Protein 4E3E (pdb70)

Foldseek 3Di:
DDPDQPADFQLRDDAFDKAWFDDKDQAAVVLLVLLCVLQVAQQLLQVWQVQVVLQVDNGRFRAPLSVVLLLVQRCQRHAPLAWPWWAKKAQKFFWDTHHHGKIKTKMKTWNWKAQDPVLFGIKTKIWMFIAIPVRTTRIIMIIMTHGDPDSPRDGDPGDDDDGDQWNDLQRFDDPTFDDPVRHDQVSLPHPDDQVRDDAFDKFWLPDKAFAALVSLCSSVSSNRPRPLSPDLVVCCPPPVNARWRDLSSLVSNLNRSCCSPPSVLNHFRGWGMKGQQATDHGGWIKTKMKGFNDWDRPPDDFKIKTWMWMWIFTPDDDDPPFACPPPNRGDNGTGMTTITMTMGDDD/DDPDQPADFQLRDDAFDKAWFDDWFQAAPVLLVLLCVLQVAQQLLQVWQVQVVLQVDPGRFRAPLLVVLLLVQRCQRHADLAWPWWAKKAQKFFWDTHHHGKIKTKMKGWNWKAQDPQLQGIKTKIWMFIATPVRTTGIIIIIITHGHPDSPRDGDPGDDDDGDQWNDLQRFDDPTFDDPVRNDQVSLPHPDDQVRDDAFDKFWLPDKAFAALVSLCSSVSSNRPRPLSPDLVPCLPPDVNARWRDLSSLVSNQNRSCCSPPSVLNHFRGWGMKGQQATDHGGWIKTKMKGFNDWDRPPDDFKIKTWMWMWIFTPDDPDPPFADDVPPRGDNRTRMTTITMTMGHDD

Structure (mmCIF, N/CA/C/O backbone):
data_4E3E
#
_entry.id   4E3E
#
_cell.length_a   133.438
_cell.length_b   133.438
_cell.length_c   170.798
_cell.angle_alpha   90.000
_cell.angle_beta   90.000
_cell.angle_gamma   120.000
#
_symmetry.space_group_name_H-M   'H 3'
#
loop_
_entity.id
_entity.type
_entity.pdbx_description
1 polymer 'MaoC domain protein dehydratase'
2 non-polymer 'SULFATE ION'
3 water water
#
loop_
_atom_site.group_PDB
_atom_site.id
_atom_site.type_symbol
_atom_site.label_atom_id
_atom_site.label_alt_id
_atom_site.label_comp_id
_atom_site.label_asym_id
_atom_site.label_entity_id
_atom_site.label_seq_id
_atom_site.pdbx_PDB_ins_code
_atom_site.Cartn_x
_atom_site.Cartn_y
_atom_site.Cartn_z
_atom_site.occupancy
_atom_site.B_iso_or_equiv
_atom_site.auth_seq_id
_atom_site.auth_comp_id
_atom_site.auth_asym_id
_atom_site.auth_atom_id
_atom_site.pdbx_PDB_model_num
ATOM 1 N N . SER A 1 2 ? -22.330 -31.771 144.234 1.00 69.39 3 SER A N 1
ATOM 2 C CA . SER A 1 2 ? -22.915 -30.409 144.418 1.00 69.62 3 SER A CA 1
ATOM 3 C C . SER A 1 2 ? -21.843 -29.310 144.450 1.00 57.11 3 SER A C 1
ATOM 4 O O . SER A 1 2 ? -20.983 -29.272 145.343 1.00 51.51 3 SER A O 1
ATOM 7 N N . ALA A 1 3 ? -21.912 -28.423 143.460 1.00 47.80 4 ALA A N 1
ATOM 8 C CA . ALA A 1 3 ? -20.990 -27.295 143.327 1.00 47.70 4 ALA A CA 1
ATOM 9 C C . ALA A 1 3 ? -20.624 -26.630 144.658 1.00 43.26 4 ALA A C 1
ATOM 10 O O . ALA A 1 3 ? -21.492 -26.302 145.474 1.00 44.98 4 ALA A O 1
ATOM 12 N N . LYS A 1 4 ? -19.329 -26.427 144.857 1.00 37.24 5 LYS A N 1
ATOM 13 C CA . LYS A 1 4 ? -18.821 -25.820 146.076 1.00 36.42 5 LYS A CA 1
ATOM 14 C C . LYS A 1 4 ? -18.719 -24.296 145.945 1.00 34.53 5 LYS A C 1
ATOM 15 O O . LYS A 1 4 ? -18.451 -23.593 146.914 1.00 33.52 5 LYS A O 1
ATOM 21 N N . THR A 1 5 ? -18.950 -23.785 144.745 1.00 34.37 6 THR A N 1
ATOM 22 C CA . THR A 1 5 ? -18.740 -22.366 144.491 1.00 38.82 6 THR A CA 1
ATOM 23 C C . THR A 1 5 ? -20.009 -21.531 144.735 1.00 41.34 6 THR A C 1
ATOM 24 O O . THR A 1 5 ? -21.116 -22.079 144.880 1.00 40.29 6 THR A O 1
ATOM 28 N N . ASN A 1 6 ? -19.834 -20.213 144.799 1.00 37.21 7 ASN A N 1
ATOM 29 C CA . ASN A 1 6 ? -20.932 -19.295 145.093 1.00 40.35 7 ASN A CA 1
ATOM 30 C C . ASN A 1 6 ? -21.293 -18.548 143.819 1.00 39.94 7 ASN A C 1
ATOM 31 O O . ASN A 1 6 ? -20.563 -17.631 143.423 1.00 40.01 7 ASN A O 1
ATOM 36 N N . PRO A 1 7 ? -22.416 -18.930 143.171 1.00 38.36 8 PRO A N 1
ATOM 37 C CA . PRO A 1 7 ? -22.773 -18.296 141.895 1.00 41.97 8 PRO A CA 1
ATOM 38 C C . PRO A 1 7 ? -23.334 -16.885 142.080 1.00 39.16 8 PRO A C 1
ATOM 39 O O . PRO A 1 7 ? -23.601 -16.198 141.098 1.00 36.45 8 PRO A O 1
ATOM 43 N N . GLY A 1 8 ? -23.497 -16.464 143.335 1.00 35.66 9 GLY A N 1
ATOM 44 C CA . GLY A 1 8 ? -24.156 -15.200 143.649 1.00 40.26 9 GLY A CA 1
ATOM 45 C C . GLY A 1 8 ? -25.657 -15.371 143.486 1.00 42.51 9 GLY A C 1
ATOM 46 O O . GLY A 1 8 ? -26.149 -16.472 143.217 1.00 44.91 9 GLY A O 1
ATOM 47 N N . ASN A 1 9 ? -26.402 -14.295 143.662 1.00 41.29 10 ASN A N 1
ATOM 48 C CA . ASN A 1 9 ? -27.829 -14.361 143.412 1.00 38.97 10 ASN A CA 1
ATOM 49 C C . ASN A 1 9 ? -28.139 -13.793 142.048 1.00 39.12 10 ASN A C 1
ATOM 50 O O . ASN A 1 9 ? -27.511 -12.822 141.630 1.00 40.75 10 ASN A O 1
ATOM 55 N N . PHE A 1 10 ? -29.095 -14.404 141.354 1.00 36.58 11 PH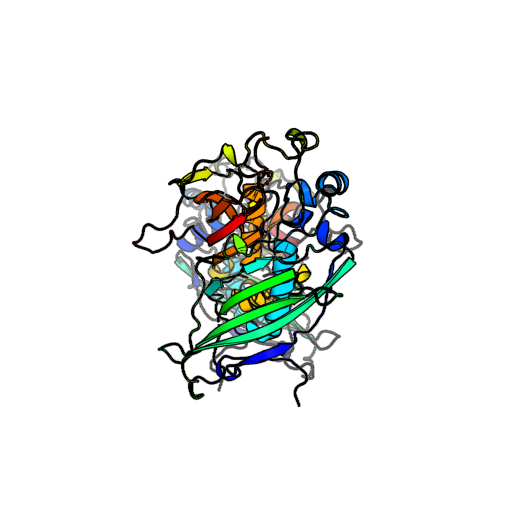E A N 1
ATOM 56 C CA . PHE A 1 10 ? -29.679 -13.803 140.157 1.00 38.92 11 PHE A CA 1
ATOM 57 C C . PHE A 1 10 ? -31.015 -13.194 140.565 1.00 39.28 11 PHE A C 1
ATOM 58 O O . PHE A 1 10 ? -31.460 -13.412 141.695 1.00 38.47 11 PHE A O 1
ATOM 66 N N . PHE A 1 11 ? -31.655 -12.433 139.672 1.00 39.90 12 PHE A N 1
ATOM 67 C CA . PHE A 1 11 ? -32.846 -11.671 140.071 1.00 37.95 12 PHE A CA 1
ATOM 68 C C . PHE A 1 11 ? -33.932 -12.520 140.734 1.00 40.81 12 PHE A C 1
ATOM 69 O O . PHE A 1 11 ? -34.446 -12.146 141.796 1.00 39.64 12 PHE A O 1
ATOM 77 N N . GLU A 1 12 ? -34.257 -13.661 140.119 1.00 42.98 13 GLU A N 1
ATOM 78 C CA . GLU A 1 12 ? -35.330 -14.538 140.608 1.00 44.91 13 GLU A CA 1
ATOM 79 C C . GLU A 1 12 ? -35.000 -15.196 141.954 1.00 42.11 13 GLU A C 1
ATOM 80 O O . GLU A 1 12 ? -35.879 -15.752 142.620 1.00 43.20 13 GLU A O 1
ATOM 86 N N . ASP A 1 13 ? -33.732 -15.115 142.347 1.00 40.48 14 ASP A N 1
ATOM 87 C CA . ASP A 1 13 ? -33.270 -15.703 143.598 1.00 40.79 14 ASP A CA 1
ATOM 88 C C . ASP A 1 13 ? -33.616 -14.863 144.821 1.00 40.60 14 ASP A C 1
ATOM 89 O O . ASP A 1 13 ? -33.621 -15.377 145.939 1.00 43.56 14 ASP A O 1
ATOM 94 N N . PHE A 1 14 ? -33.903 -13.580 144.608 1.00 38.78 15 PHE A N 1
ATOM 95 C CA . PHE A 1 14 ? -34.177 -12.664 145.709 1.00 39.82 15 PHE A CA 1
ATOM 96 C C . PHE A 1 14 ? -35.597 -12.793 146.247 1.00 39.99 15 PHE A C 1
ATOM 97 O O . PHE A 1 14 ? -36.540 -13.023 145.492 1.00 43.85 15 PHE A O 1
ATOM 105 N N . ARG A 1 15 ? -35.733 -12.656 147.562 1.00 40.99 16 ARG A N 1
ATOM 106 C CA . ARG A 1 15 ? -37.039 -12.661 148.205 1.00 45.51 16 ARG A CA 1
ATOM 107 C C . ARG A 1 15 ? -37.241 -11.383 149.004 1.00 44.14 16 ARG A C 1
ATOM 108 O O . ARG A 1 15 ? -36.379 -11.003 149.805 1.00 41.17 16 ARG A O 1
ATOM 116 N N . LEU A 1 16 ? -38.379 -10.723 148.783 1.00 39.98 17 LEU A N 1
ATOM 117 C CA . LEU A 1 16 ? -38.727 -9.532 149.544 1.00 40.74 17 LEU A CA 1
ATOM 118 C C . LEU A 1 16 ? -38.619 -9.811 151.039 1.00 38.40 17 LEU A C 1
ATOM 119 O O . LEU A 1 16 ? -39.163 -10.790 151.536 1.00 38.94 17 LEU A O 1
ATOM 124 N N . GLY A 1 17 ? -37.906 -8.948 151.745 1.00 35.98 18 GLY A N 1
ATOM 125 C CA . GLY A 1 17 ? -37.750 -9.093 153.185 1.00 38.27 18 GLY A CA 1
ATOM 126 C C . GLY A 1 17 ? -36.614 -9.999 153.642 1.00 31.63 18 GLY A C 1
ATOM 127 O O . GLY A 1 17 ? -36.363 -10.105 154.845 1.00 34.07 18 GLY A O 1
ATOM 128 N N . GLN A 1 18 ? -35.924 -10.666 152.719 1.00 33.17 19 GLN A N 1
ATOM 129 C CA . GLN A 1 18 ? -34.802 -11.532 153.144 1.00 38.34 19 GLN A CA 1
ATOM 130 C C . GLN A 1 18 ? -33.606 -10.709 153.633 1.00 36.90 19 GLN A C 1
ATOM 131 O O . GLN A 1 18 ? -33.281 -9.660 153.060 1.00 38.35 19 GLN A O 1
ATOM 137 N N . THR A 1 19 ? -32.976 -11.184 154.704 1.00 35.33 20 THR A N 1
ATOM 138 C CA . THR A 1 19 ? -31.750 -10.588 155.214 1.00 36.47 20 THR A CA 1
ATOM 139 C C . THR A 1 19 ? -30.568 -11.471 154.829 1.00 41.90 20 THR A C 1
ATOM 140 O O . THR A 1 19 ? -30.576 -12.675 155.094 1.00 44.23 20 THR A O 1
ATOM 144 N N . ILE A 1 20 ? -29.570 -10.868 154.186 1.00 31.50 21 ILE A N 1
ATOM 145 C CA . ILE A 1 20 ? -28.350 -11.559 153.831 1.00 30.51 21 ILE A CA 1
ATOM 146 C C . ILE A 1 20 ? -27.205 -11.083 154.724 1.00 29.76 21 ILE A C 1
ATOM 147 O O . ILE A 1 20 ? -26.911 -9.876 154.791 1.00 29.45 21 ILE A O 1
ATOM 152 N N . VAL A 1 21 ? -26.572 -12.031 155.414 1.00 29.01 22 VAL A N 1
ATOM 153 C CA . VAL A 1 21 ? -25.389 -11.742 156.229 1.00 30.59 22 VAL A CA 1
ATOM 154 C C . VAL A 1 21 ? -24.150 -12.002 155.374 1.00 28.10 22 VAL A C 1
ATOM 155 O O . VAL A 1 21 ? -23.892 -13.134 155.000 1.00 26.89 22 VAL A O 1
ATOM 159 N N . HIS A 1 22 ? -23.425 -10.957 155.040 1.00 26.82 23 HIS A N 1
ATOM 160 C CA . HIS A 1 22 ? -22.285 -11.048 154.176 1.00 28.98 23 HIS A CA 1
ATOM 161 C C . HIS A 1 22 ? -21.039 -11.600 154.798 1.00 25.89 23 HIS A C 1
ATOM 162 O O . HIS A 1 22 ? -20.785 -11.429 155.966 1.00 26.98 23 HIS A O 1
ATOM 169 N N . ALA A 1 23 ? -20.217 -12.213 153.986 1.00 26.48 24 ALA A N 1
ATOM 170 C CA . ALA A 1 23 ? -18.958 -12.753 154.417 1.00 28.73 24 ALA A CA 1
ATOM 171 C C . ALA A 1 23 ? -17.871 -11.713 154.636 1.00 26.69 24 ALA A C 1
ATOM 172 O O . ALA A 1 23 ? -18.002 -10.595 154.249 1.00 25.39 24 ALA A O 1
ATOM 174 N N . THR A 1 24 ? -16.777 -12.138 155.225 1.00 24.57 25 THR A N 1
ATOM 175 C CA . THR A 1 24 ? -15.582 -11.345 155.284 1.00 20.94 25 THR A CA 1
ATOM 176 C C . THR A 1 24 ? -15.618 -10.045 156.012 1.00 24.21 25 THR A C 1
ATOM 177 O O . THR A 1 24 ? -15.404 -9.022 155.460 1.00 28.14 25 THR A O 1
ATOM 181 N N . PRO A 1 25 ? -15.858 -10.111 157.298 1.00 22.97 26 PRO A N 1
ATOM 182 C CA . PRO A 1 25 ? -15.719 -8.951 158.146 1.00 28.19 26 PRO A CA 1
ATOM 183 C C . PRO A 1 25 ? -14.292 -8.444 158.087 1.00 30.20 26 PRO A C 1
ATOM 184 O O . PRO A 1 25 ? -13.380 -9.188 157.914 1.00 27.69 26 PRO A O 1
ATOM 188 N N . ARG A 1 26 ? -14.133 -7.141 158.144 1.00 29.87 27 ARG A N 1
ATOM 189 C CA . ARG A 1 26 ? -12.885 -6.537 157.824 1.00 24.91 27 ARG A CA 1
ATOM 190 C C . ARG A 1 26 ? -12.354 -5.563 158.838 1.00 27.29 27 ARG A C 1
ATOM 191 O O . ARG A 1 26 ? -12.917 -4.535 159.019 1.00 28.30 27 ARG A O 1
ATOM 199 N N . THR A 1 27 ? -11.215 -5.873 159.426 1.00 26.67 28 THR A N 1
ATOM 200 C CA . THR A 1 27 ? -10.504 -4.949 160.311 1.00 27.33 28 THR A CA 1
ATOM 201 C C . THR A 1 27 ? -9.797 -3.914 159.450 1.00 27.45 28 THR A C 1
ATOM 202 O O . THR A 1 27 ? -9.063 -4.266 158.516 1.00 27.28 28 THR A O 1
ATOM 206 N N . ILE A 1 28 ? -10.034 -2.640 159.754 1.00 25.72 29 ILE A N 1
ATOM 207 C CA . ILE A 1 28 ? -9.450 -1.556 158.981 1.00 26.95 29 ILE A CA 1
ATOM 208 C C . ILE A 1 28 ? -8.230 -1.013 159.711 1.00 28.12 29 ILE A C 1
ATOM 209 O O . ILE A 1 28 ? -8.292 -0.698 160.921 1.00 30.28 29 ILE A O 1
ATOM 214 N N . THR A 1 29 ? -7.106 -0.953 159.002 1.00 23.26 30 THR A N 1
ATOM 215 C CA . THR A 1 29 ? -5.840 -0.595 159.664 1.00 26.10 30 THR A CA 1
ATOM 216 C C . THR A 1 29 ? -5.180 0.623 159.044 1.00 25.51 30 THR A C 1
ATOM 217 O O . THR A 1 29 ? -5.622 1.132 157.998 1.00 27.75 30 THR A O 1
ATOM 221 N N . GLU A 1 30 ? -4.070 1.036 159.654 1.00 28.43 31 GLU A N 1
ATOM 222 C CA . GLU A 1 30 ? -3.261 2.132 159.134 1.00 25.43 31 GLU A CA 1
ATOM 223 C C . GLU A 1 30 ? -2.732 1.787 157.770 1.00 23.49 31 GLU A C 1
ATOM 224 O O . GLU A 1 30 ? -2.463 2.686 156.974 1.00 24.23 31 GLU A O 1
ATOM 230 N N . GLY A 1 31 ? -2.592 0.496 157.470 1.00 20.03 32 GLY A N 1
ATOM 231 C CA . GLY A 1 31 ? -2.171 0.116 156.097 1.00 18.21 32 GLY A CA 1
ATOM 232 C C . GLY A 1 31 ? -3.233 0.459 155.076 1.00 22.40 32 GLY A C 1
ATOM 233 O O . GLY A 1 31 ? -2.927 0.848 153.915 1.00 26.33 32 GLY A O 1
ATOM 234 N N . ASP A 1 32 ? -4.495 0.287 155.475 1.00 21.65 33 ASP A N 1
ATOM 235 C CA . ASP A 1 32 ? -5.618 0.663 154.593 1.00 27.95 33 ASP A CA 1
ATOM 236 C C . ASP A 1 32 ? -5.653 2.171 154.382 1.00 23.05 33 ASP A C 1
ATOM 237 O O . ASP A 1 32 ? -5.859 2.652 153.265 1.00 22.84 33 ASP A O 1
ATOM 242 N N . VAL A 1 33 ? -5.442 2.910 155.462 1.00 20.95 34 VAL A N 1
ATOM 243 C CA . VAL A 1 33 ? -5.391 4.367 155.371 1.00 22.42 34 VAL A CA 1
ATOM 244 C C . VAL A 1 33 ? -4.336 4.847 154.370 1.00 24.03 34 VAL A C 1
ATOM 245 O O . VAL A 1 33 ? -4.621 5.717 153.545 1.00 25.90 34 VAL A O 1
ATOM 249 N N . ALA A 1 34 ? -3.120 4.288 154.441 1.00 22.95 35 ALA A N 1
ATOM 250 C CA . ALA A 1 34 ? -2.041 4.751 153.592 1.00 19.09 35 ALA A CA 1
ATOM 251 C C . ALA A 1 34 ? -2.307 4.387 152.132 1.00 21.51 35 ALA A C 1
ATOM 252 O O . ALA A 1 34 ? -2.052 5.197 151.242 1.00 25.03 35 ALA A O 1
ATOM 254 N N . LEU A 1 35 ? -2.833 3.179 151.893 1.00 18.40 36 LEU A N 1
ATOM 255 C CA . LEU A 1 35 ? -3.176 2.759 150.550 1.00 22.29 36 LEU A CA 1
ATOM 256 C C . LEU A 1 35 ? -4.220 3.674 149.906 1.00 22.61 36 LEU A C 1
ATOM 257 O O . LEU A 1 35 ? -4.081 4.059 148.733 1.00 25.44 36 LEU A O 1
ATOM 262 N N . TYR A 1 36 ? -5.270 3.984 150.661 1.00 23.68 37 TYR A N 1
ATOM 263 C CA . TYR A 1 36 ? -6.341 4.888 150.212 1.00 23.95 37 TYR A CA 1
ATOM 264 C C . TYR A 1 36 ? -5.756 6.271 149.854 1.00 22.57 37 TYR A C 1
ATOM 265 O O . TYR A 1 36 ? -6.052 6.832 148.792 1.00 23.62 37 TYR A O 1
ATOM 274 N N . THR A 1 37 ? -4.900 6.811 150.724 1.00 22.32 38 THR A N 1
ATOM 275 C CA . THR A 1 37 ? -4.167 8.048 150.390 1.00 23.05 38 THR A CA 1
ATOM 276 C C . THR A 1 37 ? -3.391 7.921 149.058 1.00 22.92 38 THR A C 1
ATOM 277 O O . THR A 1 37 ? -3.419 8.836 148.234 1.00 24.57 38 THR A O 1
ATOM 281 N N . SER A 1 38 ? -2.720 6.786 148.852 1.00 21.81 39 SER A N 1
ATOM 282 C CA . SER A 1 38 ? -1.822 6.602 147.711 1.00 20.56 39 SER A CA 1
ATOM 283 C C . SER A 1 38 ? -2.603 6.390 146.422 1.00 22.25 39 SER A C 1
ATOM 284 O O . SER A 1 38 ? -2.062 6.491 145.313 1.00 23.46 39 SER A O 1
ATOM 287 N N . LEU A 1 39 ? -3.879 6.066 146.568 1.00 21.37 40 LEU A N 1
ATOM 288 C CA . LEU A 1 39 ? -4.707 5.765 145.414 1.00 22.37 40 LEU A CA 1
ATOM 289 C C . LEU A 1 39 ? -5.529 6.991 144.988 1.00 23.21 40 LEU A C 1
ATOM 290 O O . LEU A 1 39 ? -5.826 7.157 143.796 1.00 25.15 40 LEU A O 1
ATOM 295 N N . TYR A 1 40 ? -5.883 7.860 145.948 1.00 22.46 41 TYR A N 1
ATOM 296 C CA . TYR A 1 40 ? -6.690 9.036 145.579 1.00 24.11 41 TYR A CA 1
ATOM 297 C C . TYR A 1 40 ? -6.026 10.386 145.838 1.00 26.72 41 TYR A C 1
ATOM 298 O O . TYR A 1 40 ? -6.447 11.394 145.276 1.00 24.17 41 TYR A O 1
ATOM 307 N N . GLY A 1 41 ? -4.997 10.410 146.682 1.00 24.96 42 GLY A N 1
ATOM 308 C CA . GLY A 1 41 ? -4.300 11.656 146.990 1.00 25.08 42 GLY A CA 1
ATOM 309 C C . GLY A 1 41 ? -5.119 12.631 147.827 1.00 28.36 42 GLY A C 1
ATOM 310 O O . GLY A 1 41 ? -4.886 13.830 147.768 1.00 27.92 42 GLY A O 1
ATOM 311 N N . SER A 1 42 ? -6.068 12.135 148.624 1.00 27.94 43 SER A N 1
ATOM 312 C CA . SER A 1 42 ? -6.921 13.044 149.369 1.00 26.06 43 SER A CA 1
ATOM 313 C C . SER A 1 42 ? -6.092 13.866 150.370 1.00 28.64 43 SER A C 1
ATOM 314 O O . SER A 1 42 ? -5.280 13.319 151.123 1.00 29.17 43 SER A O 1
ATOM 317 N N . ARG A 1 43 ? -6.288 15.181 150.354 1.00 26.47 44 ARG A N 1
ATOM 318 C CA . ARG A 1 43 ? -5.533 16.066 151.251 1.00 26.39 44 ARG A CA 1
ATOM 319 C C . ARG A 1 43 ? -6.330 16.599 152.440 1.00 25.70 44 ARG A C 1
ATOM 320 O O . ARG A 1 43 ? -5.826 17.444 153.172 1.00 25.37 44 ARG A O 1
ATOM 328 N N . PHE A 1 44 ? -7.561 16.114 152.641 1.00 26.24 45 PHE A N 1
ATOM 329 C CA . PHE A 1 44 ? -8.386 16.593 153.760 1.00 24.60 45 PHE A CA 1
ATOM 330 C C . PHE A 1 44 ? -7.683 16.373 155.082 1.00 25.40 45 PHE A C 1
ATOM 331 O O . PHE A 1 44 ? -7.204 15.269 155.368 1.00 27.51 45 PHE A O 1
ATOM 339 N N . ALA A 1 45 ? -7.590 17.437 155.871 1.00 23.32 46 ALA A N 1
ATOM 340 C CA . ALA A 1 45 ? -6.701 17.425 157.044 1.00 24.90 46 ALA A CA 1
ATOM 341 C C . ALA A 1 45 ? -7.134 16.455 158.129 1.00 25.38 46 ALA A C 1
ATOM 342 O O . ALA A 1 45 ? -6.289 15.874 158.837 1.00 24.95 46 ALA A O 1
ATOM 344 N N . LEU A 1 46 ? -8.445 16.272 158.249 1.00 24.33 47 LEU A N 1
ATOM 345 C CA . LEU A 1 46 ? -9.029 15.378 159.267 1.00 26.25 47 LEU A CA 1
ATOM 346 C C . LEU A 1 46 ? -8.463 13.942 159.174 1.00 23.56 47 LEU A C 1
ATOM 347 O O . LEU A 1 46 ? -8.141 13.341 160.191 1.00 23.52 47 LEU A O 1
ATOM 352 N N . THR A 1 47 ? -8.328 13.409 157.952 1.00 24.13 48 THR A N 1
ATOM 353 C CA . THR A 1 47 ? -7.891 12.027 157.807 1.00 23.30 48 THR A CA 1
ATOM 354 C C . THR A 1 47 ? -6.354 11.890 157.778 1.00 23.37 48 THR A C 1
ATOM 355 O O . THR A 1 47 ? -5.837 10.816 158.057 1.00 26.86 48 THR A O 1
ATOM 359 N N . SER A 1 48 ? -5.634 12.978 157.471 1.00 24.96 49 SER A N 1
ATOM 360 C CA . SER A 1 48 ? -4.161 12.933 157.314 1.00 25.05 49 SER A CA 1
ATOM 361 C C . SER A 1 48 ? -3.373 13.124 158.591 1.00 22.79 49 SER A C 1
ATOM 362 O O . SER A 1 48 ? -2.224 12.702 158.671 1.00 28.15 49 SER A O 1
ATOM 365 N N . SER A 1 49 ? -3.977 13.752 159.588 1.00 25.34 50 SER A N 1
ATOM 366 C CA . SER A 1 49 ? -3.259 14.092 160.798 1.00 25.80 50 SER A CA 1
ATOM 367 C C . SER A 1 49 ? -3.994 13.722 162.099 1.00 27.26 50 SER A C 1
ATOM 368 O O . SER A 1 49 ? -5.081 14.228 162.389 1.00 25.96 50 SER A O 1
ATOM 371 N N . THR A 1 50 ? -3.387 12.838 162.880 1.00 25.51 51 THR A N 1
ATOM 372 C CA . THR A 1 50 ? -3.925 12.491 164.185 1.00 26.95 51 THR A CA 1
ATOM 373 C C . THR A 1 50 ? -4.015 13.703 165.121 1.00 27.30 51 THR A C 1
ATOM 374 O O . THR A 1 50 ? -5.073 13.927 165.711 1.00 29.33 51 THR A O 1
ATOM 378 N N . PRO A 1 51 ? -2.937 14.522 165.218 1.00 28.93 52 PRO A N 1
ATOM 379 C CA . PRO A 1 51 ? -3.101 15.697 166.093 1.00 30.53 52 PRO A CA 1
ATOM 380 C C . PRO A 1 51 ? -4.202 16.681 165.630 1.00 27.02 52 PRO A C 1
ATOM 381 O O . PRO A 1 51 ? -4.900 17.249 166.464 1.00 30.14 52 PRO A O 1
ATOM 385 N N . PHE A 1 52 ? -4.378 16.852 164.325 1.00 26.82 53 PHE A N 1
ATOM 386 C CA . PHE A 1 52 ? -5.449 17.694 163.811 1.00 26.68 53 PHE A CA 1
ATOM 387 C C . PHE A 1 52 ? -6.803 17.124 164.245 1.00 28.43 53 PHE A C 1
ATOM 388 O O . PHE A 1 52 ? -7.643 17.853 164.781 1.00 30.15 53 PHE A O 1
ATOM 396 N N . ALA A 1 53 ? -6.995 15.818 164.051 1.00 26.76 54 ALA A N 1
ATOM 397 C CA . ALA A 1 53 ? -8.238 15.151 164.441 1.00 27.02 54 ALA A CA 1
ATOM 398 C C . ALA A 1 53 ? -8.470 15.237 165.949 1.00 30.92 54 ALA A C 1
ATOM 399 O O . ALA A 1 53 ? -9.604 15.505 166.405 1.00 28.25 54 ALA A O 1
ATOM 401 N N . GLN A 1 54 ? -7.402 15.068 166.727 1.00 28.02 55 GLN A N 1
ATOM 402 C CA . GLN A 1 54 ? -7.520 15.172 168.190 1.00 30.98 55 GLN A CA 1
ATOM 403 C C . GLN A 1 54 ? -7.891 16.567 168.675 1.00 31.87 55 GLN A C 1
ATOM 404 O O . GLN A 1 54 ? -8.599 16.703 169.672 1.00 32.64 55 GLN A O 1
ATOM 410 N N . SER A 1 55 ? -7.435 17.602 167.967 1.00 31.35 56 SER A N 1
ATOM 411 C CA . SER A 1 55 ? -7.790 18.975 168.336 1.00 36.84 56 SER A CA 1
ATOM 412 C C . SER A 1 55 ? -9.289 19.226 168.115 1.00 37.50 56 SER A C 1
ATOM 413 O O . SER A 1 55 ? -9.844 20.203 168.620 1.00 38.43 56 SER A O 1
ATOM 416 N N . LEU A 1 56 ? -9.932 18.342 167.356 1.00 34.54 57 LEU A N 1
ATOM 417 C CA . LEU A 1 56 ? -11.373 18.413 167.147 1.00 31.29 57 LEU A CA 1
ATOM 418 C C . LEU A 1 56 ? -12.120 17.470 168.079 1.00 30.90 57 LEU A C 1
ATOM 419 O O . LEU A 1 56 ? -13.341 17.336 167.981 1.00 33.72 57 LEU A O 1
ATOM 424 N N . GLY A 1 57 ? -11.388 16.826 168.985 1.00 30.90 58 GLY A N 1
ATOM 425 C CA . GLY A 1 57 ? -12.002 15.995 170.027 1.00 31.63 58 GLY A CA 1
ATOM 426 C C . GLY A 1 57 ? -12.150 14.525 169.641 1.00 28.40 58 GLY A C 1
ATOM 427 O O . GLY A 1 57 ? -12.793 13.778 170.344 1.00 34.32 58 GLY A O 1
ATOM 428 N N . LEU A 1 58 ? -11.564 14.111 168.522 1.00 26.78 59 LEU A N 1
ATOM 429 C CA . LEU A 1 58 ? -11.570 12.702 168.114 1.00 26.86 59 LEU A CA 1
ATOM 430 C C . LEU A 1 58 ? -10.418 11.949 168.773 1.00 30.96 59 LEU A C 1
ATOM 431 O O . LEU A 1 58 ? -9.451 12.570 169.242 1.00 32.03 59 LEU A O 1
ATOM 436 N N . GLU A 1 59 ? -10.499 10.636 168.838 1.00 30.18 60 GLU A N 1
ATOM 437 C CA . GLU A 1 59 ? -9.443 9.827 169.424 1.00 33.51 60 GLU A CA 1
ATOM 438 C C . GLU A 1 59 ? -8.147 9.909 168.654 1.00 29.78 60 GLU A C 1
ATOM 439 O O . GLU A 1 59 ? -7.091 9.923 169.219 1.00 30.64 60 GLU A O 1
ATOM 445 N N . ARG A 1 60 ? -8.262 9.923 167.335 1.00 25.24 61 ARG A N 1
ATOM 446 C CA . ARG A 1 60 ? -7.136 9.943 166.442 1.00 23.37 61 ARG A CA 1
ATOM 447 C C . ARG A 1 60 ? -7.755 10.185 165.095 1.00 22.40 61 ARG A C 1
ATOM 448 O O . ARG A 1 60 ? -8.922 10.346 165.013 1.00 25.11 61 ARG A O 1
ATOM 456 N N . ALA A 1 61 ? -6.965 10.240 164.049 1.00 21.61 62 ALA A N 1
ATOM 457 C CA . ALA A 1 61 ? -7.535 10.507 162.754 1.00 22.04 62 ALA A CA 1
ATOM 458 C C . ALA A 1 61 ? -8.482 9.383 162.434 1.00 23.35 62 ALA A C 1
ATOM 459 O O . ALA A 1 61 ? -8.141 8.253 162.547 1.00 26.76 62 ALA A O 1
ATOM 461 N N . PRO A 1 62 ? -9.675 9.721 162.010 1.00 23.75 63 PRO A N 1
ATOM 462 C CA . PRO A 1 62 ? -10.667 8.703 161.635 1.00 23.87 63 PRO A CA 1
ATOM 463 C C . PRO A 1 62 ? -10.416 8.174 160.214 1.00 23.88 63 PRO A C 1
ATOM 464 O O . PRO A 1 62 ? -9.767 8.843 159.426 1.00 25.71 63 PRO A O 1
ATOM 468 N N . ILE A 1 63 ? -10.946 6.987 159.918 1.00 25.02 64 ILE A N 1
ATOM 469 C CA . ILE A 1 63 ? -10.984 6.443 158.568 1.00 24.91 64 ILE A CA 1
ATOM 470 C C . ILE A 1 63 ? -11.836 7.361 157.663 1.00 25.00 64 ILE A C 1
ATOM 471 O O . ILE A 1 63 ? -12.904 7.806 158.064 1.00 26.04 64 ILE A O 1
ATOM 476 N N . ASP A 1 64 ? -11.372 7.636 156.441 1.00 24.92 65 ASP A N 1
ATOM 477 C CA . ASP A 1 64 ? -12.141 8.385 155.481 1.00 22.29 65 ASP A CA 1
ATOM 478 C C . ASP A 1 64 ? -13.539 7.755 155.304 1.00 25.66 65 ASP A C 1
ATOM 479 O O . ASP A 1 64 ? -13.659 6.539 155.086 1.00 25.41 65 ASP A O 1
ATOM 484 N N . SER A 1 65 ? -14.581 8.587 155.355 1.00 25.33 66 SER A N 1
ATOM 485 C CA . SER A 1 65 ? -15.968 8.133 155.192 1.00 27.64 66 SER A CA 1
ATOM 486 C C . SER A 1 65 ? -16.153 7.320 153.920 1.00 25.81 66 SER A C 1
ATOM 487 O O . SER A 1 65 ? -16.905 6.343 153.908 1.00 24.94 66 SER A O 1
ATOM 490 N N . LEU A 1 66 ? -15.487 7.721 152.842 1.00 24.44 67 LEU A N 1
ATOM 491 C CA . LEU A 1 66 ? -15.626 6.967 151.597 1.00 23.06 67 LEU A CA 1
ATOM 492 C C . LEU A 1 66 ? -14.878 5.629 151.607 1.00 26.10 67 LEU A C 1
ATOM 493 O O . LEU A 1 66 ? -15.314 4.670 150.952 1.00 26.47 67 LEU A O 1
ATOM 498 N N . LEU A 1 67 ? -13.760 5.559 152.334 1.00 24.69 68 LEU A N 1
ATOM 499 C CA . LEU A 1 67 ? -13.092 4.267 152.555 1.00 25.85 68 LEU A CA 1
ATOM 500 C C . LEU A 1 67 ? -14.042 3.315 153.312 1.00 26.41 68 LEU A C 1
ATOM 501 O O . LEU A 1 67 ? -14.198 2.146 152.916 1.00 24.75 68 LEU A O 1
ATOM 506 N N . VAL A 1 68 ? -14.677 3.823 154.376 1.00 25.30 69 VAL A N 1
ATOM 507 C CA . VAL A 1 68 ? -15.748 3.095 155.064 1.00 25.45 69 VAL A CA 1
ATOM 508 C C . VAL A 1 68 ? -16.845 2.653 154.075 1.00 26.07 69 VAL A C 1
ATOM 509 O O . VAL A 1 68 ? -17.258 1.479 154.059 1.00 22.28 69 VAL A O 1
ATOM 513 N N . PHE A 1 69 ? -17.316 3.588 153.258 1.00 25.38 70 PHE A N 1
ATOM 514 C CA . PHE A 1 69 ? -18.351 3.271 152.273 1.00 23.65 70 PHE A CA 1
ATOM 515 C C . PHE A 1 69 ? -17.973 2.127 151.314 1.00 27.35 70 PHE A C 1
ATOM 516 O O . PHE A 1 69 ? -18.751 1.164 151.172 1.00 26.18 70 PHE A O 1
ATOM 524 N N . HIS A 1 70 ? -16.803 2.221 150.669 1.00 23.77 71 HIS A N 1
ATOM 525 C CA . HIS A 1 70 ? -16.368 1.195 149.707 1.00 24.10 71 HIS A CA 1
ATOM 526 C C . HIS A 1 70 ? -16.168 -0.173 150.313 1.00 23.93 71 HIS A C 1
ATOM 527 O O . HIS A 1 70 ? -16.440 -1.189 149.691 1.00 25.23 71 HIS A O 1
ATOM 534 N N . ILE A 1 71 ? -15.707 -0.209 151.552 1.00 23.84 72 ILE A N 1
ATOM 535 C CA . ILE A 1 71 ? -15.563 -1.478 152.254 1.00 25.26 72 ILE A CA 1
ATOM 536 C C . ILE A 1 71 ? -16.924 -2.126 152.566 1.00 26.49 72 ILE A C 1
ATOM 537 O O . ILE A 1 71 ? -17.114 -3.315 152.284 1.00 28.14 72 ILE A O 1
ATOM 542 N N . VAL A 1 72 ? -17.858 -1.346 153.128 1.00 26.63 73 VAL A N 1
ATOM 54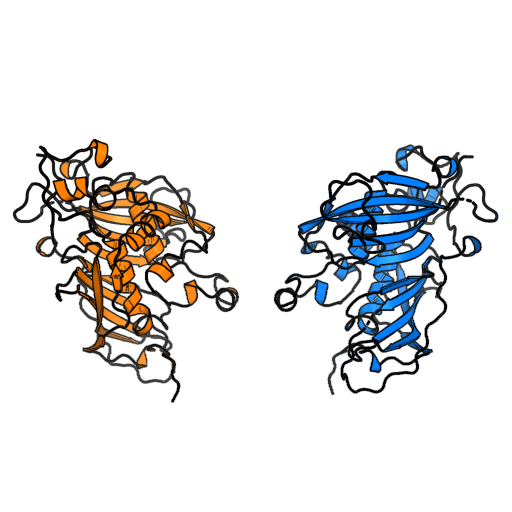3 C CA . VAL A 1 72 ? -19.233 -1.809 153.384 1.00 26.88 73 VAL A CA 1
ATOM 544 C C . VAL A 1 72 ? -19.883 -2.273 152.064 1.00 26.53 73 VAL A C 1
ATOM 545 O O . VAL A 1 72 ? -20.421 -3.395 151.970 1.00 27.02 73 VAL A O 1
ATOM 549 N N . PHE A 1 73 ? -19.795 -1.428 151.043 1.00 25.27 74 PHE A N 1
ATOM 550 C CA . PHE A 1 73 ? -20.295 -1.769 149.699 1.00 24.32 74 PHE A CA 1
ATOM 551 C C . PHE A 1 73 ? -19.658 -3.042 149.153 1.00 24.52 74 PHE A C 1
ATOM 552 O O . PHE A 1 73 ? -20.366 -3.948 148.688 1.00 25.49 74 PHE A O 1
ATOM 560 N N . GLY A 1 74 ? -18.330 -3.119 149.204 1.00 26.15 75 GLY A N 1
ATOM 561 C CA . GLY A 1 74 ? -17.608 -4.291 148.700 1.00 27.85 75 GLY A CA 1
ATOM 562 C C . GLY A 1 74 ? -18.074 -5.622 149.280 1.00 24.35 75 GLY A C 1
ATOM 563 O O . GLY A 1 74 ? -18.207 -6.596 148.550 1.00 25.80 75 GLY A O 1
ATOM 564 N N . LYS A 1 75 ? -18.315 -5.667 150.592 1.00 24.15 76 LYS A N 1
ATOM 565 C CA . LYS A 1 75 ? -18.827 -6.876 151.246 1.00 26.81 76 LYS A CA 1
ATOM 566 C C . LYS A 1 75 ? -20.140 -7.385 150.652 1.00 25.29 76 LYS A C 1
ATOM 567 O O . LYS A 1 75 ? -20.409 -8.593 150.690 1.00 26.24 76 LYS A O 1
ATOM 573 N N . THR A 1 76 ? -20.955 -6.467 150.135 1.00 23.81 77 THR A N 1
ATOM 574 C CA . THR A 1 76 ? -22.293 -6.816 149.642 1.00 23.43 77 THR A CA 1
ATOM 575 C C . THR A 1 76 ? -22.219 -7.340 148.217 1.00 25.66 77 THR A C 1
ATOM 576 O O . THR A 1 76 ? -23.143 -8.023 147.748 1.00 27.81 77 THR A O 1
ATOM 580 N N . VAL A 1 77 ? -21.121 -7.027 147.534 1.00 23.85 78 VAL A N 1
ATOM 581 C CA . VAL A 1 77 ? -21.004 -7.362 146.096 1.00 25.31 78 VAL A CA 1
ATOM 582 C C . VAL A 1 77 ? -21.208 -8.862 145.748 1.00 27.70 78 VAL A C 1
ATOM 583 O O . VAL A 1 77 ? -21.988 -9.179 144.825 1.00 29.16 78 VAL A O 1
ATOM 587 N N . PRO A 1 78 ? -20.534 -9.788 146.475 1.00 27.67 79 PRO A N 1
ATOM 588 C CA . PRO A 1 78 ? -20.721 -11.217 146.149 1.00 24.49 79 PRO A CA 1
ATOM 589 C C . PRO A 1 78 ? -22.197 -11.658 146.124 1.00 30.22 79 PRO A C 1
ATOM 590 O O . PRO A 1 78 ? -22.586 -12.423 145.241 1.00 33.61 79 PRO A O 1
ATOM 594 N N . ASP A 1 79 ? -23.004 -11.142 147.052 1.00 30.16 80 ASP A N 1
ATOM 595 C CA . ASP A 1 79 ? -24.401 -11.574 147.215 1.00 29.70 80 ASP A CA 1
ATOM 596 C C . ASP A 1 79 ? -25.441 -10.715 146.501 1.00 31.69 80 ASP A C 1
ATOM 597 O O . ASP A 1 79 ? -26.543 -11.187 146.217 1.00 32.59 80 ASP A O 1
ATOM 602 N N . ILE A 1 80 ? -25.107 -9.457 146.226 1.00 33.36 81 ILE A N 1
ATOM 603 C CA . ILE A 1 80 ? -26.084 -8.522 145.669 1.00 31.04 81 ILE A CA 1
ATOM 604 C C . ILE A 1 80 ? -25.827 -8.208 144.200 1.00 33.28 81 ILE A C 1
ATOM 605 O O . ILE A 1 80 ? -26.753 -8.258 143.395 1.00 32.17 81 ILE A O 1
ATOM 610 N N . SER A 1 81 ? -24.584 -7.889 143.846 1.00 33.79 82 SER A N 1
ATOM 611 C CA . SER A 1 81 ? -24.320 -7.316 142.523 1.00 31.39 82 SER A CA 1
ATOM 612 C C . SER A 1 81 ? -23.350 -8.116 141.666 1.00 31.64 82 SER A C 1
ATOM 613 O O . SER A 1 81 ? -22.976 -7.663 140.582 1.00 33.95 82 SER A O 1
ATOM 616 N N . LEU A 1 82 ? -22.958 -9.300 142.130 1.00 32.51 83 LEU A N 1
ATOM 617 C CA . LEU A 1 82 ? -22.121 -10.177 141.313 1.00 35.34 83 LEU A CA 1
ATOM 618 C C . LEU A 1 82 ? -22.709 -10.355 139.897 1.00 33.69 83 LEU A C 1
ATOM 619 O O . LEU A 1 82 ? -21.981 -10.305 138.910 1.00 34.11 83 LEU A O 1
ATOM 624 N N . ASN A 1 83 ? -24.031 -10.521 139.813 1.00 34.00 84 ASN A N 1
ATOM 625 C CA . ASN A 1 83 ? -24.717 -10.710 138.536 1.00 35.48 84 ASN A CA 1
ATOM 626 C C . ASN A 1 83 ? -25.510 -9.485 138.051 1.00 38.89 84 ASN A C 1
ATOM 627 O O . ASN A 1 83 ? -26.468 -9.617 137.287 1.00 36.92 84 ASN A O 1
ATOM 632 N N . ALA A 1 84 ? -25.090 -8.300 138.495 1.00 39.24 85 ALA A N 1
ATOM 633 C CA . ALA A 1 84 ? -25.751 -7.039 138.143 1.00 34.21 85 ALA A CA 1
ATOM 634 C C . ALA A 1 84 ? -25.239 -6.460 136.831 1.00 36.64 85 ALA A C 1
ATOM 635 O O . ALA A 1 84 ? -24.063 -6.615 136.494 1.00 38.33 85 ALA A O 1
ATOM 637 N N . ILE A 1 85 ? -26.135 -5.796 136.098 1.00 39.90 86 ILE A N 1
ATOM 638 C CA . ILE A 1 85 ? -25.780 -5.027 134.894 1.00 40.76 86 ILE A CA 1
ATOM 639 C C . ILE A 1 85 ? -25.274 -3.637 135.305 1.00 39.59 86 ILE A C 1
ATOM 640 O O . ILE A 1 85 ? -24.304 -3.141 134.744 1.00 39.55 86 ILE A O 1
ATOM 645 N N . ALA A 1 86 ? -25.932 -3.020 136.288 1.00 34.28 87 ALA A N 1
ATOM 646 C CA . ALA A 1 86 ? -25.572 -1.679 136.739 1.00 38.22 87 ALA A CA 1
ATOM 647 C C . ALA A 1 86 ? -26.131 -1.403 138.121 1.00 35.95 87 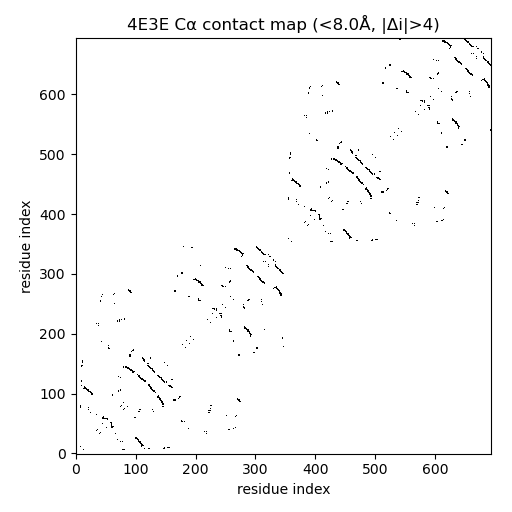ALA A C 1
ATOM 648 O O . ALA A 1 86 ? -27.147 -1.977 138.518 1.00 36.97 87 ALA A O 1
ATOM 650 N N . ASN A 1 87 ? -25.453 -0.529 138.856 1.00 33.22 88 ASN A N 1
ATOM 651 C CA . ASN A 1 87 ? -26.045 0.068 140.035 1.00 32.87 88 ASN A CA 1
ATOM 652 C C . ASN A 1 87 ? -26.882 1.239 139.557 1.00 35.51 88 ASN A C 1
ATOM 653 O O . ASN A 1 87 ? -26.442 2.025 138.716 1.00 34.05 88 ASN A O 1
ATOM 658 N N . LEU A 1 88 ? -28.094 1.354 140.076 1.00 34.71 89 LEU A N 1
ATOM 659 C CA . LEU A 1 88 ? -29.013 2.360 139.554 1.00 34.79 89 LEU A CA 1
ATOM 660 C C . LEU A 1 88 ? -29.120 3.627 140.408 1.00 33.65 89 LEU A C 1
ATOM 661 O O . LEU A 1 88 ? -29.429 4.691 139.885 1.00 36.48 89 LEU A O 1
ATOM 666 N N . GLY A 1 89 ? -28.842 3.521 141.705 1.00 30.92 90 GLY A N 1
ATOM 667 C CA . GLY A 1 89 ? -28.878 4.688 142.589 1.00 31.09 90 GLY A CA 1
ATOM 668 C C . GLY A 1 89 ? -28.565 4.331 144.025 1.00 27.23 90 GLY A C 1
ATOM 669 O O . GLY A 1 89 ? -28.416 3.147 144.360 1.00 27.98 90 GLY A O 1
ATOM 670 N N . TYR A 1 90 ? -28.451 5.365 144.860 1.00 26.53 91 TYR A N 1
ATOM 671 C CA . TYR A 1 90 ? -28.251 5.239 146.306 1.00 27.58 91 TYR A CA 1
ATOM 672 C C . TYR A 1 90 ? -29.242 6.207 146.936 1.00 29.85 91 TYR A C 1
ATOM 673 O O . TYR A 1 90 ? -29.663 7.177 146.286 1.00 31.13 91 TYR A O 1
ATOM 682 N N . ALA A 1 91 ? -29.623 5.949 148.187 1.00 26.67 92 ALA A N 1
ATOM 683 C CA . ALA A 1 91 ? -30.444 6.889 148.946 1.00 26.47 92 ALA A CA 1
ATOM 684 C C . ALA A 1 91 ? -30.246 6.632 150.419 1.00 25.17 92 ALA A C 1
ATOM 685 O O . ALA A 1 91 ? -29.863 5.524 150.815 1.00 26.05 92 ALA A O 1
ATOM 687 N N . GLY A 1 92 ? -30.478 7.670 151.221 1.00 25.22 93 GLY A N 1
ATOM 688 C CA . GLY A 1 92 ? -30.488 7.537 152.677 1.00 25.29 93 GLY A CA 1
ATOM 689 C C . GLY A 1 92 ? -29.195 6.970 153.223 1.00 27.56 93 GLY A C 1
ATOM 690 O O . GLY A 1 92 ? -29.209 6.148 154.146 1.00 30.00 93 GLY A O 1
ATOM 691 N N . GLY A 1 93 ? -28.074 7.401 152.648 1.00 28.03 94 GLY A N 1
ATOM 692 C CA . GLY A 1 93 ? -26.757 6.967 153.115 1.00 25.21 94 GLY A CA 1
ATOM 693 C C . GLY A 1 93 ? -26.334 7.778 154.316 1.00 26.34 94 GLY A C 1
ATOM 694 O O . GLY A 1 93 ? -25.815 8.880 154.155 1.00 29.49 94 GLY A O 1
ATOM 695 N N . ARG A 1 94 ? -26.567 7.244 155.518 1.00 24.78 95 ARG A N 1
ATOM 696 C CA . ARG A 1 94 ? -26.291 7.959 156.769 1.00 26.65 95 ARG A CA 1
ATOM 697 C C . ARG A 1 94 ? -25.039 7.384 157.443 1.00 26.75 95 ARG A C 1
ATOM 698 O O . ARG A 1 94 ? -25.014 6.194 157.773 1.00 28.02 95 ARG A O 1
ATOM 706 N N . PHE A 1 95 ? -24.008 8.217 157.637 1.00 24.32 96 PHE A N 1
ATOM 707 C CA . PHE A 1 95 ? -22.825 7.797 158.405 1.00 24.89 96 PHE A CA 1
ATOM 708 C C . PHE A 1 95 ? -23.143 7.876 159.892 1.00 25.14 96 PHE A C 1
ATOM 709 O O . PHE A 1 95 ? -23.786 8.816 160.331 1.00 32.25 96 PHE A O 1
ATOM 717 N N . GLY A 1 96 ? -22.738 6.864 160.653 1.00 26.07 97 GLY A N 1
ATOM 718 C CA . GLY A 1 96 ? -23.119 6.749 162.062 1.00 26.90 97 GLY A CA 1
ATOM 719 C C . GLY A 1 96 ? -21.893 6.958 162.938 1.00 29.67 97 GLY A C 1
ATOM 720 O O . GLY A 1 96 ? -21.277 8.014 162.895 1.00 31.61 97 GLY A O 1
ATOM 721 N N . ALA A 1 97 ? -21.520 5.954 163.727 1.00 29.99 98 ALA A N 1
ATOM 722 C CA . ALA A 1 97 ? -20.325 6.062 164.565 1.00 32.18 98 ALA A CA 1
ATOM 723 C C . ALA A 1 97 ? -19.056 6.223 163.725 1.00 27.99 98 ALA A C 1
ATOM 724 O O . ALA A 1 97 ? -18.931 5.659 162.623 1.00 25.54 98 ALA A O 1
ATOM 726 N N . VAL A 1 98 ? -18.133 7.027 164.241 1.00 27.08 99 VAL A N 1
ATOM 727 C CA . VAL A 1 98 ? -16.802 7.188 163.646 1.00 28.08 99 VAL A CA 1
ATOM 728 C C . VAL A 1 98 ? -16.073 5.839 163.607 1.00 26.13 99 VAL A C 1
ATOM 729 O O . VAL A 1 98 ? -16.181 5.023 164.539 1.00 29.14 99 VAL A O 1
ATOM 733 N N . VAL A 1 99 ? -15.340 5.617 162.525 1.00 25.00 100 VAL A N 1
ATOM 734 C CA . VAL A 1 99 ? -14.499 4.429 162.349 1.00 26.51 100 VAL A CA 1
ATOM 735 C C . VAL A 1 99 ? -13.028 4.830 162.521 1.00 28.08 100 VAL A C 1
ATOM 736 O O . VAL A 1 99 ? -12.578 5.811 161.918 1.00 26.86 100 VAL A O 1
ATOM 740 N N . TYR A 1 100 ? -12.297 4.088 163.351 1.00 25.21 101 TYR A N 1
ATOM 741 C CA . TYR A 1 100 ? -10.879 4.310 163.593 1.00 23.46 101 TYR A CA 1
ATOM 742 C C . TYR A 1 100 ? -10.065 3.087 163.145 1.00 23.53 101 TYR A C 1
ATOM 743 O O . TYR A 1 100 ? -10.616 1.975 163.085 1.00 22.70 101 TYR A O 1
ATOM 752 N N . PRO A 1 101 ? -8.753 3.269 162.845 1.00 23.95 102 PRO A N 1
ATOM 753 C CA . PRO A 1 101 ? -7.884 2.098 162.630 1.00 23.65 102 PRO A CA 1
ATOM 754 C C . PRO A 1 101 ? -8.040 1.108 163.770 1.00 24.94 102 PRO A C 1
ATOM 755 O O . PRO A 1 101 ? -8.066 1.527 164.944 1.00 26.59 102 PRO A O 1
ATOM 759 N N . GLY A 1 102 ? -8.146 -0.180 163.438 1.00 24.62 103 GLY A N 1
ATOM 760 C CA . GLY A 1 102 ? -8.335 -1.217 164.450 1.00 28.22 103 GLY A CA 1
ATOM 761 C C . GLY A 1 102 ? -9.774 -1.684 164.577 1.00 28.81 103 GLY A C 1
ATOM 762 O O . GLY A 1 102 ? -10.031 -2.744 165.142 1.00 31.94 103 GLY A O 1
ATOM 763 N N . ASP A 1 103 ? -10.718 -0.891 164.067 1.00 27.27 104 ASP A N 1
ATOM 764 C CA . ASP A 1 103 ? -12.138 -1.271 164.083 1.00 24.06 104 ASP A CA 1
ATOM 765 C C . ASP A 1 103 ? -12.418 -2.324 163.032 1.00 26.08 104 ASP A C 1
ATOM 766 O O . ASP A 1 103 ? -11.739 -2.368 162.002 1.00 27.49 104 ASP A O 1
ATOM 771 N N . THR A 1 104 ? -13.430 -3.150 163.290 1.00 24.13 105 THR A N 1
ATOM 772 C CA . THR A 1 104 ? -13.828 -4.202 162.365 1.00 29.63 105 THR A CA 1
ATOM 773 C C . THR A 1 104 ? -15.278 -4.049 161.909 1.00 26.68 105 THR A C 1
ATOM 774 O O . THR A 1 104 ? -16.197 -3.973 162.728 1.00 28.79 105 THR A O 1
ATOM 778 N N . LEU A 1 105 ? -15.471 -4.040 160.592 1.00 24.43 106 LEU A N 1
ATOM 779 C CA . LEU A 1 105 ? -16.792 -3.840 160.006 1.00 26.87 106 LEU A CA 1
ATOM 780 C C . LEU A 1 105 ? -17.364 -5.139 159.448 1.00 32.28 106 LEU A C 1
ATOM 781 O O . LEU A 1 105 ? -16.660 -5.928 158.803 1.00 30.62 106 LEU A O 1
ATOM 786 N N . SER A 1 106 ? -18.642 -5.363 159.726 1.00 36.09 107 SER A N 1
ATOM 787 C CA . SER A 1 106 ? -19.407 -6.409 159.050 1.00 37.37 107 SER A CA 1
ATOM 788 C C . SER A 1 106 ? -20.689 -5.812 158.479 1.00 37.21 107 SER A C 1
ATOM 789 O O . SER A 1 106 ? -21.199 -4.800 158.977 1.00 32.12 107 SER A O 1
ATOM 792 N N . THR A 1 107 ? -21.196 -6.441 157.429 1.00 36.43 108 THR A N 1
ATOM 793 C CA . THR A 1 107 ? -22.299 -5.880 156.663 1.00 35.36 108 THR A CA 1
ATOM 794 C C . THR A 1 107 ? -23.431 -6.898 156.505 1.00 30.03 108 THR A C 1
ATOM 795 O O . THR A 1 107 ? -23.200 -8.109 156.368 1.00 31.20 108 THR A O 1
ATOM 799 N N . THR A 1 108 ? -24.661 -6.405 156.565 1.00 28.09 109 THR A N 1
ATOM 800 C CA . THR A 1 108 ? -25.823 -7.223 156.243 1.00 28.35 109 THR A CA 1
ATOM 801 C C . THR A 1 108 ? -26.670 -6.399 155.310 1.00 31.34 109 THR A C 1
ATOM 802 O O . THR A 1 108 ? -26.646 -5.168 155.386 1.00 32.69 109 THR A O 1
ATOM 806 N N . SER A 1 109 ? -27.398 -7.072 154.422 1.00 27.48 110 SER A N 1
ATOM 807 C CA . SER A 1 109 ? -28.327 -6.416 153.503 1.00 25.16 110 SER A CA 1
ATOM 808 C C . SER A 1 109 ? -29.718 -7.035 153.603 1.00 28.43 110 SER A C 1
ATOM 809 O O . SER A 1 109 ? -29.860 -8.258 153.744 1.00 28.67 110 SER A O 1
ATOM 812 N N . LYS A 1 110 ? -30.738 -6.185 153.520 1.00 27.92 111 LYS A N 1
ATOM 813 C CA . LYS A 1 110 ? -32.118 -6.635 153.472 1.00 32.55 111 LYS A CA 1
ATOM 814 C C . LYS A 1 110 ? -32.753 -6.243 152.139 1.00 34.07 111 LYS A C 1
ATOM 815 O O . LYS A 1 110 ? -32.591 -5.121 151.687 1.00 32.53 111 LYS A O 1
ATOM 821 N N . VAL A 1 111 ? -33.474 -7.170 151.515 1.00 34.31 112 VAL A N 1
ATOM 822 C CA . VAL A 1 111 ? -34.210 -6.858 150.296 1.00 34.38 112 VAL A CA 1
ATOM 823 C C . VAL A 1 111 ? -35.498 -6.120 150.670 1.00 36.65 112 VAL A C 1
ATOM 824 O O . VAL A 1 111 ? -36.341 -6.649 151.413 1.00 36.27 112 VAL A O 1
ATOM 828 N N . ILE A 1 112 ? -35.629 -4.893 150.169 1.00 35.61 113 ILE A N 1
ATOM 829 C CA . ILE A 1 112 ? -36.773 -4.037 150.484 1.00 36.55 113 ILE A CA 1
ATOM 830 C C . ILE A 1 112 ? -37.570 -3.683 149.236 1.00 35.93 113 ILE A C 1
ATOM 831 O O . ILE A 1 112 ? -38.547 -2.944 149.308 1.00 37.09 113 ILE A O 1
ATOM 836 N N . GLY A 1 113 ? -37.145 -4.205 148.089 1.00 34.79 114 GLY A N 1
ATOM 837 C CA . GLY A 1 113 ? -37.846 -3.941 146.843 1.00 37.10 114 GLY A CA 1
ATOM 838 C C . GLY A 1 113 ? -37.428 -4.853 145.713 1.00 36.50 114 GLY A C 1
ATOM 839 O O . GLY A 1 113 ? -36.263 -5.245 145.626 1.00 35.17 114 GLY A O 1
ATOM 840 N N . LEU A 1 114 ? -38.395 -5.191 144.860 1.00 36.88 115 LEU A N 1
ATOM 841 C CA . LEU A 1 114 ? -38.167 -5.970 143.649 1.00 36.80 115 LEU A CA 1
ATOM 842 C C . LEU A 1 114 ? -39.074 -5.477 142.529 1.00 37.20 115 LEU A C 1
ATOM 843 O O . LEU A 1 114 ? -40.254 -5.195 142.760 1.00 40.40 115 LEU A O 1
ATOM 848 N N . ARG A 1 115 ? -38.525 -5.372 141.322 1.00 34.13 116 ARG A N 1
ATOM 849 C CA . ARG A 1 115 ? -39.326 -5.100 140.130 1.00 40.52 116 ARG A CA 1
ATOM 850 C C . ARG A 1 115 ? -38.672 -5.686 138.882 1.00 40.59 116 ARG A C 1
ATOM 851 O O . ARG A 1 115 ? -37.637 -5.192 138.419 1.00 37.51 116 ARG A O 1
ATOM 859 N N . GLN A 1 116 ? -39.290 -6.734 138.340 1.00 41.42 117 GLN A N 1
ATOM 860 C CA . GLN A 1 116 ? -38.823 -7.325 137.096 1.00 43.20 117 GLN A CA 1
ATOM 861 C C . GLN A 1 116 ? -38.952 -6.288 135.993 1.00 43.49 117 GLN A C 1
ATOM 862 O O . GLN A 1 116 ? -39.953 -5.589 135.925 1.00 46.31 117 GLN A O 1
ATOM 868 N N . ASN A 1 117 ? -37.929 -6.178 135.150 1.00 48.07 118 ASN A N 1
ATOM 869 C CA . ASN A 1 117 ? -37.981 -5.261 134.019 1.00 42.69 118 ASN A CA 1
ATOM 870 C C . ASN A 1 117 ? -38.959 -5.714 132.944 1.00 49.60 118 ASN A C 1
ATOM 871 O O . ASN A 1 117 ? -39.309 -6.901 132.864 1.00 50.01 118 ASN A O 1
ATOM 876 N N . LYS A 1 118 ? -39.410 -4.759 132.134 1.00 47.94 119 LYS A N 1
ATOM 877 C CA . LYS A 1 118 ? -40.435 -5.020 131.124 1.00 51.38 119 LYS A CA 1
ATOM 878 C C . LYS A 1 118 ? -40.026 -6.048 130.068 1.00 56.24 119 LYS A C 1
ATOM 879 O O . LYS A 1 118 ? -40.867 -6.822 129.609 1.00 63.08 119 LYS A O 1
ATOM 885 N N . ASP A 1 119 ? -38.744 -6.075 129.697 1.00 54.20 120 ASP A N 1
ATOM 886 C CA . ASP A 1 119 ? -38.260 -7.075 128.731 1.00 59.16 120 ASP A CA 1
ATOM 887 C C . ASP A 1 119 ? -38.153 -8.493 129.328 1.00 58.42 120 ASP A C 1
ATOM 888 O O . ASP A 1 119 ? -37.879 -9.456 128.609 1.00 60.06 120 ASP A O 1
ATOM 893 N N . GLY A 1 120 ? -38.363 -8.604 130.640 1.00 54.51 121 GLY A N 1
ATOM 894 C CA . GLY A 1 120 ? -38.332 -9.888 131.347 1.00 55.78 121 GLY A CA 1
ATOM 895 C C . GLY A 1 120 ? -36.972 -10.573 131.451 1.00 63.83 121 GLY A C 1
ATOM 896 O O . GLY A 1 120 ? -36.891 -11.714 131.918 1.00 60.91 121 GLY A O 1
ATOM 897 N N . LYS A 1 121 ? -35.910 -9.886 131.021 1.00 58.81 122 LYS A N 1
ATOM 898 C CA . LYS A 1 121 ? -34.548 -10.447 131.025 1.00 51.86 122 LYS A CA 1
ATOM 899 C C . LYS A 1 121 ? -33.754 -10.053 132.268 1.00 47.01 122 LYS A C 1
ATOM 900 O O . LYS A 1 121 ? -32.787 -10.723 132.634 1.00 46.03 122 LYS A O 1
ATOM 906 N N . THR A 1 122 ? -34.165 -8.958 132.902 1.00 45.11 123 THR A N 1
ATOM 907 C CA . THR A 1 122 ? -33.513 -8.449 134.103 1.00 44.07 123 THR A CA 1
ATOM 908 C C . THR A 1 122 ? -34.558 -7.975 135.112 1.00 43.13 123 THR A C 1
ATOM 909 O O . THR A 1 122 ? -35.758 -7.969 134.824 1.00 42.14 123 THR A O 1
ATOM 913 N N . GLY A 1 123 ? -34.093 -7.576 136.291 1.00 39.27 124 GLY A N 1
ATOM 914 C CA . GLY A 1 123 ? -34.953 -6.999 137.312 1.00 38.46 124 GLY A CA 1
ATOM 915 C C . GLY A 1 123 ? -34.182 -6.088 138.251 1.00 39.82 124 GLY A C 1
ATOM 916 O O . GLY A 1 123 ? -32.955 -6.184 138.376 1.00 39.88 124 GLY A O 1
ATOM 917 N N . VAL A 1 124 ? -34.915 -5.209 138.921 1.00 36.51 125 VAL A N 1
ATOM 918 C CA . VAL A 1 124 ? -34.342 -4.259 139.861 1.00 35.78 125 VAL A CA 1
ATOM 919 C C . VAL A 1 124 ? -34.557 -4.757 141.285 1.00 34.99 125 VAL A C 1
ATOM 920 O O . VAL A 1 124 ? -35.682 -5.080 141.674 1.00 34.51 125 VAL A O 1
ATOM 924 N N . VAL A 1 125 ? -33.481 -4.805 142.063 1.00 31.89 126 VAL A N 1
ATOM 925 C CA . VAL A 1 125 ? -33.577 -5.182 143.480 1.00 30.66 126 VAL A CA 1
ATOM 926 C C . VAL A 1 125 ? -33.100 -4.014 144.335 1.00 31.70 126 VAL A C 1
ATOM 927 O O . VAL A 1 125 ? -32.064 -3.405 144.049 1.00 33.23 126 VAL A O 1
ATOM 931 N N . TYR A 1 126 ? -33.897 -3.676 145.345 1.00 31.97 127 TYR A N 1
ATOM 932 C CA . TYR A 1 126 ? -33.584 -2.604 146.284 1.00 33.32 127 TYR A CA 1
ATOM 933 C C . TYR A 1 126 ? -33.126 -3.284 147.539 1.00 33.70 127 TYR A C 1
ATOM 934 O O . TYR A 1 126 ? -33.811 -4.193 148.031 1.00 32.39 127 TYR A O 1
ATOM 943 N N . VAL A 1 127 ? -31.971 -2.850 148.052 1.00 33.89 128 VAL A N 1
ATOM 944 C CA . VAL A 1 127 ? -31.434 -3.371 149.315 1.00 31.45 128 VAL A CA 1
ATOM 945 C C . VAL A 1 127 ? -31.151 -2.266 150.330 1.00 28.46 128 VAL A C 1
ATOM 946 O O . VAL A 1 127 ? -30.764 -1.156 149.962 1.00 28.06 128 VAL A O 1
ATOM 950 N N . HIS A 1 128 ? -31.366 -2.574 151.607 1.00 28.12 129 HIS A N 1
ATOM 951 C CA . HIS A 1 128 ? -30.916 -1.726 152.688 1.00 27.62 129 HIS A CA 1
ATOM 952 C C . HIS A 1 128 ? -29.702 -2.406 153.258 1.00 29.44 129 HIS A C 1
ATOM 953 O O . HIS A 1 128 ? -29.820 -3.480 153.852 1.00 28.41 129 HIS A O 1
ATOM 960 N N . SER A 1 129 ? -28.523 -1.813 153.054 1.00 28.42 130 SER A N 1
ATOM 961 C CA . SER A 1 129 ? -27.260 -2.366 153.593 1.00 25.76 130 SER A CA 1
ATOM 962 C C . SER A 1 129 ? -26.805 -1.611 154.842 1.00 26.90 130 SER A C 1
ATOM 963 O O . SER A 1 129 ? -26.847 -0.374 154.888 1.00 28.36 130 SER A O 1
ATOM 966 N N . VAL A 1 130 ? -26.365 -2.362 155.848 1.00 25.72 131 VAL A N 1
ATOM 967 C CA . VAL A 1 130 ? -26.011 -1.799 157.150 1.00 25.39 131 VAL A CA 1
ATOM 968 C C . VAL A 1 130 ? -24.637 -2.333 157.566 1.00 28.60 131 VAL A C 1
ATOM 969 O O . VAL A 1 130 ? -24.420 -3.557 157.608 1.00 31.82 131 VAL A O 1
ATOM 973 N N . GLY A 1 131 ? -23.703 -1.420 157.840 1.00 25.41 132 GLY A N 1
ATOM 974 C CA . GLY A 1 131 ? -22.368 -1.797 158.307 1.00 25.27 132 GLY A CA 1
ATOM 975 C C . GLY A 1 131 ? -22.281 -1.453 159.771 1.00 25.67 132 GLY A C 1
ATOM 976 O O . GLY A 1 131 ? -22.658 -0.352 160.144 1.00 26.30 132 GLY A O 1
ATOM 977 N N . VAL A 1 132 ? -21.812 -2.393 160.596 1.00 23.95 133 VAL A N 1
ATOM 978 C CA . VAL A 1 132 ? -21.650 -2.169 162.028 1.00 27.09 133 VAL A CA 1
ATOM 979 C C . VAL A 1 132 ? -20.194 -2.389 162.416 1.00 28.92 133 VAL A C 1
ATOM 980 O O . VAL A 1 132 ? -19.460 -3.092 161.721 1.00 28.15 133 VAL A O 1
ATOM 984 N N . ASN A 1 133 ? -19.765 -1.809 163.529 1.00 27.19 134 ASN A N 1
ATOM 985 C CA . ASN A 1 133 ? -18.411 -2.084 163.981 1.00 26.84 134 ASN A CA 1
ATOM 986 C C . ASN A 1 133 ? -18.436 -3.259 164.970 1.00 29.79 134 ASN A C 1
ATOM 987 O O . ASN A 1 133 ? -19.482 -3.902 165.156 1.00 29.20 134 ASN A O 1
ATOM 992 N N . GLN A 1 134 ? -17.298 -3.523 165.603 1.00 29.15 135 GLN A N 1
ATOM 993 C CA . GLN A 1 134 ? -17.137 -4.652 166.527 1.00 32.03 135 GLN A CA 1
ATOM 994 C C . GLN A 1 134 ? -17.978 -4.497 167.799 1.00 33.02 135 GLN A C 1
ATOM 995 O O . GLN A 1 134 ? -18.108 -5.444 168.570 1.00 36.42 135 GLN A O 1
ATOM 1001 N N . TRP A 1 135 ? -18.540 -3.304 168.007 1.00 34.09 136 TRP A N 1
ATOM 1002 C CA . TRP A 1 135 ? -19.405 -3.016 169.167 1.00 35.55 136 TRP A CA 1
ATOM 1003 C C . TRP A 1 135 ? -20.862 -3.063 168.786 1.00 35.46 136 TRP A C 1
ATOM 1004 O O . TRP A 1 135 ? -21.735 -2.692 169.576 1.00 37.54 136 TRP A O 1
ATOM 1015 N N . ASP A 1 136 ? -21.127 -3.511 167.561 1.00 34.35 137 ASP A N 1
ATOM 1016 C CA . ASP A 1 136 ? -22.467 -3.534 166.976 1.00 38.47 137 ASP A CA 1
ATOM 1017 C C . ASP A 1 136 ? -23.082 -2.148 166.786 1.00 34.64 137 ASP A C 1
ATOM 1018 O O . ASP A 1 136 ? -24.295 -2.036 166.698 1.00 35.36 137 ASP A O 1
ATOM 1023 N N . GLU A 1 137 ? -22.255 -1.103 166.721 1.00 32.32 138 GLU A N 1
ATOM 1024 C CA . GLU A 1 137 ? -22.739 0.247 166.380 1.00 26.07 138 GLU A CA 1
ATOM 1025 C C . GLU A 1 137 ? -22.762 0.395 164.864 1.00 27.06 138 GLU A C 1
ATOM 1026 O O . GLU A 1 137 ? -21.821 -0.004 164.196 1.00 27.95 138 GLU A O 1
ATOM 1032 N N . VAL A 1 138 ? -23.836 0.973 164.334 1.00 24.58 139 VAL A N 1
ATOM 1033 C CA . VAL A 1 138 ? -23.949 1.251 162.908 1.00 25.56 139 VAL A CA 1
ATOM 1034 C C . VAL A 1 138 ? -22.987 2.384 162.564 1.00 27.60 139 VAL A C 1
ATOM 1035 O O . VAL A 1 138 ? -23.009 3.435 163.203 1.00 27.09 139 VAL A O 1
ATOM 1039 N N . VAL A 1 139 ? -22.130 2.150 161.572 1.00 26.86 140 VAL A N 1
ATOM 1040 C CA . VAL A 1 139 ? -21.177 3.148 161.110 1.00 26.86 140 VAL A CA 1
ATOM 1041 C C . VAL A 1 139 ? -21.667 3.709 159.783 1.00 24.97 140 VAL A C 1
ATOM 1042 O O . VAL A 1 139 ? -21.284 4.814 159.381 1.00 25.55 140 VAL A O 1
ATOM 1046 N N . LEU A 1 140 ? -22.532 2.945 159.122 1.00 23.82 141 LEU A N 1
ATOM 1047 C CA . LEU A 1 140 ? -23.100 3.350 157.848 1.00 24.80 141 LEU A CA 1
ATOM 1048 C C . LEU A 1 140 ? -24.314 2.495 157.521 1.00 26.71 141 LEU A C 1
ATOM 1049 O O . LEU A 1 140 ? -24.296 1.270 157.698 1.00 27.11 141 LEU A O 1
ATOM 1054 N N . GLU A 1 141 ? -25.367 3.154 157.056 1.00 27.00 142 GLU A N 1
ATOM 1055 C CA . GLU A 1 141 ? -26.485 2.471 156.406 1.00 28.34 142 GLU A CA 1
ATOM 1056 C C . GLU A 1 141 ? -26.872 3.237 155.139 1.00 26.42 142 GLU A C 1
ATOM 1057 O O . GLU A 1 141 ? -26.728 4.455 155.077 1.00 28.33 142 GLU A O 1
ATOM 1063 N N . TYR A 1 142 ? -27.356 2.529 154.133 1.00 27.79 143 TYR A N 1
ATOM 1064 C CA . TYR A 1 142 ? -27.806 3.173 152.897 1.00 29.54 143 TYR A CA 1
ATOM 1065 C C . TYR A 1 142 ? -28.725 2.221 152.140 1.00 30.11 143 TYR A C 1
ATOM 1066 O O . TYR A 1 142 ? -28.807 1.022 152.455 1.00 29.90 143 TYR A O 1
ATOM 1075 N N . ILE A 1 143 ? -29.414 2.768 151.147 1.00 27.15 144 ILE A N 1
ATOM 1076 C CA . ILE A 1 143 ? -30.208 1.982 150.231 1.00 27.43 144 ILE A CA 1
ATOM 1077 C C . ILE A 1 143 ? -29.539 2.097 148.877 1.00 27.79 144 ILE A C 1
ATOM 1078 O O . ILE A 1 143 ? -29.075 3.169 148.494 1.00 30.26 144 ILE A O 1
ATOM 1083 N N . ARG A 1 144 ? -29.451 0.990 148.156 1.00 26.34 145 ARG A N 1
ATOM 1084 C CA . ARG A 1 144 ? -29.038 1.065 146.772 1.00 26.97 145 ARG A CA 1
ATOM 1085 C C . ARG A 1 144 ? -29.924 0.133 145.978 1.00 29.82 145 ARG A C 1
ATOM 1086 O O . ARG A 1 144 ? -30.538 -0.788 146.542 1.00 30.98 145 ARG A O 1
ATOM 1094 N N . TRP A 1 145 ? -30.018 0.386 144.680 1.00 32.62 146 TRP A N 1
ATOM 1095 C CA . TRP A 1 145 ? -30.750 -0.514 143.809 1.00 33.21 146 TRP A CA 1
ATOM 1096 C C . TRP A 1 145 ? -29.954 -0.810 142.586 1.00 31.67 146 TRP A C 1
ATOM 1097 O O . TRP A 1 145 ? -29.213 0.043 142.098 1.00 32.30 146 TRP A O 1
ATOM 1108 N N . VAL A 1 146 ? -30.065 -2.053 142.129 1.00 34.97 147 VAL A N 1
ATOM 1109 C CA . VAL A 1 146 ? -29.217 -2.610 141.075 1.00 36.58 147 VAL A CA 1
ATOM 1110 C C . VAL A 1 146 ? -30.072 -3.353 140.057 1.00 36.02 147 VAL A C 1
ATOM 1111 O O . VAL A 1 146 ? -31.087 -3.960 140.406 1.00 40.43 147 VAL A O 1
ATOM 1123 N N . VAL A 1 148 ? -30.272 -6.473 137.963 1.00 38.75 149 VAL A N 1
ATOM 1124 C CA . VAL A 1 148 ? -29.649 -7.801 138.025 1.00 41.01 149 VAL A CA 1
ATOM 1125 C C . VAL A 1 148 ? -30.190 -8.736 136.946 1.00 40.23 149 VAL A C 1
ATOM 1126 O O . VAL A 1 148 ? -31.399 -8.753 136.668 1.00 41.35 149 VAL A O 1
ATOM 1130 N N . ARG A 1 149 ? -29.288 -9.514 136.352 1.00 39.08 150 ARG A N 1
ATOM 1131 C CA . ARG A 1 149 ? -29.659 -10.534 135.384 1.00 44.14 150 ARG A CA 1
ATOM 1132 C C . ARG A 1 149 ? -30.564 -11.596 135.991 1.00 44.21 150 ARG A C 1
ATOM 1133 O O . ARG A 1 149 ? -30.395 -12.002 137.147 1.00 41.75 150 ARG A O 1
ATOM 1141 N N . LYS A 1 150 ? -31.524 -12.044 135.192 1.00 46.67 151 LYS A N 1
ATOM 1142 C CA . LYS A 1 150 ? -32.231 -13.270 135.489 1.00 45.10 151 LYS A CA 1
ATOM 1143 C C . LYS A 1 150 ? -31.399 -14.402 134.912 1.00 47.13 151 LYS A C 1
ATOM 1144 O O . LYS A 1 150 ? -30.865 -14.282 133.808 1.00 52.49 151 LYS A O 1
ATOM 1150 N N . ARG A 1 151 ? -31.265 -15.489 135.663 1.00 42.96 152 ARG A N 1
ATOM 1151 C CA . ARG A 1 151 ? -30.608 -16.684 135.143 1.00 48.38 152 ARG A CA 1
ATOM 1152 C C . ARG A 1 151 ? -31.511 -17.334 134.098 1.00 47.77 152 ARG A C 1
ATOM 1153 O O . ARG A 1 151 ? -31.066 -17.651 132.994 1.00 54.33 152 ARG A O 1
ATOM 1161 N N . ASP A 1 152 ? -32.783 -17.501 134.448 1.00 46.54 153 ASP A N 1
ATOM 1162 C CA . ASP A 1 152 ? -33.767 -18.075 133.544 1.00 50.32 153 ASP A CA 1
ATOM 1163 C C . ASP A 1 152 ? -34.802 -17.021 133.133 1.00 52.25 153 ASP A C 1
ATOM 1164 O O . ASP A 1 152 ? -35.649 -16.649 133.944 1.00 54.89 153 ASP A O 1
ATOM 1169 N N . PRO A 1 153 ? -34.748 -16.552 131.866 1.00 58.53 154 PRO A N 1
ATOM 1170 C CA . PRO A 1 153 ? -35.724 -15.564 131.382 1.00 59.26 154 PRO A CA 1
ATOM 1171 C C . PRO A 1 153 ? -37.181 -15.950 131.679 1.00 59.77 154 PRO A C 1
ATOM 1172 O O . PRO A 1 153 ? -38.016 -15.067 131.887 1.00 65.30 154 PRO A O 1
ATOM 1176 N N . ASN A 1 154 ? -37.470 -17.251 131.723 1.00 57.00 155 ASN A N 1
ATOM 1177 C CA . ASN A 1 154 ? -38.838 -17.741 131.940 1.00 58.68 155 ASN A CA 1
ATOM 1178 C C . ASN A 1 154 ? -39.317 -17.799 133.391 1.00 58.03 155 ASN A C 1
ATOM 1179 O O . ASN A 1 154 ? -40.512 -17.959 133.632 1.00 61.67 155 ASN A O 1
ATOM 1184 N N . ALA A 1 155 ? -38.404 -17.676 134.351 1.00 58.91 156 ALA A N 1
ATOM 1185 C CA . ALA A 1 155 ? -38.782 -17.711 135.766 1.00 56.88 156 ALA A CA 1
ATOM 1186 C C . ALA A 1 155 ? -39.886 -16.686 136.045 1.00 57.15 156 ALA A C 1
ATOM 1187 O O . ALA A 1 155 ? -39.852 -15.582 135.493 1.00 59.59 156 ALA A O 1
ATOM 1189 N N . PRO A 1 156 ? -40.880 -17.051 136.882 1.00 60.91 157 PRO A N 1
ATOM 1190 C CA . PRO A 1 156 ? -41.966 -16.114 137.191 1.00 64.19 157 PRO A CA 1
ATOM 1191 C C . PRO A 1 156 ? -41.462 -14.817 137.838 1.00 58.06 157 PRO A C 1
ATOM 1192 O O . PRO A 1 156 ? -40.498 -14.836 138.611 1.00 55.28 157 PRO A O 1
ATOM 1196 N N . ALA A 1 157 ? -42.104 -13.703 137.495 1.00 50.58 158 ALA A N 1
ATOM 1197 C CA . ALA A 1 157 ? -41.796 -12.406 138.085 1.00 49.47 158 ALA A CA 1
ATOM 1198 C C . ALA A 1 157 ? -42.252 -12.389 139.545 1.00 49.81 158 ALA A C 1
ATOM 1199 O O . ALA A 1 157 ? -43.288 -12.975 139.871 1.00 49.49 158 ALA A O 1
ATOM 1201 N N . PRO A 1 158 ? -41.477 -11.735 140.437 1.00 46.06 159 PRO A N 1
ATOM 1202 C CA . PRO A 1 158 ? -41.995 -11.503 141.783 1.00 47.88 159 PRO A CA 1
ATOM 1203 C C . PRO A 1 158 ? -43.046 -10.400 141.727 1.00 47.91 159 PRO A C 1
ATOM 1204 O O . PRO A 1 158 ? -43.116 -9.663 140.736 1.00 48.63 159 PRO A O 1
ATOM 1208 N N . GLU A 1 159 ? -43.864 -10.292 142.768 1.00 49.74 160 GLU A N 1
ATOM 1209 C CA . GLU A 1 159 ? -44.761 -9.158 142.878 1.00 52.40 160 GLU A CA 1
ATOM 1210 C C . GLU A 1 159 ? -43.906 -7.901 142.985 1.00 49.76 160 GLU A C 1
ATOM 1211 O O . GLU A 1 159 ? -42.921 -7.884 143.723 1.00 50.72 160 GLU A O 1
ATOM 1217 N N . THR A 1 160 ? -44.266 -6.865 142.234 1.00 49.36 161 THR A N 1
ATOM 1218 C CA . THR A 1 160 ? -43.533 -5.606 142.283 1.00 44.60 161 THR A CA 1
ATOM 1219 C C . THR A 1 160 ? -43.732 -4.910 143.626 1.00 45.67 161 THR A C 1
ATOM 1220 O O . THR A 1 160 ? -44.862 -4.639 144.023 1.00 45.88 161 THR A O 1
ATOM 1224 N N . VAL A 1 161 ? -42.630 -4.652 144.328 1.00 40.97 162 VAL A N 1
ATOM 1225 C CA . VAL A 1 161 ? -42.642 -3.810 145.520 1.00 39.72 162 VAL A CA 1
ATOM 1226 C C . VAL A 1 161 ? -41.488 -2.826 145.407 1.00 41.41 162 VAL A C 1
ATOM 1227 O O . VAL A 1 161 ? -40.325 -3.224 145.364 1.00 42.03 162 VAL A O 1
ATOM 1231 N N . VAL A 1 162 ? -41.821 -1.544 145.333 1.00 41.52 163 VAL A N 1
ATOM 1232 C CA . VAL A 1 162 ? -40.822 -0.484 145.215 1.00 40.06 163 VAL A CA 1
ATOM 1233 C C . VAL A 1 162 ? -40.914 0.404 146.453 1.00 41.19 163 VAL A C 1
ATOM 1234 O O . VAL A 1 162 ? -41.976 0.964 146.726 1.00 46.85 163 VAL A O 1
ATOM 1238 N N . PRO A 1 163 ? -39.814 0.524 147.219 1.00 37.64 164 PRO A N 1
ATOM 1239 C CA . PRO A 1 163 ? -39.919 1.294 148.453 1.00 37.79 164 PRO A CA 1
ATOM 1240 C C . PRO A 1 163 ? -39.939 2.798 148.174 1.00 41.22 164 PRO A C 1
ATOM 1241 O O . PRO A 1 163 ? -39.493 3.233 147.105 1.00 42.87 164 PRO A O 1
ATOM 1245 N N . ASP A 1 164 ? -40.480 3.576 149.111 1.00 43.47 165 ASP A N 1
ATOM 1246 C CA . ASP A 1 164 ? -40.336 5.028 149.063 1.00 47.62 165 ASP A CA 1
ATOM 1247 C C . ASP A 1 164 ? -38.884 5.328 149.396 1.00 41.49 165 ASP A C 1
ATOM 1248 O O . ASP A 1 164 ? -38.327 4.730 150.317 1.00 51.54 165 ASP A O 1
ATOM 1253 N N . LEU A 1 165 ? -38.267 6.223 148.633 1.00 36.59 166 LEU A N 1
ATOM 1254 C CA . LEU A 1 165 ? -36.849 6.541 148.796 1.00 32.55 166 LEU A CA 1
ATOM 1255 C C . LEU A 1 165 ? -36.712 7.967 149.310 1.00 33.15 166 LEU A C 1
ATOM 1256 O O . LEU A 1 165 ? -37.324 8.874 148.760 1.00 35.54 166 LEU A O 1
ATOM 1261 N N . PRO A 1 166 ? -35.934 8.174 150.388 1.00 32.18 167 PRO A N 1
ATOM 1262 C CA . PRO A 1 166 ? -35.741 9.543 150.855 1.00 31.55 167 PRO A CA 1
ATOM 1263 C C . PRO A 1 166 ? -34.935 10.354 149.841 1.00 30.07 167 PRO A C 1
ATOM 1264 O O . PRO A 1 166 ? -34.029 9.819 149.218 1.00 30.61 167 PRO A O 1
ATOM 1268 N N . ASP A 1 167 ? -35.270 11.628 149.664 1.00 29.98 168 ASP A N 1
ATOM 1269 C CA . ASP A 1 167 ? -34.515 12.479 148.744 1.00 30.60 168 ASP A CA 1
ATOM 1270 C C . ASP A 1 167 ? -33.119 12.791 149.302 1.00 29.37 168 ASP A C 1
ATOM 1271 O O . ASP A 1 167 ? -32.164 12.974 148.550 1.00 29.88 168 ASP A O 1
ATOM 1276 N N . SER A 1 168 ? -33.011 12.855 150.627 1.00 28.24 169 SER A N 1
ATOM 1277 C CA . SER A 1 168 ? -31.748 13.167 151.284 1.00 27.92 169 SER A CA 1
ATOM 1278 C C . SER A 1 168 ? -31.823 12.625 152.702 1.00 29.72 169 SER A C 1
ATOM 1279 O O . SER A 1 168 ? -32.919 12.350 153.203 1.00 32.92 169 SER A O 1
ATOM 1282 N N . VAL A 1 169 ? -30.668 12.467 153.339 1.00 28.56 170 VAL A N 1
ATOM 1283 C CA . VAL A 1 169 ? -30.620 12.202 154.774 1.00 28.87 170 VAL A CA 1
ATOM 1284 C C . VAL A 1 169 ? -30.946 13.519 155.484 1.00 29.48 170 VAL A C 1
ATOM 1285 O O . VAL A 1 169 ? -30.259 14.512 155.259 1.00 29.89 170 VAL A O 1
ATOM 1289 N N . PRO A 1 170 ? -31.999 13.541 156.338 1.00 29.84 171 PRO A N 1
ATOM 1290 C CA . PRO A 1 170 ? -32.352 14.790 157.033 1.00 32.56 171 PRO A CA 1
ATOM 1291 C C . PRO A 1 170 ? -31.221 15.302 157.928 1.00 30.77 171 PRO A C 1
ATOM 1292 O O . PRO A 1 170 ? -30.516 14.509 158.560 1.00 28.28 171 PRO A O 1
ATOM 1296 N N . VAL A 1 171 ? -31.070 16.621 157.981 1.00 30.47 172 VAL A N 1
ATOM 1297 C CA . VAL A 1 171 ? -30.025 17.253 158.774 1.00 31.82 172 VAL A CA 1
ATOM 1298 C C . VAL A 1 171 ? -30.129 16.831 160.256 1.00 32.83 172 VAL A C 1
ATOM 1299 O O . VAL A 1 171 ? -29.119 16.755 160.962 1.00 32.73 172 VAL A O 1
ATOM 1303 N N . THR A 1 172 ? -31.344 16.508 160.700 1.00 30.03 173 THR A N 1
ATOM 1304 C CA . THR A 1 172 ? -31.568 16.055 162.073 1.00 30.63 173 THR A CA 1
ATOM 1305 C C . THR A 1 172 ? -31.064 14.626 162.297 1.00 29.08 173 THR A C 1
ATOM 1306 O O . THR A 1 172 ? -30.946 14.197 163.439 1.00 32.51 173 THR A O 1
ATOM 1310 N N . ASP A 1 173 ? -30.751 13.903 161.218 1.00 29.18 174 ASP A N 1
ATOM 1311 C CA . ASP A 1 173 ? -30.195 12.538 161.315 1.00 31.01 174 ASP A CA 1
ATOM 1312 C C . ASP A 1 173 ? -28.662 12.475 161.219 1.00 30.36 174 ASP A C 1
ATOM 1313 O O . ASP A 1 173 ? -28.077 11.403 161.385 1.00 32.53 174 ASP A O 1
ATOM 1318 N N . LEU A 1 174 ? -28.017 13.602 160.931 1.00 29.11 175 LEU A N 1
ATOM 1319 C CA . LEU A 1 174 ? -26.565 13.610 160.722 1.00 30.12 175 LEU A CA 1
ATOM 1320 C C . LEU A 1 174 ? -25.803 13.455 162.024 1.00 29.59 175 LEU A C 1
ATOM 1321 O O . LEU A 1 174 ? -26.126 14.099 163.003 1.00 32.20 175 LEU A O 1
ATOM 1326 N N . THR A 1 175 ? -24.783 12.604 162.019 1.00 28.79 176 THR A N 1
ATOM 1327 C CA . THR A 1 175 ? -23.841 12.508 163.137 1.00 32.51 176 THR A CA 1
ATOM 1328 C C . THR A 1 175 ? -22.780 13.594 162.972 1.00 32.26 176 THR A C 1
ATOM 1329 O O . THR A 1 175 ? -22.232 13.764 161.881 1.00 33.12 176 THR A O 1
ATOM 1333 N N . VAL A 1 176 ? -22.516 14.338 164.046 1.00 31.30 177 VAL A N 1
ATOM 1334 C CA . VAL A 1 176 ? -21.507 15.407 164.046 1.00 34.64 177 VAL A CA 1
ATOM 1335 C C . VAL A 1 176 ? -20.521 15.071 165.167 1.00 32.63 177 VAL A C 1
ATOM 1336 O O . VAL A 1 176 ? -20.645 15.583 166.282 1.00 37.08 177 VAL A O 1
ATOM 1340 N N . PRO A 1 177 ? -19.542 14.197 164.869 1.00 32.13 178 PRO A N 1
ATOM 1341 C CA . PRO A 1 177 ? -18.753 13.494 165.890 1.00 33.75 178 PRO A CA 1
ATOM 1342 C C . PRO A 1 177 ? -17.566 14.268 166.428 1.00 35.16 178 PRO A C 1
ATOM 1343 O O . PRO A 1 177 ? -16.859 13.770 167.295 1.00 39.88 178 PRO A O 1
ATOM 1347 N N . TYR A 1 178 ? -17.330 15.460 165.901 1.00 35.04 179 TYR A N 1
ATOM 1348 C CA . TYR A 1 178 ? -16.234 16.286 166.393 1.00 34.13 179 TYR A CA 1
ATOM 1349 C C . TYR A 1 178 ? -16.710 17.707 166.658 1.00 34.16 179 TYR A C 1
ATOM 1350 O O . TYR A 1 178 ? -17.851 18.055 166.344 1.00 38.33 179 TYR A O 1
ATOM 1359 N N . THR A 1 179 ? -15.841 18.514 167.257 1.00 35.44 180 THR A N 1
ATOM 1360 C CA . THR A 1 179 ? -16.190 19.865 167.667 1.00 32.19 180 THR A CA 1
ATOM 1361 C C . THR A 1 179 ? -15.100 20.818 167.230 1.00 34.09 180 THR A C 1
ATOM 1362 O O . THR A 1 179 ? -13.919 20.494 167.318 1.00 35.46 180 THR A O 1
ATOM 1366 N N . VAL A 1 180 ? -15.500 22.005 166.788 1.00 31.79 181 VAL A N 1
ATOM 1367 C CA . VAL A 1 180 ? -14.558 23.001 166.303 1.00 35.20 181 VAL A CA 1
ATOM 1368 C C . VAL A 1 180 ? -14.621 24.241 167.180 1.00 41.29 181 VAL A C 1
ATOM 1369 O O . VAL A 1 180 ? -15.706 24.697 167.527 1.00 40.05 181 VAL A O 1
ATOM 1373 N N . SER A 1 181 ? -13.468 24.786 167.548 1.00 43.15 182 SER A N 1
ATOM 1374 C CA . SER A 1 181 ? -13.449 26.166 168.032 1.00 47.98 182 SER A CA 1
ATOM 1375 C C . SER A 1 181 ? -12.418 26.948 167.253 1.00 49.43 182 SER A C 1
ATOM 1376 O O . SER A 1 181 ? -11.367 26.410 166.890 1.00 45.23 182 SER A O 1
ATOM 1379 N N . ALA A 1 182 ? -12.743 28.208 166.972 1.00 55.70 183 ALA A N 1
ATOM 1380 C CA . ALA A 1 182 ? -11.823 29.132 166.315 1.00 59.12 183 ALA A CA 1
ATOM 1381 C C . ALA A 1 182 ? -10.451 29.110 166.987 1.00 57.94 183 ALA A C 1
ATOM 1382 O O . ALA A 1 182 ? -9.418 29.086 166.314 1.00 73.56 183 ALA A O 1
ATOM 1384 N N . ALA A 1 183 ? -10.457 29.084 168.317 1.00 62.78 184 ALA A N 1
ATOM 1385 C CA . ALA A 1 183 ? -9.236 29.102 169.123 1.00 71.20 184 ALA A CA 1
ATOM 1386 C C . ALA A 1 183 ? -8.340 27.887 168.879 1.00 65.82 184 ALA A C 1
ATOM 1387 O O . ALA A 1 183 ? -7.202 27.842 169.342 1.00 75.74 184 ALA A O 1
ATOM 1389 N N . ASN A 1 184 ? -8.851 26.918 168.133 1.00 62.64 185 ASN A N 1
ATOM 1390 C CA . ASN A 1 184 ? -8.216 25.618 168.019 1.00 61.21 185 ASN A CA 1
ATOM 1391 C C . ASN A 1 184 ? -8.272 25.060 166.597 1.00 64.51 185 ASN A C 1
ATOM 1392 O O . ASN A 1 184 ? -8.018 23.868 166.384 1.00 67.61 185 ASN A O 1
ATOM 1397 N N . TYR A 1 185 ? -8.607 25.910 165.627 1.00 51.14 186 TYR A N 1
ATOM 1398 C CA . TYR A 1 185 ? -8.723 25.458 164.228 1.00 43.26 186 TYR A CA 1
ATOM 1399 C C . TYR A 1 185 ? -7.716 26.157 163.318 1.00 39.97 186 TYR A C 1
ATOM 1400 O O . TYR A 1 185 ? -7.872 27.338 162.998 1.00 43.14 186 TYR A O 1
ATOM 1409 N N . ASN A 1 186 ? -6.683 25.425 162.904 1.00 34.25 187 ASN A N 1
ATOM 1410 C CA . ASN A 1 186 ? -5.650 25.991 162.057 1.00 37.48 187 ASN A CA 1
ATOM 1411 C C . ASN A 1 186 ? -6.074 26.009 160.588 1.00 33.06 187 ASN A C 1
ATOM 1412 O O . ASN A 1 186 ? -6.066 24.981 159.916 1.00 32.53 187 ASN A O 1
ATOM 1417 N N . LEU A 1 187 ? -6.441 27.190 160.104 1.00 30.76 188 LEU A N 1
ATOM 1418 C CA . LEU A 1 187 ? -6.881 27.372 158.718 1.00 32.29 188 LEU A CA 1
ATOM 1419 C C . LEU A 1 187 ? -5.803 27.056 157.675 1.00 32.02 188 LEU A C 1
ATOM 1420 O O . LEU A 1 187 ? -6.097 26.491 156.609 1.00 30.01 188 LEU A O 1
ATOM 1425 N N . ALA A 1 188 ? -4.561 27.440 157.967 1.00 31.19 189 ALA A N 1
ATOM 1426 C CA . ALA A 1 188 ? -3.445 27.154 157.064 1.00 32.41 189 ALA A CA 1
ATOM 1427 C C . ALA A 1 188 ? -3.263 25.642 156.932 1.00 27.18 189 ALA A C 1
ATOM 1428 O O . ALA A 1 188 ? -3.073 25.133 155.827 1.00 26.67 189 ALA A O 1
ATOM 1430 N N . HIS A 1 189 ? -3.341 24.922 158.048 1.00 25.39 190 HIS A N 1
ATOM 1431 C CA . HIS A 1 189 ? -3.245 23.459 157.999 1.00 23.70 190 HIS A CA 1
ATOM 1432 C C . HIS A 1 189 ? -4.410 22.845 157.262 1.00 25.11 190 HIS A C 1
ATOM 1433 O O . HIS A 1 189 ? -4.218 21.899 156.504 1.00 26.72 190 HIS A O 1
ATOM 1440 N N . ALA A 1 190 ? -5.627 23.369 157.461 1.00 26.00 191 ALA A N 1
ATOM 1441 C CA . ALA A 1 190 ? -6.791 22.821 156.781 1.00 24.06 191 ALA A CA 1
ATOM 1442 C C . ALA A 1 190 ? -6.678 23.042 155.272 1.00 26.78 191 ALA A C 1
ATOM 1443 O O . ALA A 1 190 ? -7.030 22.170 154.491 1.00 27.75 191 ALA A O 1
ATOM 1445 N N . GLY A 1 191 ? -6.180 24.211 154.876 1.00 27.12 192 GLY A N 1
ATOM 1446 C CA . GLY A 1 191 ? -5.929 24.488 153.476 1.00 26.73 192 GLY A CA 1
ATOM 1447 C C . GLY A 1 191 ? -6.809 25.555 152.849 1.00 28.59 192 GLY A C 1
ATOM 1448 O O . GLY A 1 191 ? -6.715 25.797 151.649 1.00 30.31 192 GLY A O 1
ATOM 1449 N N . SER A 1 192 ? -7.665 26.196 153.637 1.00 26.89 193 SER A N 1
ATOM 1450 C CA . SER A 1 192 ? -8.501 27.274 153.103 1.00 28.67 193 SER A CA 1
ATOM 1451 C C . SER A 1 192 ? -8.963 28.221 154.188 1.00 27.48 193 SER A C 1
ATOM 1452 O O . SER A 1 192 ? -9.131 27.823 155.344 1.00 26.85 193 SER A O 1
ATOM 1455 N N . ASN A 1 193 ? -9.156 29.479 153.804 1.00 29.51 194 ASN A N 1
ATOM 1456 C CA . ASN A 1 193 ? -9.774 30.478 154.670 1.00 31.19 194 ASN A CA 1
ATOM 1457 C C . ASN A 1 193 ? -11.295 30.477 154.585 1.00 29.56 194 ASN A C 1
ATOM 1458 O O . ASN A 1 193 ? -11.958 31.012 155.467 1.00 32.74 194 ASN A O 1
ATOM 1463 N N . TYR A 1 194 ? -11.837 29.851 153.540 1.00 27.88 195 TYR A N 1
ATOM 1464 C CA . TYR A 1 194 ? -13.279 29.794 153.320 1.00 28.59 195 TYR A CA 1
ATOM 1465 C C . TYR A 1 194 ? -13.980 28.823 154.264 1.00 28.50 195 TYR A C 1
ATOM 1466 O O . TYR A 1 194 ? -13.700 27.627 154.275 1.00 31.01 195 TYR A O 1
ATOM 1475 N N . LEU A 1 195 ? -14.903 29.359 155.052 1.00 28.10 196 LEU A N 1
ATOM 1476 C CA . LEU A 1 195 ? -15.682 28.563 156.000 1.00 29.71 196 LEU A CA 1
ATOM 1477 C C . LEU A 1 195 ? -17.141 28.453 155.539 1.00 27.33 196 LEU A C 1
ATOM 1478 O O . LEU A 1 195 ? -17.511 28.966 154.476 1.00 25.36 196 LEU A O 1
ATOM 1483 N N . TRP A 1 196 ? -17.957 27.765 156.327 1.00 28.70 197 TRP A N 1
ATOM 1484 C CA . TRP A 1 196 ? -19.367 27.521 155.999 1.00 30.06 197 TRP A CA 1
ATOM 1485 C C . TRP A 1 196 ? -20.084 28.791 155.618 1.00 28.39 197 TRP A C 1
ATOM 1486 O O . TRP A 1 196 ? -20.803 28.832 154.612 1.00 27.84 197 TRP A O 1
ATOM 1497 N N . ASP A 1 197 ? -19.864 29.843 156.402 1.00 28.65 198 ASP A N 1
ATOM 1498 C CA . ASP A 1 197 ? -20.482 31.146 156.177 1.00 29.82 198 ASP A CA 1
ATOM 1499 C C . ASP A 1 197 ? -20.169 31.741 154.807 1.00 28.63 198 ASP A C 1
ATOM 1500 O O . ASP A 1 197 ? -20.959 32.527 154.299 1.00 30.53 198 ASP A O 1
ATOM 1505 N N . ASP A 1 198 ? -19.039 31.362 154.209 1.00 30.72 199 ASP A N 1
ATOM 1506 C CA . ASP A 1 198 ? -18.540 32.041 153.009 1.00 28.63 199 ASP A CA 1
ATOM 1507 C C . ASP A 1 198 ? -19.013 31.430 151.693 1.00 28.85 199 ASP A C 1
ATOM 1508 O O . ASP A 1 198 ? -18.848 32.032 150.631 1.00 32.95 199 ASP A O 1
ATOM 1513 N N . TYR A 1 199 ? -19.590 30.234 151.759 1.00 29.62 200 TYR A N 1
ATOM 1514 C CA . TYR A 1 199 ? -20.092 29.572 150.561 1.00 30.06 200 TYR A CA 1
ATOM 1515 C C . TYR A 1 199 ? -21.478 30.104 150.194 1.00 30.55 200 TYR A C 1
ATOM 1516 O O . TYR A 1 199 ? -22.286 30.409 151.072 1.00 31.38 200 TYR A O 1
ATOM 1525 N N . GLU A 1 200 ? -21.726 30.258 148.894 1.00 31.51 201 GLU A N 1
ATOM 1526 C CA . GLU A 1 200 ? -22.983 30.805 148.394 1.00 31.54 201 GLU A CA 1
ATOM 1527 C C . GLU A 1 200 ? -23.809 29.700 147.764 1.00 28.97 201 GLU A C 1
ATOM 1528 O O . GLU A 1 200 ? -23.326 28.991 146.874 1.00 29.60 201 GLU A O 1
ATOM 1534 N N . VAL A 1 201 ? -25.050 29.554 148.225 1.00 29.97 202 VAL A N 1
ATOM 1535 C CA . VAL A 1 201 ? -25.962 28.541 147.683 1.00 26.96 202 VAL A CA 1
ATOM 1536 C C . VAL A 1 201 ? -26.153 28.823 146.192 1.00 26.25 202 VAL A C 1
ATOM 1537 O O . VAL A 1 201 ? -26.400 29.964 145.802 1.00 28.06 202 VAL A O 1
ATOM 1541 N N . GLY A 1 202 ? -25.977 27.812 145.383 1.00 26.83 203 GLY A N 1
ATOM 1542 C CA . GLY A 1 202 ? -26.030 27.936 143.951 1.00 27.46 203 GLY A CA 1
ATOM 1543 C C . GLY A 1 202 ? -24.714 28.196 143.263 1.00 28.10 203 GLY A C 1
ATOM 1544 O O . GLY A 1 202 ? -24.623 28.076 142.084 1.00 28.83 203 GLY A O 1
ATOM 1545 N N . GLU A 1 203 ? -23.684 28.483 144.019 1.00 27.16 204 GLU A N 1
ATOM 1546 C CA . GLU A 1 203 ? -22.398 28.709 143.430 1.00 31.20 204 GLU A CA 1
ATOM 1547 C C . GLU A 1 203 ? -21.806 27.433 142.885 1.00 30.13 204 GLU A C 1
ATOM 1548 O O . GLU A 1 203 ? -22.030 26.376 143.406 1.00 30.79 204 GLU A O 1
ATOM 1554 N N . LYS A 1 204 ? -21.066 27.571 141.806 1.00 30.51 205 LYS A N 1
ATOM 1555 C CA . LYS A 1 204 ? -20.412 26.459 141.160 1.00 30.35 205 LYS A CA 1
ATOM 1556 C C . LYS A 1 204 ? -18.919 26.605 141.256 1.00 28.26 205 LYS A C 1
ATOM 1557 O O . LYS A 1 204 ? -18.402 27.679 141.133 1.00 32.41 205 LYS A O 1
ATOM 1563 N N . ILE A 1 205 ? -18.251 25.497 141.517 1.00 26.17 206 ILE A N 1
ATOM 1564 C CA . ILE A 1 205 ? -16.810 25.472 141.773 1.00 24.41 206 ILE A CA 1
ATOM 1565 C C . ILE A 1 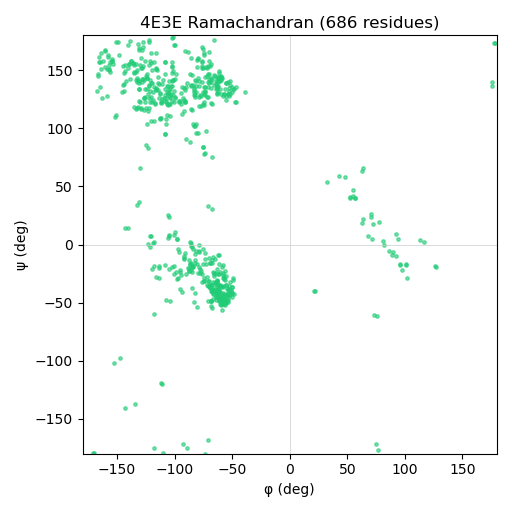205 ? -16.089 24.506 140.832 1.00 29.17 206 ILE A C 1
ATOM 1566 O O . ILE A 1 205 ? -16.337 23.294 140.865 1.00 30.05 206 ILE A O 1
ATOM 1571 N N . ASP A 1 206 ? -15.197 25.042 140.006 1.00 30.76 207 ASP A N 1
ATOM 1572 C CA . ASP A 1 206 ? -14.381 24.238 139.098 1.00 29.27 207 ASP A CA 1
ATOM 1573 C C . ASP A 1 206 ? -13.157 23.764 139.875 1.00 28.70 207 ASP A C 1
ATOM 1574 O O . ASP A 1 206 ? -12.353 24.589 140.301 1.00 28.13 207 ASP A O 1
ATOM 1579 N N . HIS A 1 207 ? -13.013 22.448 140.067 1.00 26.84 208 HIS A N 1
ATOM 1580 C CA . HIS A 1 207 ? -11.884 21.915 140.851 1.00 27.78 208 HIS A CA 1
ATOM 1581 C C . HIS A 1 207 ? -10.574 21.861 140.103 1.00 27.48 208 HIS A C 1
ATOM 1582 O O . HIS A 1 207 ? -9.529 21.554 140.697 1.00 27.50 208 HIS A O 1
ATOM 1589 N N . VAL A 1 208 ? -10.630 22.183 138.803 1.00 25.61 209 VAL A N 1
ATOM 1590 C CA . VAL A 1 208 ? -9.454 22.421 137.956 1.00 27.12 209 VAL A CA 1
ATOM 1591 C C . VAL A 1 208 ? -8.662 21.152 137.587 1.00 27.34 209 VAL A C 1
ATOM 1592 O O . VAL A 1 208 ? -8.536 20.821 136.398 1.00 28.25 209 VAL A O 1
ATOM 1596 N N . ASP A 1 209 ? -8.130 20.446 138.585 1.00 26.37 210 ASP A N 1
ATOM 1597 C CA . ASP A 1 209 ? -7.220 19.326 138.313 1.00 30.21 210 ASP A CA 1
ATOM 1598 C C . ASP A 1 209 ? -7.888 18.150 137.582 1.00 28.36 210 ASP A C 1
ATOM 1599 O O . ASP A 1 209 ? -9.058 17.831 137.812 1.00 29.63 210 ASP A O 1
ATOM 1604 N N . GLY A 1 210 ? -7.123 17.498 136.715 1.00 28.18 211 GLY A N 1
ATOM 1605 C CA . GLY A 1 210 ? -7.544 16.244 136.095 1.00 27.05 211 GLY A CA 1
ATOM 1606 C C . GLY A 1 210 ? -6.561 15.128 136.411 1.00 26.10 211 GLY A C 1
ATOM 1607 O O . GLY A 1 210 ? -5.351 15.361 136.438 1.00 25.26 211 GLY A O 1
ATOM 1608 N N . VAL A 1 211 ? -7.075 13.917 136.648 1.00 27.29 212 VAL A N 1
ATOM 1609 C CA . VAL A 1 211 ? -6.219 12.762 136.961 1.00 26.05 212 VAL A CA 1
ATOM 1610 C C . VAL A 1 211 ? -6.571 11.555 136.103 1.00 26.84 212 VAL A C 1
ATOM 1611 O O . VAL A 1 211 ? -7.756 11.209 135.935 1.00 26.19 212 VAL A O 1
ATOM 1615 N N . THR A 1 212 ? -5.537 10.920 135.556 1.00 24.37 213 THR A N 1
ATOM 1616 C CA . THR A 1 212 ? -5.733 9.789 134.648 1.00 26.36 213 THR A CA 1
ATOM 1617 C C . THR A 1 212 ? -5.749 8.467 135.419 1.00 26.06 213 THR A C 1
ATOM 1618 O O . THR A 1 212 ? -4.896 8.230 136.275 1.00 25.48 213 THR A O 1
ATOM 1622 N N . ILE A 1 213 ? -6.741 7.627 135.109 1.00 25.92 214 ILE A N 1
ATOM 1623 C CA . ILE A 1 213 ? -6.914 6.310 135.730 1.00 26.86 214 ILE A CA 1
ATOM 1624 C C . ILE A 1 213 ? -6.016 5.268 135.074 1.00 25.67 214 ILE A C 1
ATOM 1625 O O . ILE A 1 213 ? -6.012 5.130 133.854 1.00 28.30 214 ILE A O 1
ATOM 1630 N N . GLU A 1 214 ? -5.256 4.541 135.895 1.00 25.26 215 GLU A N 1
ATOM 1631 C CA . GLU A 1 214 ? -4.459 3.400 135.409 1.00 28.63 215 GLU A CA 1
ATOM 1632 C C . GLU A 1 214 ? -5.174 2.088 135.770 1.00 25.81 215 GLU A C 1
ATOM 1633 O O . GLU A 1 214 ? -5.919 2.045 136.749 1.00 28.33 215 GLU A O 1
ATOM 1639 N N . GLU A 1 215 ? -4.965 1.027 134.990 1.00 27.21 216 GLU A N 1
ATOM 1640 C CA . GLU A 1 215 ? -5.580 -0.277 135.315 1.00 28.77 216 GLU A CA 1
ATOM 1641 C C . GLU A 1 215 ? -5.198 -0.773 136.710 1.00 27.54 216 GLU A C 1
ATOM 1642 O O . GLU A 1 215 ? -6.073 -1.201 137.481 1.00 25.00 216 GLU A O 1
ATOM 1648 N N . ALA A 1 216 ? -3.898 -0.711 137.028 1.00 25.79 217 ALA A N 1
ATOM 1649 C CA . ALA A 1 216 ? -3.384 -1.237 138.290 1.00 27.97 217 ALA A CA 1
ATOM 1650 C C . ALA A 1 216 ? -4.003 -0.457 139.426 1.00 28.41 217 ALA A C 1
ATOM 1651 O O . ALA A 1 216 ? -4.215 -0.990 140.516 1.00 28.26 217 ALA A O 1
ATOM 1653 N N . GLU A 1 217 ? -4.283 0.819 139.159 1.00 26.09 218 GLU A N 1
ATOM 1654 C CA . GLU A 1 217 ? -4.800 1.715 140.182 1.00 27.45 218 GLU A CA 1
ATOM 1655 C C . GLU A 1 217 ? -6.230 1.360 140.616 1.00 23.49 218 GLU A C 1
ATOM 1656 O O . GLU A 1 217 ? -6.484 1.184 141.814 1.00 24.20 218 GLU A O 1
ATOM 1662 N N . HIS A 1 218 ? -7.153 1.237 139.667 1.00 24.35 219 HIS A N 1
ATOM 1663 C CA . HIS A 1 218 ? -8.536 0.895 140.071 1.00 22.83 219 HIS A CA 1
ATOM 1664 C C . HIS A 1 218 ? -8.673 -0.537 140.556 1.00 24.41 219 HIS A C 1
ATOM 1665 O O . HIS A 1 218 ? -9.392 -0.808 141.540 1.00 26.30 219 HIS A O 1
ATOM 1680 N N . GLN A 1 220 ? -6.365 -2.157 142.145 1.00 19.60 221 GLN A N 1
ATOM 1681 C CA . GLN A 1 220 ? -5.834 -2.178 143.518 1.00 18.23 221 GLN A CA 1
ATOM 1682 C C . GLN A 1 220 ? -6.811 -1.626 144.577 1.00 20.95 221 GLN A C 1
ATOM 1683 O O . GLN A 1 220 ? -6.890 -2.163 145.696 1.00 22.07 221 GLN A O 1
ATOM 1689 N N . ALA A 1 221 ? -7.524 -0.547 144.235 1.00 19.63 222 ALA A N 1
ATOM 1690 C CA . ALA A 1 221 ? -8.536 0.008 145.118 1.00 23.84 222 ALA A CA 1
ATOM 1691 C C . ALA A 1 221 ? -9.653 -1.018 145.287 1.00 23.15 222 ALA A C 1
ATOM 1692 O O . ALA A 1 221 ? -10.077 -1.303 146.414 1.00 24.76 222 ALA A O 1
ATOM 1694 N N . THR A 1 222 ? -10.079 -1.612 144.179 1.00 20.82 223 THR A N 1
ATOM 1695 C CA . THR A 1 222 ? -11.196 -2.582 144.210 1.00 25.30 223 THR A CA 1
ATOM 1696 C C . THR A 1 222 ? -10.866 -3.819 145.078 1.00 24.71 223 THR A C 1
ATOM 1697 O O . THR A 1 222 ? -11.739 -4.323 145.817 1.00 27.55 223 THR A O 1
ATOM 1701 N N . ARG A 1 223 ? -9.607 -4.284 145.018 1.00 22.54 224 ARG A N 1
ATOM 1702 C CA . ARG A 1 223 ? -9.137 -5.392 145.880 1.00 24.04 224 ARG A CA 1
ATOM 1703 C C . ARG A 1 223 ? -9.036 -4.985 147.338 1.00 24.11 224 ARG A C 1
ATOM 1704 O O . ARG A 1 223 ? -9.298 -5.805 148.246 1.00 24.41 224 ARG A O 1
ATOM 1712 N N . LEU A 1 224 ? -8.662 -3.729 147.579 1.00 23.13 225 LEU A N 1
ATOM 1713 C CA . LEU A 1 224 ? -8.593 -3.217 148.957 1.00 27.34 225 LEU A CA 1
ATOM 1714 C C . LEU A 1 224 ? -9.985 -3.328 149.590 1.00 26.65 225 LEU A C 1
ATOM 1715 O O . LEU A 1 224 ? -10.122 -3.631 150.786 1.00 25.71 225 LEU A O 1
ATOM 1720 N N . TYR A 1 225 ? -11.009 -3.100 148.761 1.00 26.50 226 TYR A N 1
ATOM 1721 C CA . TYR A 1 225 ? -12.405 -3.164 149.190 1.00 26.28 226 TYR A CA 1
ATOM 1722 C C . TYR A 1 225 ? -12.928 -4.603 149.231 1.00 28.39 226 TYR A C 1
ATOM 1723 O O . TYR A 1 225 ? -14.062 -4.836 149.687 1.00 26.04 226 TYR A O 1
ATOM 1732 N N . GLN A 1 226 ? -12.105 -5.557 148.770 1.00 24.84 227 GLN A N 1
ATOM 1733 C CA . GLN A 1 226 ? -12.518 -6.973 148.642 1.00 24.83 227 GLN A CA 1
ATOM 1734 C C . GLN A 1 226 ? -13.846 -7.047 147.839 1.00 26.40 227 GLN A C 1
ATOM 1735 O O . GLN A 1 226 ? -14.786 -7.786 148.152 1.00 29.27 227 GLN A O 1
ATOM 1741 N N . ASN A 1 227 ? -13.891 -6.213 146.808 1.00 25.12 228 ASN A N 1
ATOM 1742 C CA . ASN A 1 227 ? -15.014 -6.110 145.879 1.00 26.95 228 ASN A CA 1
ATOM 1743 C C . ASN A 1 227 ? -14.635 -7.004 144.706 1.00 27.26 228 ASN A C 1
ATOM 1744 O O . ASN A 1 227 ? -13.571 -6.844 144.120 1.00 27.63 228 ASN A O 1
ATOM 1749 N N . THR A 1 228 ? -15.489 -7.973 144.391 1.00 29.62 229 THR A N 1
ATOM 1750 C CA . THR A 1 228 ? -15.124 -9.018 143.435 1.00 25.38 229 THR A CA 1
ATOM 1751 C C . THR A 1 228 ? -15.764 -8.909 142.063 1.00 27.70 229 THR A C 1
ATOM 1752 O O . THR A 1 228 ? -15.619 -9.852 141.294 1.00 27.53 229 THR A O 1
ATOM 1756 N N . ALA A 1 229 ? -16.506 -7.832 141.774 1.00 27.04 230 ALA A N 1
ATOM 1757 C CA . ALA A 1 229 ? -17.257 -7.752 140.509 1.00 29.06 230 ALA A CA 1
ATOM 1758 C C . ALA A 1 229 ? -16.293 -7.946 139.355 1.00 27.04 230 ALA A C 1
ATOM 1759 O O . ALA A 1 229 ? -15.231 -7.342 139.323 1.00 27.81 230 ALA A O 1
ATOM 1761 N N . ARG A 1 230 ? -16.686 -8.783 138.409 1.00 29.22 231 ARG A N 1
ATOM 1762 C CA . ARG A 1 230 ? -15.771 -9.350 137.409 1.00 26.93 231 ARG A CA 1
ATOM 1763 C C . ARG A 1 230 ? -15.435 -8.408 136.247 1.00 29.23 231 ARG A C 1
ATOM 1764 O O . ARG A 1 230 ? -14.374 -8.546 135.610 1.00 30.31 231 ARG A O 1
ATOM 1772 N N . VAL A 1 231 ? -16.327 -7.455 135.971 1.00 25.88 232 VAL A N 1
ATOM 1773 C CA . VAL A 1 231 ? -16.063 -6.424 134.952 1.00 26.98 232 VAL A CA 1
ATOM 1774 C C . VAL A 1 231 ? -14.819 -5.573 135.272 1.00 26.05 232 VAL A C 1
ATOM 1775 O O . VAL A 1 231 ? -14.245 -4.977 134.372 1.00 25.11 232 VAL A O 1
ATOM 1779 N N . HIS A 1 232 ? -14.432 -5.492 136.547 1.00 24.90 233 HIS A N 1
ATOM 1780 C CA . HIS A 1 232 ? -13.247 -4.723 136.933 1.00 24.06 233 HIS A CA 1
ATOM 1781 C C . HIS A 1 2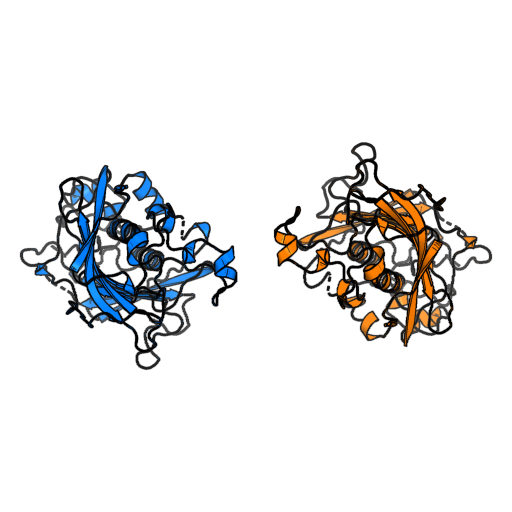32 ? -11.933 -5.428 136.654 1.00 29.15 233 HIS A C 1
ATOM 1782 O O . HIS A 1 232 ? -10.887 -4.776 136.513 1.00 26.16 233 HIS A O 1
ATOM 1789 N N . PHE A 1 233 ? -11.956 -6.759 136.582 1.00 27.38 234 PHE A N 1
ATOM 1790 C CA . PHE A 1 233 ? -10.717 -7.539 136.695 1.00 24.19 234 PHE A CA 1
ATOM 1791 C C . PHE A 1 233 ? -10.267 -8.300 135.465 1.00 26.96 234 PHE A C 1
ATOM 1792 O O . PHE A 1 233 ? -9.065 -8.520 135.283 1.00 27.76 234 PHE A O 1
ATOM 1800 N N . ASN A 1 234 ? -11.229 -8.704 134.637 1.00 27.10 235 ASN A N 1
ATOM 1801 C CA . ASN A 1 234 ? -11.019 -9.748 133.653 1.00 25.46 235 ASN A CA 1
ATOM 1802 C C . ASN A 1 234 ? -10.978 -9.228 132.233 1.00 25.73 235 ASN A C 1
ATOM 1803 O O . ASN A 1 234 ? -12.014 -9.085 131.574 1.00 26.33 235 ASN A O 1
ATOM 1808 N N . LEU A 1 235 ? -9.766 -8.977 131.758 1.00 26.37 236 LEU A N 1
ATOM 1809 C CA . LEU A 1 235 ? -9.567 -8.489 130.402 1.00 27.24 236 LEU A CA 1
ATOM 1810 C C . LEU A 1 235 ? -9.903 -9.570 129.383 1.00 28.28 236 LEU A C 1
ATOM 1811 O O . LEU A 1 235 ? -10.436 -9.265 128.321 1.00 32.96 236 LEU A O 1
ATOM 1816 N N . HIS A 1 236 ? -9.584 -10.823 129.714 1.00 27.70 237 HIS A N 1
ATOM 1817 C CA . HIS A 1 236 ? -9.871 -11.969 128.849 1.00 29.28 237 HIS A CA 1
ATOM 1818 C C . HIS A 1 236 ? -11.331 -11.979 128.470 1.00 29.88 237 HIS A C 1
ATOM 1819 O O . HIS A 1 236 ? -11.673 -12.175 127.299 1.00 30.80 237 HIS A O 1
ATOM 1826 N N . VAL A 1 237 ? -12.201 -11.723 129.448 1.00 27.01 238 VAL A N 1
ATOM 1827 C CA . VAL A 1 237 ? -13.647 -11.651 129.184 1.00 28.65 238 VAL A CA 1
ATOM 1828 C C . VAL A 1 237 ? -14.059 -10.282 128.658 1.00 27.94 238 VAL A C 1
ATOM 1829 O O . VAL A 1 237 ? -14.755 -10.183 127.636 1.00 31.88 238 VAL A O 1
ATOM 1833 N N . GLU A 1 238 ? -13.623 -9.226 129.343 1.00 26.70 239 GLU A N 1
ATOM 1834 C CA . GLU A 1 238 ? -14.111 -7.887 129.028 1.00 30.19 239 GLU A CA 1
ATOM 1835 C C . GLU A 1 238 ? -13.681 -7.424 127.653 1.00 33.91 239 GLU A C 1
ATOM 1836 O O . GLU A 1 238 ? -14.374 -6.608 127.039 1.00 38.32 239 GLU A O 1
ATOM 1842 N N . ARG A 1 239 ? -12.594 -7.969 127.161 1.00 32.11 240 ARG A N 1
ATOM 1843 C CA . ARG A 1 239 ? -12.070 -7.610 125.864 1.00 33.70 240 ARG A CA 1
ATOM 1844 C C . ARG A 1 239 ? -13.028 -8.029 124.787 1.00 37.65 240 ARG A C 1
ATOM 1845 O O . ARG A 1 239 ? -13.046 -7.454 123.728 1.00 44.81 240 ARG A O 1
ATOM 1853 N N . GLU A 1 240 ? -13.805 -9.056 125.050 1.00 39.04 241 GLU A N 1
ATOM 1854 C CA . GLU A 1 240 ? -14.807 -9.498 124.075 1.00 46.64 241 GLU A CA 1
ATOM 1855 C C . GLU A 1 240 ? -16.093 -8.697 124.224 1.00 46.95 241 GLU A C 1
ATOM 1856 O O . GLU A 1 240 ? -16.897 -8.681 123.312 1.00 49.37 241 GLU A O 1
ATOM 1862 N N . GLY A 1 241 ? -16.281 -8.034 125.369 1.00 45.62 242 GLY A N 1
ATOM 1863 C CA . GLY A 1 241 ? -17.480 -7.215 125.613 1.00 49.18 242 GLY A CA 1
ATOM 1864 C C . GLY A 1 241 ? -17.595 -5.994 124.703 1.00 54.49 242 GLY A C 1
ATOM 1865 O O . GLY A 1 241 ? -16.686 -5.717 123.907 1.00 59.86 242 GLY A O 1
ATOM 1866 N N . ARG A 1 242 ? -18.701 -5.254 124.822 1.00 67.22 243 ARG A N 1
ATOM 1867 C CA . ARG A 1 242 ? -18.972 -4.103 123.930 1.00 80.59 243 ARG A CA 1
ATOM 1868 C C . ARG A 1 242 ? -17.919 -2.985 124.043 1.00 70.10 243 ARG A C 1
ATOM 1869 O O . ARG A 1 242 ? -17.425 -2.467 123.014 1.00 61.26 243 ARG A O 1
ATOM 1877 N N . PHE A 1 243 ? -17.586 -2.637 125.293 1.00 72.79 244 PHE A N 1
ATOM 1878 C CA . PHE A 1 243 ? -16.594 -1.616 125.600 1.00 52.19 244 PHE A CA 1
ATOM 1879 C C . PHE A 1 243 ? -15.199 -2.126 125.284 1.00 47.47 244 PHE A C 1
ATOM 1880 O O . PHE A 1 243 ? -14.289 -1.342 124.990 1.00 55.22 244 PHE A O 1
ATOM 1888 N N . GLY A 1 244 ? -15.033 -3.443 125.373 1.00 52.47 245 GLY A N 1
ATOM 1889 C CA . GLY A 1 244 ? -13.778 -4.093 125.028 1.00 43.80 245 GLY A CA 1
ATOM 1890 C C . GLY A 1 244 ? -12.664 -3.819 126.014 1.00 43.36 245 GLY A C 1
ATOM 1891 O O . GLY A 1 244 ? -11.484 -3.922 125.646 1.00 43.03 245 GLY A O 1
ATOM 1892 N N . ARG A 1 245 ? -13.029 -3.470 127.259 1.00 33.71 246 ARG A N 1
ATOM 1893 C CA . ARG A 1 245 ? -12.050 -3.158 128.272 1.00 33.95 246 ARG A CA 1
ATOM 1894 C C . ARG A 1 245 ? -12.721 -3.244 129.628 1.00 27.64 246 ARG A C 1
ATOM 1895 O O . ARG A 1 245 ? -13.946 -3.163 129.731 1.00 28.75 246 ARG A O 1
ATOM 1903 N N . ARG A 1 246 ? -11.917 -3.435 130.661 1.00 25.22 247 ARG A N 1
ATOM 1904 C CA . ARG A 1 246 ? -12.421 -3.486 132.038 1.00 28.85 247 ARG A CA 1
ATOM 1905 C C . ARG A 1 246 ? -13.068 -2.162 132.417 1.00 32.44 247 ARG A C 1
ATOM 1906 O O . ARG A 1 246 ? -12.669 -1.109 131.915 1.00 30.12 247 ARG A O 1
ATOM 1914 N N . ILE A 1 247 ? -14.067 -2.227 133.295 1.00 31.27 248 ILE A N 1
ATOM 1915 C CA . ILE A 1 247 ? -14.830 -1.066 133.721 1.00 27.54 248 ILE A CA 1
ATOM 1916 C C . ILE A 1 247 ? -14.384 -0.694 135.118 1.00 26.33 248 ILE A C 1
ATOM 1917 O O . ILE A 1 247 ? -14.236 -1.565 135.992 1.00 26.40 248 ILE A O 1
ATOM 1922 N N . VAL A 1 248 ? -14.133 0.598 135.314 1.00 26.91 249 VAL A N 1
ATOM 1923 C CA . VAL A 1 248 ? -13.699 1.102 136.613 1.00 28.42 249 VAL A CA 1
ATOM 1924 C C . VAL A 1 248 ? -14.870 1.105 137.582 1.00 26.85 249 VAL A C 1
ATOM 1925 O O . VAL A 1 248 ? -15.960 1.589 137.258 1.00 27.15 249 VAL A O 1
ATOM 1929 N N . TYR A 1 249 ? -14.639 0.551 138.767 1.00 24.75 250 TYR A N 1
ATOM 1930 C CA . TYR A 1 249 ? -15.583 0.632 139.854 1.00 20.42 250 TYR A CA 1
ATOM 1931 C C . TYR A 1 249 ? -16.089 2.071 140.004 1.00 26.00 250 TYR A C 1
ATOM 1932 O O . TYR A 1 249 ? -15.297 3.014 140.220 1.00 26.75 250 TYR A O 1
ATOM 1941 N N . GLY A 1 250 ? -17.407 2.239 139.911 1.00 28.11 251 GLY A N 1
ATOM 1942 C CA . GLY A 1 250 ? -18.035 3.557 140.067 1.00 30.47 251 GLY A CA 1
ATOM 1943 C C . GLY A 1 250 ? -17.602 4.306 141.329 1.00 26.81 251 GLY A C 1
ATOM 1944 O O . GLY A 1 250 ? -17.399 5.524 141.303 1.00 23.81 251 GLY A O 1
ATOM 1945 N N . GLY A 1 251 ? -17.447 3.588 142.437 1.00 26.20 252 GLY A N 1
ATOM 1946 C CA . GLY A 1 251 ? -17.017 4.211 143.689 1.00 26.38 252 GLY A CA 1
ATOM 1947 C C . GLY A 1 251 ? -15.593 4.764 143.635 1.00 27.25 252 GLY A C 1
ATOM 1948 O O . GLY A 1 251 ? -15.250 5.674 144.393 1.00 26.32 252 GLY A O 1
ATOM 1949 N N . HIS A 1 252 ? -14.759 4.216 142.750 1.00 25.64 253 HIS A N 1
ATOM 1950 C CA . HIS A 1 252 ? -13.421 4.774 142.502 1.00 27.23 253 HIS A CA 1
ATOM 1951 C C . HIS A 1 252 ? -13.558 6.187 141.981 1.00 26.37 253 HIS A C 1
ATOM 1952 O O . HIS A 1 252 ? -12.808 7.083 142.383 1.00 24.56 253 HIS A O 1
ATOM 1959 N N . ILE A 1 253 ? -14.537 6.410 141.109 1.00 25.76 254 ILE A N 1
ATOM 1960 C CA . ILE A 1 253 ? -14.805 7.760 140.587 1.00 25.27 254 ILE A CA 1
ATOM 1961 C C . ILE A 1 253 ? -15.296 8.707 141.674 1.00 24.92 254 ILE A C 1
ATOM 1962 O O . ILE A 1 253 ? -14.896 9.877 141.718 1.00 24.13 254 ILE A O 1
ATOM 1967 N N . ILE A 1 254 ? -16.144 8.200 142.563 1.00 26.17 255 ILE A N 1
ATOM 1968 C CA . ILE A 1 254 ? -16.609 8.996 143.699 1.00 24.81 255 ILE A CA 1
ATOM 1969 C C . ILE A 1 254 ? -15.405 9.460 144.528 1.00 26.00 255 ILE A C 1
ATOM 1970 O O . ILE A 1 254 ? -15.301 10.639 144.924 1.00 24.25 255 ILE A O 1
ATOM 1975 N N . SER A 1 255 ? -14.490 8.533 144.783 1.00 24.33 256 SER A N 1
ATOM 1976 C CA . SER A 1 255 ? -13.348 8.834 145.634 1.00 25.30 256 SER A CA 1
ATOM 1977 C C . SER A 1 255 ? -12.350 9.808 144.989 1.00 21.84 256 SER A C 1
ATOM 1978 O O . SER A 1 255 ? -11.777 10.671 145.672 1.00 22.19 256 SER A O 1
ATOM 1981 N N . LEU A 1 256 ? -12.158 9.692 143.680 1.00 20.48 257 LEU A N 1
ATOM 1982 C CA . LEU A 1 256 ? -11.366 10.662 142.967 1.00 21.04 257 LEU A CA 1
ATOM 1983 C C . LEU A 1 256 ? -12.004 12.067 143.001 1.00 24.19 257 LEU A C 1
ATOM 1984 O O . LEU A 1 256 ? -11.315 13.061 143.271 1.00 25.84 257 LEU A O 1
ATOM 1989 N N . ALA A 1 257 ? -13.310 12.142 142.715 1.00 25.02 258 ALA A N 1
ATOM 1990 C CA . ALA A 1 257 ? -14.034 13.414 142.718 1.00 23.99 258 ALA A CA 1
ATOM 1991 C C . ALA A 1 257 ? -13.914 14.095 144.070 1.00 24.36 258 ALA A C 1
ATOM 1992 O O . ALA A 1 257 ? -13.662 15.310 144.148 1.00 24.56 258 ALA A O 1
ATOM 1994 N N . ARG A 1 258 ? -14.081 13.321 145.141 1.00 22.66 259 ARG A N 1
ATOM 1995 C CA . ARG A 1 258 ? -13.957 13.873 146.476 1.00 22.60 259 ARG A CA 1
ATOM 1996 C C . ARG A 1 258 ? -12.542 14.426 146.689 1.00 24.83 259 ARG A C 1
ATOM 1997 O O . ARG A 1 258 ? -12.374 15.550 147.201 1.00 28.13 259 ARG A O 1
ATOM 2005 N N . SER A 1 259 ? -11.528 13.650 146.287 1.00 24.57 260 SER A N 1
ATOM 2006 C CA . SER A 1 259 ? -10.152 14.100 146.412 1.00 25.44 260 SER A CA 1
ATOM 2007 C C . SER A 1 259 ? -9.929 15.411 145.644 1.00 25.08 260 SER A C 1
ATOM 2008 O O . SER A 1 259 ? -9.425 16.375 146.207 1.00 25.05 260 SER A O 1
ATOM 2011 N N . LEU A 1 260 ? -10.332 15.451 144.374 1.00 23.63 261 LEU A N 1
ATOM 2012 C CA . LEU A 1 260 ? -10.224 16.660 143.563 1.00 22.55 261 LEU A CA 1
ATOM 2013 C C . LEU A 1 260 ? -10.968 17.858 144.158 1.00 25.36 261 LEU A C 1
ATOM 2014 O O . LEU A 1 260 ? -10.517 19.008 144.038 1.00 28.01 261 LEU A O 1
ATOM 2019 N N . SER A 1 261 ? -12.116 17.593 144.786 1.00 25.66 262 SER A N 1
ATOM 2020 C CA . SER A 1 261 ? -12.914 18.645 145.420 1.00 25.38 262 SER A CA 1
ATOM 2021 C C . SER A 1 261 ? -12.152 19.418 146.515 1.00 25.72 262 SER A C 1
ATOM 2022 O O . SER A 1 261 ? -12.556 20.539 146.860 1.00 23.64 262 SER A O 1
ATOM 2025 N N . PHE A 1 262 ? -11.064 18.835 147.045 1.00 26.13 263 PHE A N 1
ATOM 2026 C CA . PHE A 1 262 ? -10.199 19.549 148.016 1.00 24.80 263 PHE A CA 1
ATOM 2027 C C . PHE A 1 262 ? -9.814 20.937 147.497 1.00 24.30 263 PHE A C 1
ATOM 2028 O O . PHE A 1 262 ? -9.711 21.888 148.271 1.00 25.17 263 PHE A O 1
ATOM 2036 N N . ASN A 1 263 ? -9.588 21.042 146.187 1.00 24.87 264 ASN A N 1
ATOM 2037 C CA . ASN A 1 263 ? -9.347 22.320 145.561 1.00 24.99 264 ASN A CA 1
ATOM 2038 C C . ASN A 1 263 ? -10.676 23.058 145.444 1.00 26.15 264 ASN A C 1
ATOM 2039 O O . ASN A 1 263 ? -11.350 22.978 144.411 1.00 26.65 264 ASN A O 1
ATOM 2044 N N . GLY A 1 264 ? -11.074 23.737 146.522 1.00 25.76 265 GLY A N 1
ATOM 2045 C CA . GLY A 1 264 ? -12.289 24.556 146.507 1.00 27.92 265 GLY A CA 1
ATOM 2046 C C . GLY A 1 264 ? -13.259 24.224 147.622 1.00 28.35 265 GLY A C 1
ATOM 2047 O O . GLY A 1 264 ? -14.152 25.031 147.939 1.00 27.25 265 GLY A O 1
ATOM 2048 N N . LEU A 1 265 ? -13.099 23.034 148.205 1.00 26.56 266 LEU A N 1
ATOM 2049 C CA . LEU A 1 265 ? -13.912 22.618 149.352 1.00 26.83 266 LEU A CA 1
ATOM 2050 C C . LEU A 1 265 ? -13.054 22.058 150.495 1.00 24.56 266 LEU A C 1
ATOM 2051 O O . LEU A 1 265 ? -13.470 21.131 151.183 1.00 26.25 266 LEU A O 1
ATOM 2056 N N . ALA A 1 266 ? -11.867 22.633 150.701 1.00 25.74 267 ALA A N 1
ATOM 2057 C CA . ALA A 1 266 ? -10.900 22.119 151.680 1.00 23.75 267 ALA A CA 1
ATOM 2058 C C . ALA A 1 266 ? -11.452 21.992 153.109 1.00 24.04 267 ALA A C 1
ATOM 2059 O O . ALA A 1 266 ? -11.078 21.069 153.831 1.00 24.13 267 ALA A O 1
ATOM 2061 N N . ASN A 1 267 ? -12.339 22.900 153.520 1.00 23.70 268 ASN A N 1
ATOM 2062 C CA . ASN A 1 267 ? -12.883 22.825 154.889 1.00 22.62 268 ASN A CA 1
ATOM 2063 C C . ASN A 1 267 ? -14.097 21.907 155.032 1.00 24.34 268 ASN A C 1
ATOM 2064 O O . ASN A 1 267 ? -14.648 21.772 156.136 1.00 25.70 268 ASN A O 1
ATOM 2069 N N . ALA A 1 268 ? -14.504 21.265 153.923 1.00 25.13 269 ALA A N 1
ATOM 2070 C CA . ALA A 1 268 ? -15.540 20.229 153.975 1.00 25.26 269 ALA A CA 1
ATOM 2071 C C . ALA A 1 268 ? -14.903 18.979 154.574 1.00 25.14 269 ALA A C 1
ATOM 2072 O O . ALA A 1 268 ? -14.564 18.026 153.860 1.00 29.36 269 ALA A O 1
ATOM 2074 N N . LEU A 1 269 ? -14.757 18.990 155.892 1.00 23.13 270 LEU A N 1
ATOM 2075 C CA . LEU A 1 269 ? -13.853 18.058 156.564 1.00 27.18 270 LEU A CA 1
ATOM 2076 C C . LEU A 1 269 ? -14.208 16.588 156.418 1.00 29.50 270 LEU A C 1
ATOM 2077 O O . LEU A 1 269 ? -13.309 15.730 156.381 1.00 32.96 270 LEU A O 1
ATOM 2082 N N . SER A 1 270 ? -15.507 16.297 156.333 1.00 27.12 271 SER A N 1
ATOM 2083 C CA . SER A 1 270 ? -15.959 14.913 156.210 1.00 28.50 271 SER A CA 1
ATOM 2084 C C . SER A 1 270 ? -17.323 14.871 155.569 1.00 28.50 271 SER A C 1
ATOM 2085 O O . SER A 1 270 ? -18.073 15.859 155.609 1.00 29.74 271 SER A O 1
ATOM 2088 N N . ILE A 1 271 ? -17.631 13.722 154.978 1.00 28.41 272 ILE A N 1
ATOM 2089 C CA . ILE A 1 271 ? -18.927 13.464 154.389 1.00 30.43 272 ILE A CA 1
ATOM 2090 C C . ILE A 1 271 ? -19.807 12.815 155.437 1.00 29.22 272 ILE A C 1
ATOM 2091 O O . ILE A 1 271 ? -19.428 11.791 156.032 1.00 31.63 272 ILE A O 1
ATOM 2096 N N . ALA A 1 272 ? -20.967 13.423 155.682 1.00 27.00 273 ALA A N 1
ATOM 2097 C CA . ALA A 1 272 ? -21.868 12.933 156.716 1.00 28.30 273 ALA A CA 1
ATOM 2098 C C . ALA A 1 272 ? -23.049 12.147 156.148 1.00 27.94 273 ALA A C 1
ATOM 2099 O O . ALA A 1 272 ? -23.695 11.378 156.873 1.00 27.43 273 ALA A O 1
ATOM 2101 N N . ALA A 1 273 ? -23.335 12.335 154.860 1.00 25.68 274 ALA A N 1
ATOM 2102 C CA . ALA A 1 273 ? -24.411 11.607 154.211 1.00 26.02 274 ALA A CA 1
ATOM 2103 C C . ALA A 1 273 ? -24.208 11.540 152.714 1.00 25.93 274 ALA A C 1
ATOM 2104 O O . ALA A 1 273 ? -23.620 12.449 152.118 1.00 28.51 274 ALA A O 1
ATOM 2106 N N . ILE A 1 274 ? -24.719 10.469 152.116 1.00 26.45 275 ILE A N 1
ATOM 2107 C CA . ILE A 1 274 ? -24.870 10.370 150.664 1.00 27.70 275 ILE A CA 1
ATOM 2108 C C . ILE A 1 274 ? -26.368 10.386 150.337 1.00 27.90 275 ILE A C 1
ATOM 2109 O O . ILE A 1 274 ? -27.118 9.535 150.811 1.00 29.59 275 ILE A O 1
ATOM 2114 N N . ASN A 1 275 ? -26.787 11.356 149.529 1.00 26.71 276 ASN A N 1
ATOM 2115 C CA . ASN A 1 275 ? -28.210 11.550 149.200 1.00 27.15 276 ASN A CA 1
ATOM 2116 C C . ASN A 1 275 ? -28.606 10.844 147.914 1.00 27.64 276 ASN A C 1
ATOM 2117 O O . ASN A 1 275 ? -29.687 10.249 147.817 1.00 29.08 276 ASN A O 1
ATOM 2122 N N . SER A 1 276 ? -27.734 10.910 146.921 1.00 25.90 277 SER A N 1
ATOM 2123 C CA . SER A 1 276 ? -27.951 10.150 145.694 1.00 29.16 277 SER A CA 1
ATOM 2124 C C . SER A 1 276 ? -26.647 10.091 144.934 1.00 32.84 277 SER A C 1
ATOM 2125 O O . SER A 1 276 ? -25.709 10.840 145.236 1.00 29.68 277 SER A O 1
ATOM 2128 N N . GLY A 1 277 ? -26.586 9.189 143.962 1.00 30.58 278 GLY A N 1
ATOM 2129 C CA . GLY A 1 277 ? -25.371 8.945 143.215 1.00 25.32 278 GLY A CA 1
ATOM 2130 C C . GLY A 1 277 ? -25.771 8.202 141.972 1.00 29.04 278 GLY A C 1
ATOM 2131 O O . GLY A 1 277 ? -26.453 7.175 142.043 1.00 35.97 278 GLY A O 1
ATOM 2132 N N . ARG A 1 278 ? -25.371 8.737 140.832 1.00 30.06 279 ARG A N 1
ATOM 2133 C CA . ARG A 1 278 ? -25.600 8.090 139.555 1.00 32.11 279 ARG A CA 1
ATOM 2134 C C . ARG A 1 278 ? -24.278 7.978 138.816 1.00 31.30 279 ARG A C 1
ATOM 2135 O O . ARG A 1 278 ? -23.576 8.982 138.641 1.00 27.70 279 ARG A O 1
ATOM 2143 N N . HIS A 1 279 ? -23.939 6.755 138.408 1.00 25.75 280 HIS A N 1
ATOM 2144 C CA . HIS A 1 279 ? -22.800 6.514 137.521 1.00 28.89 280 HIS A CA 1
ATOM 2145 C C . HIS A 1 279 ? -23.327 6.587 136.130 1.00 29.84 280 HIS A C 1
ATOM 2146 O O . HIS A 1 279 ? -23.771 5.594 135.588 1.00 29.59 280 HIS A O 1
ATOM 2153 N N . THR A 1 280 ? -23.287 7.789 135.562 1.00 28.81 281 THR A N 1
ATOM 2154 C CA . THR A 1 280 ? -24.053 8.131 134.365 1.00 29.69 281 THR A CA 1
ATOM 2155 C C . THR A 1 280 ? -23.488 7.541 133.082 1.00 32.08 281 THR A C 1
ATOM 2156 O O . THR A 1 280 ? -24.229 7.268 132.147 1.00 36.04 281 THR A O 1
ATOM 2160 N N . ASN A 1 281 ? -22.172 7.386 133.028 1.00 29.17 282 ASN A N 1
ATOM 2161 C CA . ASN A 1 281 ? -21.481 6.716 131.930 1.00 31.73 282 ASN A CA 1
ATOM 2162 C C . ASN A 1 281 ? -20.322 5.930 132.533 1.00 29.07 282 ASN A C 1
ATOM 2163 O O . ASN A 1 281 ? -19.842 6.285 133.619 1.00 31.83 282 ASN A O 1
ATOM 2168 N N . PRO A 1 282 ? -19.885 4.850 131.854 1.00 31.73 283 PRO A N 1
ATOM 2169 C CA . PRO A 1 282 ? -18.778 4.042 132.363 1.00 31.09 283 PRO A CA 1
ATOM 2170 C C . PRO A 1 282 ? -17.445 4.798 132.241 1.00 29.53 283 PRO A C 1
ATOM 2171 O O . PRO A 1 282 ? -17.290 5.666 131.387 1.00 32.15 283 PRO A O 1
ATOM 2175 N N . SER A 1 283 ? -16.507 4.464 133.109 1.00 27.82 284 SER A N 1
ATOM 2176 C CA . SER A 1 283 ? -15.179 5.057 133.139 1.00 25.63 284 SER A CA 1
ATOM 2177 C C . SER A 1 283 ? -14.183 3.933 132.915 1.00 27.50 284 SER A C 1
ATOM 2178 O O . SER A 1 283 ? -14.440 2.787 133.312 1.00 28.79 284 SER A O 1
ATOM 2181 N N . PHE A 1 284 ? -13.042 4.259 132.307 1.00 29.71 285 PHE A N 1
ATOM 2182 C CA . PHE A 1 284 ? -12.070 3.259 131.877 1.00 26.75 285 PHE A CA 1
ATOM 2183 C C . PHE A 1 284 ? -10.669 3.756 132.170 1.00 28.07 285 PHE A C 1
ATOM 2184 O O . PHE A 1 284 ? -10.464 4.967 132.267 1.00 27.00 285 PHE A O 1
ATOM 2192 N N . ALA A 1 285 ? -9.710 2.831 132.328 1.00 25.39 286 ALA A N 1
ATOM 2193 C CA . ALA A 1 285 ? -8.290 3.200 132.436 1.00 27.98 286 ALA A CA 1
ATOM 2194 C C . ALA A 1 285 ? -7.941 4.012 131.215 1.00 26.96 286 ALA A C 1
ATOM 2195 O O . ALA A 1 285 ? -8.433 3.702 130.124 1.00 26.67 286 ALA A O 1
ATOM 2197 N N . GLY A 1 286 ? -7.150 5.073 131.394 1.00 27.53 287 GLY A N 1
ATOM 2198 C CA . GLY A 1 286 ? -6.859 5.983 130.282 1.00 26.34 287 GLY A CA 1
ATOM 2199 C C . GLY A 1 286 ? -7.753 7.218 130.219 1.00 27.53 287 GLY A C 1
ATOM 2200 O O . GLY A 1 286 ? -7.445 8.192 129.516 1.00 28.50 287 GLY A O 1
ATOM 2201 N N . ASP A 1 287 ? -8.887 7.174 130.908 1.00 26.22 288 ASP A N 1
ATOM 2202 C CA . ASP A 1 287 ? -9.725 8.351 131.044 1.00 28.45 288 ASP A CA 1
ATOM 2203 C C . ASP A 1 287 ? -9.126 9.301 132.060 1.00 29.46 288 ASP A C 1
ATOM 2204 O O . ASP A 1 287 ? -8.640 8.877 133.122 1.00 29.50 288 ASP A O 1
ATOM 2209 N N . THR A 1 288 ? -9.181 10.593 131.763 1.00 27.20 289 THR A N 1
ATOM 2210 C CA . THR A 1 288 ? -8.783 11.604 132.769 1.00 30.65 289 THR A CA 1
ATOM 2211 C C . THR A 1 288 ? -10.006 12.222 133.450 1.00 26.90 289 THR A C 1
ATOM 2212 O O . THR A 1 288 ? -10.864 12.801 132.786 1.00 27.52 289 THR A O 1
ATOM 2216 N N . ILE A 1 289 ? -10.069 12.111 134.780 1.00 25.48 290 ILE A N 1
ATOM 2217 C CA . ILE A 1 289 ? -11.237 12.534 135.526 1.00 25.90 290 ILE A CA 1
ATOM 2218 C C . ILE A 1 289 ? -11.049 13.966 136.038 1.00 27.66 290 ILE A C 1
ATOM 2219 O O . ILE A 1 289 ? -10.011 14.290 136.650 1.00 26.35 290 ILE A O 1
ATOM 2224 N N . TYR A 1 290 ? -12.058 14.804 135.784 1.00 26.99 291 TYR A N 1
ATOM 2225 C CA . TYR A 1 290 ? -12.148 16.157 136.332 1.00 27.26 291 TYR A CA 1
ATOM 2226 C C . TYR A 1 290 ? -13.421 16.253 137.149 1.00 27.48 291 TYR A C 1
ATOM 2227 O O . TYR A 1 290 ? -14.311 15.414 137.016 1.00 28.87 291 TYR A O 1
ATOM 2236 N N . ALA A 1 291 ? -13.530 17.283 137.978 1.00 28.31 292 ALA A N 1
ATOM 2237 C CA . ALA A 1 291 ? -14.712 17.439 138.812 1.00 28.76 292 ALA A CA 1
ATOM 2238 C C . ALA A 1 291 ? -15.100 18.907 138.964 1.00 29.83 292 ALA A C 1
ATOM 2239 O O . ALA A 1 291 ? -14.246 19.805 138.908 1.00 25.20 292 ALA A O 1
ATOM 2241 N N . TRP A 1 292 ? -16.399 19.136 139.121 1.00 26.33 293 TRP A N 1
ATOM 2242 C CA . TRP A 1 292 ? -16.906 20.421 139.583 1.00 28.79 293 TRP A CA 1
ATOM 2243 C C . TRP A 1 292 ? -18.044 20.217 140.552 1.00 29.64 293 TRP A C 1
ATOM 2244 O O . TRP A 1 292 ? -18.716 19.181 140.533 1.00 29.77 293 TRP A O 1
ATOM 2255 N N . SER A 1 293 ? -18.266 21.194 141.418 1.00 27.24 294 SER A N 1
ATOM 2256 C CA . SER A 1 293 ? -19.314 21.078 142.432 1.00 27.80 294 SER A CA 1
ATOM 2257 C C . SER A 1 293 ? -20.261 22.262 142.447 1.00 28.74 294 SER A C 1
ATOM 2258 O O . SER A 1 293 ? -19.886 23.378 142.079 1.00 28.15 294 SER A O 1
ATOM 2261 N N . GLU A 1 294 ? -21.492 22.005 142.879 1.00 26.87 295 GLU A N 1
ATOM 2262 C CA . GLU A 1 294 ? -22.460 23.071 143.125 1.00 29.11 295 GLU A CA 1
ATOM 2263 C C . GLU A 1 294 ? -22.881 23.000 144.584 1.00 28.16 295 GLU A C 1
ATOM 2264 O O . GLU A 1 294 ? -23.065 21.894 145.113 1.00 26.94 295 GLU A O 1
ATOM 2270 N N . ILE A 1 295 ? -23.019 24.158 145.239 1.00 25.43 296 ILE A N 1
ATOM 2271 C CA . ILE A 1 295 ? -23.623 24.177 146.563 1.00 26.43 296 ILE A CA 1
ATOM 2272 C C . ILE A 1 295 ? -25.143 24.170 146.355 1.00 28.90 296 ILE A C 1
ATOM 2273 O O . ILE A 1 295 ? -25.732 25.208 145.999 1.00 28.44 296 ILE A O 1
ATOM 2278 N N . LEU A 1 296 ? -25.766 22.999 146.540 1.00 23.23 297 LEU A N 1
ATOM 2279 C CA . LEU A 1 296 ? -27.225 22.847 146.392 1.00 25.23 297 LEU A CA 1
ATOM 2280 C C . LEU A 1 296 ? -27.985 23.535 147.516 1.00 27.23 297 LEU A C 1
ATOM 2281 O O . LEU A 1 296 ? -29.058 24.102 147.297 1.00 31.92 297 LEU A O 1
ATOM 2286 N N . ALA A 1 297 ? -27.417 23.492 148.721 1.00 26.68 298 ALA A N 1
ATOM 2287 C CA . ALA A 1 297 ? -28.105 23.988 149.907 1.00 26.93 298 ALA A CA 1
ATOM 2288 C C . ALA A 1 297 ? -27.134 24.170 151.040 1.00 28.74 298 ALA A C 1
ATOM 2289 O O . ALA A 1 297 ? -26.066 23.524 151.081 1.00 26.37 298 ALA A O 1
ATOM 2291 N N . LYS A 1 298 ? -27.520 25.041 151.969 1.00 26.70 299 LYS A N 1
ATOM 2292 C CA . LYS A 1 298 ? -26.772 25.271 153.190 1.00 30.53 299 LYS A CA 1
ATOM 2293 C C . LYS A 1 298 ? -27.745 25.131 154.352 1.00 31.63 299 LYS A C 1
ATOM 2294 O O . LYS A 1 298 ? -28.827 25.734 154.334 1.00 32.73 299 LYS A O 1
ATOM 2308 N N . ALA A 1 300 ? -28.268 24.738 158.753 1.00 26.25 301 ALA A N 1
ATOM 2309 C CA . ALA A 1 300 ? -27.777 24.753 160.129 1.00 28.55 301 ALA A CA 1
ATOM 2310 C C . ALA A 1 300 ? -27.904 23.355 160.731 1.00 31.61 301 ALA A C 1
ATOM 2311 O O . ALA A 1 300 ? -28.807 22.592 160.362 1.00 33.33 301 ALA A O 1
ATOM 2313 N N . ILE A 1 301 ? -27.011 23.031 161.663 1.00 30.32 302 ILE A N 1
ATOM 2314 C CA . ILE A 1 301 ? -27.089 21.777 162.385 1.00 30.35 302 ILE A CA 1
ATOM 2315 C C . ILE A 1 301 ? -27.802 22.099 163.683 1.00 32.03 302 ILE A C 1
ATOM 2316 O O . ILE A 1 301 ? -27.352 22.985 164.423 1.00 31.45 302 ILE A O 1
ATOM 2321 N N . PRO A 1 302 ? -28.924 21.398 163.956 1.00 34.46 303 PRO A N 1
ATOM 2322 C CA . PRO A 1 302 ? -29.683 21.616 165.184 1.00 34.72 303 PRO A CA 1
ATOM 2323 C C . PRO A 1 302 ? -28.789 21.496 166.403 1.00 38.54 303 PRO A C 1
ATOM 2324 O O . PRO A 1 302 ? -28.051 20.516 166.531 1.00 41.35 303 PRO A O 1
ATOM 2328 N N . GLY A 1 303 ? -28.847 22.497 167.276 1.00 39.86 304 GLY A N 1
ATOM 2329 C CA . GLY A 1 303 ? -28.114 22.482 168.540 1.00 35.68 304 GLY A CA 1
ATOM 2330 C C . GLY A 1 303 ? -26.648 22.891 168.457 1.00 42.04 304 GLY A C 1
ATOM 2331 O O . GLY A 1 303 ? -25.963 22.925 169.488 1.00 45.41 304 GLY A O 1
ATOM 2332 N N . ARG A 1 304 ? -26.164 23.210 167.249 1.00 38.97 305 ARG A N 1
ATOM 2333 C CA . ARG A 1 304 ? -24.733 23.503 167.015 1.00 43.89 305 ARG A CA 1
ATOM 2334 C C . ARG A 1 304 ? -24.534 24.794 166.228 1.00 39.13 305 ARG A C 1
ATOM 2335 O O . ARG A 1 304 ? -25.251 25.046 165.263 1.00 37.53 305 ARG A O 1
ATOM 2343 N N . THR A 1 305 ? -23.537 25.588 166.613 1.00 37.43 306 THR A N 1
ATOM 2344 C CA . THR A 1 305 ? -23.155 26.764 165.823 1.00 34.81 306 THR A CA 1
ATOM 2345 C C . THR A 1 305 ? -21.692 26.742 165.363 1.00 33.36 306 THR A C 1
ATOM 2346 O O . THR A 1 305 ? -21.262 27.646 164.645 1.00 35.67 306 THR A O 1
ATOM 2350 N N . ASP A 1 306 ? -20.937 25.714 165.762 1.00 35.21 307 ASP A N 1
ATOM 2351 C CA . ASP A 1 306 ? -19.502 25.588 165.420 1.00 30.56 307 ASP A CA 1
ATOM 2352 C C . ASP A 1 306 ? -19.264 24.932 164.046 1.00 31.05 307 ASP A C 1
ATOM 2353 O O . ASP A 1 306 ? -18.211 25.123 163.426 1.00 29.76 307 ASP A O 1
ATOM 2358 N N . ILE A 1 307 ? -20.254 24.153 163.603 1.00 31.48 308 ILE A N 1
ATOM 2359 C CA . ILE A 1 307 ? -20.214 23.377 162.377 1.00 27.44 308 ILE A CA 1
ATOM 2360 C C . ILE A 1 307 ? -21.570 23.493 161.695 1.00 29.52 308 ILE A C 1
ATOM 2361 O O . ILE A 1 307 ? -22.599 23.505 162.356 1.00 32.90 308 ILE A O 1
ATOM 2366 N N . GLY A 1 308 ? -21.552 23.576 160.366 1.00 30.16 309 GLY A N 1
ATOM 2367 C CA . GLY A 1 308 ? -22.762 23.603 159.560 1.00 29.37 309 GLY A CA 1
ATOM 2368 C C . GLY A 1 308 ? -22.695 22.544 158.475 1.00 27.34 309 GLY A C 1
ATOM 2369 O O . GLY A 1 308 ? -21.641 21.936 158.251 1.00 28.58 309 GLY A O 1
ATOM 2370 N N . ALA A 1 309 ? -23.820 22.320 157.804 1.00 25.66 310 ALA A N 1
ATOM 2371 C CA . ALA A 1 309 ? -23.869 21.376 156.702 1.00 24.05 310 ALA A CA 1
ATOM 2372 C C . ALA A 1 309 ? -24.008 22.081 155.365 1.00 23.97 310 ALA A C 1
ATOM 2373 O O . ALA A 1 309 ? -24.649 23.131 155.263 1.00 26.02 310 ALA A O 1
ATOM 2375 N N . LEU A 1 310 ? -23.409 21.492 154.342 1.00 23.63 311 LEU A N 1
ATOM 2376 C CA . LEU A 1 310 ? -23.661 21.903 152.964 1.00 23.50 311 LEU A CA 1
ATOM 2377 C C . LEU A 1 310 ? -24.083 20.684 152.182 1.00 26.16 311 LEU A C 1
ATOM 2378 O O . LEU A 1 310 ? -23.472 19.609 152.300 1.00 26.18 311 LEU A O 1
ATOM 2383 N N . ARG A 1 311 ? -25.146 20.840 151.407 1.00 28.25 312 ARG A N 1
ATOM 2384 C CA . ARG A 1 311 ? -25.539 19.803 150.477 1.00 28.90 312 ARG A CA 1
ATOM 2385 C C . ARG A 1 311 ? -24.833 20.135 149.176 1.00 29.46 312 ARG A C 1
ATOM 2386 O O . ARG A 1 311 ? -24.988 21.239 148.646 1.00 28.03 312 ARG A O 1
ATOM 2394 N N . VAL A 1 312 ? -24.036 19.187 148.688 1.00 28.57 313 VAL A N 1
ATOM 2395 C CA . VAL A 1 312 ? -23.160 19.416 147.548 1.00 25.55 313 VAL A CA 1
ATOM 2396 C C . VAL A 1 312 ? -23.486 18.421 146.450 1.00 26.27 313 VAL A C 1
ATOM 2397 O O . VAL A 1 312 ? -23.718 17.240 146.729 1.00 26.20 313 VAL A O 1
ATOM 2401 N N . ARG A 1 313 ? -23.523 18.906 145.209 1.00 23.88 314 ARG A N 1
ATOM 2402 C CA . ARG A 1 313 ? -23.460 18.031 144.050 1.00 27.01 314 ARG A CA 1
ATOM 2403 C C . ARG A 1 313 ? -22.060 18.129 143.460 1.00 29.82 314 ARG A C 1
ATOM 2404 O O . ARG A 1 313 ? -21.624 19.218 143.070 1.00 28.17 314 ARG A O 1
ATOM 2412 N N . THR A 1 314 ? -21.353 17.002 143.395 1.00 23.57 315 THR A N 1
ATOM 2413 C CA . THR A 1 314 ? -20.111 16.964 142.626 1.00 23.96 315 THR A CA 1
ATOM 2414 C C . THR A 1 314 ? -20.335 16.138 141.375 1.00 24.37 315 THR A C 1
ATOM 2415 O O . THR A 1 314 ? -20.822 15.005 141.436 1.00 27.35 315 THR A O 1
ATOM 2419 N N . VAL A 1 315 ? -19.981 16.715 140.241 1.00 25.14 316 VAL A N 1
ATOM 2420 C CA . VAL A 1 315 ? -20.132 16.056 138.953 1.00 27.81 316 VAL A CA 1
ATOM 2421 C C . VAL A 1 315 ? -18.736 15.742 138.426 1.00 28.59 316 VAL A C 1
ATOM 2422 O O . VAL A 1 315 ? -17.895 16.641 138.342 1.00 28.49 316 VAL A O 1
ATOM 2426 N N . ALA A 1 316 ? -18.477 14.473 138.096 1.00 27.84 317 ALA A N 1
ATOM 2427 C CA . ALA A 1 316 ? -17.194 14.099 137.491 1.00 27.64 317 ALA A CA 1
ATOM 2428 C C . ALA A 1 316 ? -17.364 13.928 135.988 1.00 27.53 317 ALA A C 1
ATOM 2429 O O . ALA A 1 316 ? -18.376 13.389 135.512 1.00 28.52 317 ALA A O 1
ATOM 2431 N N . THR A 1 317 ? -16.373 14.365 135.253 1.00 26.04 318 THR A N 1
ATOM 2432 C CA . THR A 1 317 ? -16.381 14.246 133.816 1.00 29.04 318 THR A CA 1
ATOM 2433 C C . THR A 1 317 ? -15.096 13.620 133.357 1.00 29.38 318 THR A C 1
ATOM 2434 O O . THR A 1 317 ? -14.132 13.626 134.056 1.00 29.04 318 THR A O 1
ATOM 2438 N N . LYS A 1 318 ? -15.094 13.084 132.158 1.00 29.92 319 LYS A N 1
ATOM 2439 C CA . LYS A 1 318 ? -13.877 12.585 131.598 1.00 31.66 319 LYS A CA 1
ATOM 2440 C C . LYS A 1 318 ? -13.394 13.473 130.491 1.00 33.84 319 LYS A C 1
ATOM 2441 O O . LYS A 1 318 ? -14.154 13.892 129.667 1.00 34.30 319 LYS A O 1
ATOM 2447 N N . ASP A 1 319 ? -12.118 13.776 130.520 1.00 26.22 320 ASP A N 1
ATOM 2448 C CA . ASP A 1 319 ? -11.483 14.487 129.464 1.00 32.04 320 ASP A CA 1
ATOM 2449 C C . ASP A 1 319 ? -12.202 15.783 129.187 1.00 34.41 320 ASP A C 1
ATOM 2450 O O . ASP A 1 319 ? -12.481 16.094 128.062 1.00 36.47 320 ASP A O 1
ATOM 2455 N N . ARG A 1 320 ? -12.507 16.517 130.237 1.00 33.93 321 ARG A N 1
ATOM 2456 C CA A ARG A 1 320 ? -13.380 17.704 130.243 0.50 43.14 321 ARG A CA 1
ATOM 2457 C CA B ARG A 1 320 ? -13.385 17.702 130.243 0.50 43.07 321 ARG A CA 1
ATOM 2458 C C . ARG A 1 320 ? -13.604 18.384 128.888 1.00 48.09 321 ARG A C 1
ATOM 2459 O O . ARG A 1 320 ? -12.645 18.828 128.238 1.00 51.84 321 ARG A O 1
ATOM 2474 N N . PRO A 1 321 ? -14.881 18.479 128.458 1.00 59.56 322 PRO A N 1
ATOM 2475 C CA . PRO A 1 321 ? -15.209 19.140 127.189 1.00 68.38 322 PRO A CA 1
ATOM 2476 C C . PRO A 1 321 ? -15.093 20.673 127.268 1.00 62.32 322 PRO A C 1
ATOM 2477 O O . PRO A 1 321 ? -14.720 21.213 128.322 1.00 62.79 322 PRO A O 1
ATOM 2481 N N . CYS A 1 322 ? -15.373 21.353 126.172 1.00 72.19 323 CYS A N 1
ATOM 2482 C CA . CYS A 1 322 ? -15.251 22.803 126.126 1.00 81.21 323 CYS A CA 1
ATOM 2483 C C . CYS A 1 322 ? -16.205 23.694 126.980 1.00 80.99 323 CYS A C 1
ATOM 2484 O O . CYS A 1 322 ? -15.725 24.561 127.688 1.00 94.28 323 CYS A O 1
ATOM 2487 N N . HIS A 1 323 ? -17.515 23.446 126.979 1.00 93.90 324 HIS A N 1
ATOM 2488 C CA . HIS A 1 323 ? -18.462 24.114 127.878 1.00 88.82 324 HIS A CA 1
ATOM 2489 C C . HIS A 1 323 ? -18.189 23.799 129.326 1.00 75.06 324 HIS A C 1
ATOM 2490 O O . HIS A 1 323 ? -18.035 22.631 129.702 1.00 73.73 324 HIS A O 1
ATOM 2497 N N . ASP A 1 324 ? -18.100 24.843 130.147 1.00 60.92 325 ASP A N 1
ATOM 2498 C CA . ASP A 1 324 ? -17.888 24.682 131.585 1.00 62.27 325 ASP A CA 1
ATOM 2499 C C . ASP A 1 324 ? -19.106 24.089 132.296 1.00 50.62 325 ASP A C 1
ATOM 2500 O O . ASP A 1 324 ? -20.247 24.214 131.826 1.00 49.87 325 ASP A O 1
ATOM 2505 N N . PHE A 1 325 ? -18.840 23.428 133.420 1.00 43.73 326 PHE A N 1
ATOM 2506 C CA . PHE A 1 325 ? -19.872 22.785 134.229 1.00 42.36 326 PHE A CA 1
ATOM 2507 C C . PHE A 1 325 ? -20.836 21.920 133.397 1.00 42.91 326 PHE A C 1
ATOM 2508 O O . PHE A 1 325 ? -22.047 22.150 133.417 1.00 42.69 326 PHE A O 1
ATOM 2516 N N . PRO A 1 326 ? -20.297 20.915 132.666 1.00 45.57 327 PRO A N 1
ATOM 2517 C CA . PRO A 1 326 ? -21.178 20.046 131.879 1.00 42.04 327 PRO A CA 1
ATOM 2518 C C . PRO A 1 326 ? -22.128 19.283 132.805 1.00 41.83 327 PRO A C 1
ATOM 2519 O O . PRO A 1 326 ? -21.717 18.850 133.899 1.00 38.10 327 PRO A O 1
ATOM 2523 N N . TYR A 1 327 ? -23.387 19.143 132.389 1.00 43.77 328 TYR A N 1
ATOM 2524 C CA . TYR A 1 327 ? -24.366 18.441 133.209 1.00 39.91 328 TYR A CA 1
ATOM 2525 C C . TYR A 1 327 ? -25.400 17.694 132.362 1.00 41.98 328 TYR A C 1
ATOM 2526 O O . TYR A 1 327 ? -25.128 16.577 131.904 1.00 49.11 328 TYR A O 1
ATOM 2535 N N . ARG A 1 328 ? -26.570 18.297 132.150 1.00 42.74 329 ARG A N 1
ATOM 2536 C CA . ARG A 1 328 ? -27.620 17.670 131.349 1.00 51.65 329 ARG A CA 1
ATOM 2537 C C . ARG A 1 328 ? -28.144 18.626 130.296 1.00 74.80 329 ARG A C 1
ATOM 2538 O O . ARG A 1 328 ? -29.306 19.026 130.358 1.00 81.19 329 ARG A O 1
ATOM 2546 N N . ASP A 1 329 ? -27.301 18.996 129.336 1.00 78.24 330 ASP A N 1
ATOM 2547 C CA . ASP A 1 329 ? -27.770 19.854 128.251 1.00 92.21 330 ASP A CA 1
ATOM 2548 C C . ASP A 1 329 ? -28.909 19.172 127.495 1.00 95.18 330 ASP A C 1
ATOM 2549 O O . ASP A 1 329 ? -29.979 19.756 127.313 1.00 96.32 330 ASP A O 1
ATOM 2554 N N . ALA A 1 330 ? -28.672 17.928 127.088 1.00 88.20 331 ALA A N 1
ATOM 2555 C CA . ALA A 1 330 ? -29.628 17.169 126.298 1.00 79.36 331 ALA A CA 1
ATOM 2556 C C . ALA A 1 330 ? -30.900 16.807 127.088 1.00 89.69 331 ALA A C 1
ATOM 2557 O O . ALA A 1 330 ? -31.073 15.671 127.516 1.00 81.53 331 ALA A O 1
ATOM 2559 N N . GLU A 1 331 ? -31.764 17.803 127.291 1.00 102.17 332 GLU A N 1
ATOM 2560 C CA . GLU A 1 331 ? -33.138 17.645 127.827 1.00 91.13 332 GLU A CA 1
ATOM 2561 C C . GLU A 1 331 ? -33.386 16.525 128.841 1.00 76.74 332 GLU A C 1
ATOM 2562 O O . GLU A 1 331 ? -34.302 15.704 128.673 1.00 73.21 332 GLU A O 1
ATOM 2568 N N . GLY A 1 332 ? -32.576 16.525 129.900 1.00 74.34 333 GLY A N 1
ATOM 2569 C CA . GLY A 1 332 ? -32.643 15.499 130.934 1.00 70.11 333 GLY A CA 1
ATOM 2570 C C . GLY A 1 332 ? -31.533 14.479 130.778 1.00 60.90 333 GLY A C 1
ATOM 2571 O O . GLY A 1 332 ? -31.093 13.873 131.763 1.00 60.37 333 GLY A O 1
ATOM 2572 N N . ASN A 1 333 ? -31.092 14.284 129.533 1.00 62.99 334 ASN A N 1
ATOM 2573 C CA . ASN A 1 333 ? -29.979 13.388 129.220 1.00 64.27 334 ASN A CA 1
ATOM 2574 C C . ASN A 1 333 ? -28.665 14.016 129.631 1.00 52.59 334 ASN A C 1
ATOM 2575 O O . ASN A 1 333 ? -28.372 15.174 129.301 1.00 55.00 334 ASN A O 1
ATOM 2580 N N . TYR A 1 334 ? -27.878 13.240 130.362 1.00 48.26 335 TYR A N 1
ATOM 2581 C CA . TYR A 1 334 ? -26.547 13.652 130.757 1.00 40.21 335 TYR A CA 1
ATOM 2582 C C . TYR A 1 334 ? -25.660 13.824 129.551 1.00 39.42 335 TYR A C 1
ATOM 2583 O O . TYR A 1 334 ? -25.744 13.049 128.604 1.00 43.21 335 TYR A O 1
ATOM 2592 N N . ASP A 1 335 ? -24.827 14.861 129.595 1.00 40.25 336 ASP A N 1
ATOM 2593 C CA . ASP A 1 335 ? -23.748 15.072 128.635 1.00 42.31 336 ASP A CA 1
ATOM 2594 C C . ASP A 1 335 ? -22.902 13.793 128.545 1.00 38.96 336 ASP A C 1
ATOM 2595 O O . ASP A 1 335 ? -22.617 13.186 129.579 1.00 38.97 336 ASP A O 1
ATOM 2600 N N . PRO A 1 336 ? -22.506 13.374 127.315 1.00 39.28 337 PRO A N 1
ATOM 2601 C CA . PRO A 1 336 ? -21.746 12.124 127.171 1.00 35.30 337 PRO A CA 1
ATOM 2602 C C . PRO A 1 336 ? -20.466 12.106 128.012 1.00 35.32 337 PRO A C 1
ATOM 2603 O O . PRO A 1 336 ? -19.972 11.027 128.345 1.00 38.49 337 PRO A O 1
ATOM 2607 N N . ALA A 1 337 ? -19.951 13.285 128.365 1.00 35.45 338 ALA A N 1
ATOM 2608 C CA . ALA A 1 337 ? -18.702 13.400 129.126 1.00 34.32 338 ALA A CA 1
ATOM 2609 C C . ALA A 1 337 ? -18.871 13.169 130.632 1.00 31.64 338 ALA A C 1
ATOM 2610 O O . ALA A 1 337 ? -17.880 12.922 131.338 1.00 32.27 338 ALA A O 1
ATOM 2612 N N . VAL A 1 338 ? -20.110 13.240 131.123 1.00 32.15 339 VAL A N 1
ATOM 2613 C CA . VAL A 1 338 ? -20.377 13.114 132.562 1.00 27.23 339 VAL A CA 1
ATOM 2614 C C . VAL A 1 338 ? -20.433 11.640 132.999 1.00 30.54 339 VAL A C 1
ATOM 2615 O O . VAL A 1 338 ? -21.201 10.841 132.430 1.00 33.39 339 VAL A O 1
ATOM 2619 N N . VAL A 1 339 ? -19.649 11.293 134.026 1.00 26.70 340 VAL A N 1
ATOM 2620 C CA . VAL A 1 339 ? -19.544 9.901 134.490 1.00 22.17 340 VAL A CA 1
ATOM 2621 C C . VAL A 1 339 ? -20.120 9.706 135.886 1.00 25.03 340 VAL A C 1
ATOM 2622 O O . VAL A 1 339 ? -20.438 8.574 136.280 1.00 28.40 340 VAL A O 1
ATOM 2626 N N . LEU A 1 340 ? -20.268 10.807 136.617 1.00 21.33 341 LEU A N 1
ATOM 2627 C CA . LEU A 1 340 ? -20.740 10.746 138.001 1.00 23.81 341 LEU A CA 1
ATOM 2628 C C . LEU A 1 340 ? -21.577 11.968 138.317 1.00 28.10 341 LEU A C 1
ATOM 2629 O O . LEU A 1 340 ? -21.165 13.088 138.021 1.00 31.09 341 LEU A O 1
ATOM 2634 N N . ASP A 1 341 ? -22.748 11.747 138.907 1.00 26.55 342 ASP A N 1
ATOM 2635 C CA . ASP A 1 341 ? -23.550 12.815 139.489 1.00 28.17 342 ASP A CA 1
ATOM 2636 C C . ASP A 1 341 ? -23.777 12.424 140.944 1.00 27.02 342 ASP A C 1
ATOM 2637 O O . ASP A 1 341 ? -24.589 11.549 141.228 1.00 27.16 342 ASP A O 1
ATOM 2642 N N . PHE A 1 342 ? -23.056 13.069 141.857 1.00 24.05 343 PHE A N 1
ATOM 2643 C CA . PHE A 1 342 ? -22.964 12.624 143.254 1.00 26.79 343 PHE A CA 1
ATOM 2644 C C . PHE A 1 342 ? -23.489 13.730 144.162 1.00 29.66 343 PHE A C 1
ATOM 2645 O O . PHE A 1 342 ? -22.986 14.847 144.124 1.00 29.37 343 PHE A O 1
ATOM 2653 N N . ASP A 1 343 ? -24.498 13.417 144.973 1.00 26.35 344 ASP A N 1
ATOM 2654 C CA . ASP A 1 343 ? -25.209 14.407 145.773 1.00 25.82 344 ASP A CA 1
ATOM 2655 C C . ASP A 1 343 ? -25.058 13.951 147.217 1.00 25.89 344 ASP A C 1
ATOM 2656 O O . ASP A 1 343 ? -25.510 12.869 147.586 1.00 27.95 344 ASP A O 1
ATOM 2661 N N . TYR A 1 344 ? -24.407 14.770 148.036 1.00 23.82 345 TYR A N 1
ATOM 2662 C CA . TYR A 1 344 ? -24.027 14.354 149.367 1.00 23.28 345 TYR A CA 1
ATOM 2663 C C . TYR A 1 344 ? -23.986 15.562 150.273 1.00 25.78 345 TYR A C 1
ATOM 2664 O O . TYR A 1 344 ? -24.158 16.704 149.825 1.00 27.66 345 TYR A O 1
ATOM 2673 N N . THR A 1 345 ? -23.769 15.305 151.551 1.00 24.72 346 THR A N 1
ATOM 2674 C CA . THR A 1 345 ? -23.771 16.346 152.554 1.00 26.49 346 THR A CA 1
ATOM 2675 C C . THR A 1 345 ? -22.464 16.313 153.342 1.00 29.38 346 THR A C 1
ATOM 2676 O O . THR A 1 345 ? -22.064 15.261 153.894 1.00 29.19 346 THR A O 1
ATOM 2680 N N . VAL A 1 346 ? -21.807 17.470 153.392 1.00 24.28 347 VAL A N 1
ATOM 2681 C CA . VAL A 1 34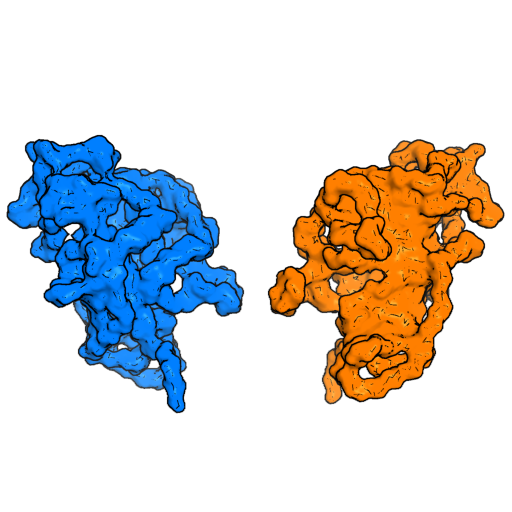6 ? -20.539 17.605 154.101 1.00 26.20 347 VAL A CA 1
ATOM 2682 C C . VAL A 1 346 ? -20.754 18.423 155.364 1.00 27.02 347 VAL A C 1
ATOM 2683 O O . VAL A 1 346 ? -21.725 19.186 155.476 1.00 27.47 347 VAL A O 1
ATOM 2687 N N . LEU A 1 347 ? -19.864 18.245 156.327 1.00 25.54 348 LEU A N 1
ATOM 2688 C CA . LEU A 1 347 ? -19.822 19.105 157.494 1.00 24.84 348 LEU A CA 1
ATOM 2689 C C . LEU A 1 347 ? -18.673 20.090 157.288 1.00 25.32 348 LEU A C 1
ATOM 2690 O O . LEU A 1 347 ? -17.616 19.700 156.783 1.00 27.73 348 LEU A O 1
ATOM 2703 N N . PRO A 1 349 ? -16.657 23.625 159.332 1.00 29.69 350 PRO A N 1
ATOM 2704 C CA . PRO A 1 349 ? -16.617 24.555 160.455 1.00 29.69 350 PRO A CA 1
ATOM 2705 C C . PRO A 1 349 ? -17.264 25.890 160.101 1.00 28.86 350 PRO A C 1
ATOM 2706 O O . PRO A 1 349 ? -17.195 26.342 158.942 1.00 29.48 350 PRO A O 1
ATOM 2710 N N . ARG A 1 350 ? -17.891 26.499 161.094 1.00 28.45 351 ARG A N 1
ATOM 2711 C CA . ARG A 1 350 ? -18.491 27.838 160.959 1.00 32.87 351 ARG A CA 1
ATOM 2712 C C . ARG A 1 350 ? -17.617 28.925 161.591 1.00 38.09 351 ARG A C 1
ATOM 2713 O O . ARG A 1 350 ? -16.808 28.642 162.477 1.00 40.58 351 ARG A O 1
ATOM 2721 N N . ARG A 1 351 ? -17.778 30.166 161.142 1.00 32.69 352 ARG A N 1
ATOM 2722 C CA . ARG A 1 351 ? -17.051 31.273 161.763 1.00 39.87 352 ARG A CA 1
ATOM 2723 C C . ARG A 1 351 ? -17.568 31.540 163.178 1.00 44.05 352 ARG A C 1
ATOM 2724 O O . ARG A 1 351 ? -18.769 31.463 163.431 1.00 45.55 352 ARG A O 1
ATOM 2732 N N . GLY A 1 352 ? -16.653 31.834 164.095 1.00 48.64 353 GLY A N 1
ATOM 2733 C CA . GLY A 1 352 ? -17.003 32.034 165.495 1.00 56.18 353 GLY A CA 1
ATOM 2734 C C . GLY A 1 352 ? -16.731 33.450 165.950 1.00 67.24 353 GLY A C 1
ATOM 2735 O O . GLY A 1 352 ? -17.544 34.342 165.724 1.00 77.17 353 GLY A O 1
ATOM 2736 N N . SER B 1 2 ? -15.161 -35.796 104.406 1.00 56.41 3 SER B N 1
ATOM 2737 C CA . SER B 1 2 ? -14.755 -35.067 103.159 1.00 52.55 3 SER B CA 1
ATOM 2738 C C . SER B 1 2 ? -14.489 -33.571 103.408 1.00 51.93 3 SER B C 1
ATOM 2739 O O . SER B 1 2 ? -14.976 -32.699 102.665 1.00 53.63 3 SER B O 1
ATOM 2742 N N . ALA B 1 3 ? -13.710 -33.286 104.452 1.00 48.15 4 ALA B N 1
ATOM 2743 C CA . ALA B 1 3 ? -13.275 -31.922 104.765 1.00 44.04 4 ALA B CA 1
ATOM 2744 C C . ALA B 1 3 ? -12.770 -31.197 103.525 1.00 42.60 4 ALA B C 1
ATOM 2745 O O . ALA B 1 3 ? -12.014 -31.753 102.720 1.00 45.49 4 ALA B O 1
ATOM 2747 N N . LYS B 1 4 ? -13.195 -29.951 103.382 1.00 37.37 5 LYS B N 1
ATOM 2748 C CA . LYS B 1 4 ? -12.890 -29.156 102.199 1.00 37.53 5 LYS B CA 1
ATOM 2749 C C . LYS B 1 4 ? -11.621 -28.331 102.335 1.00 31.89 5 LYS B C 1
ATOM 2750 O O . LYS B 1 4 ? -11.145 -27.734 101.365 1.00 32.74 5 LYS B O 1
ATOM 2756 N N . THR B 1 5 ? -11.089 -28.277 103.544 1.00 31.35 6 THR B N 1
ATOM 2757 C CA . THR B 1 5 ? -9.985 -27.383 103.813 1.00 33.55 6 THR B CA 1
ATOM 2758 C C . THR B 1 5 ? -8.649 -28.069 103.526 1.00 36.19 6 THR B C 1
ATOM 2759 O O . THR B 1 5 ? -8.594 -29.296 103.349 1.00 39.22 6 THR B O 1
ATOM 2763 N N . ASN B 1 6 ? -7.587 -27.272 103.452 1.00 32.21 7 ASN B N 1
ATOM 2764 C CA . ASN B 1 6 ? -6.252 -27.797 103.181 1.00 41.99 7 ASN B CA 1
ATOM 2765 C C . ASN B 1 6 ? -5.446 -27.724 104.468 1.00 41.02 7 ASN B C 1
ATOM 2766 O O . ASN B 1 6 ? -5.084 -26.626 104.901 1.00 42.44 7 ASN B O 1
ATOM 2771 N N . PRO B 1 7 ? -5.178 -28.888 105.095 1.00 39.21 8 PRO B N 1
ATOM 2772 C CA . PRO B 1 7 ? -4.448 -28.860 106.366 1.00 42.64 8 PRO B CA 1
ATOM 2773 C C . PRO B 1 7 ? -2.944 -28.676 106.159 1.00 39.60 8 PRO B C 1
ATOM 2774 O O . PRO B 1 7 ? -2.197 -28.607 107.129 1.00 38.65 8 PRO B O 1
ATOM 2778 N N . GLY B 1 8 ? -2.519 -28.583 104.898 1.00 37.79 9 GLY B N 1
ATOM 2779 C CA . GLY B 1 8 ? -1.102 -28.538 104.562 1.00 38.85 9 GLY B CA 1
ATOM 2780 C C . GLY B 1 8 ? -0.498 -29.927 104.703 1.00 44.29 9 GLY B C 1
ATOM 2781 O O . GLY B 1 8 ? -1.213 -30.919 104.891 1.00 48.94 9 GLY B O 1
ATOM 2782 N N . ASN B 1 9 ? 0.817 -30.015 104.594 1.00 42.25 10 ASN B N 1
ATOM 2783 C CA . ASN B 1 9 ? 1.491 -31.271 104.849 1.00 42.25 10 ASN B CA 1
ATOM 2784 C C . ASN B 1 9 ? 2.121 -31.257 106.222 1.00 42.36 10 ASN B C 1
ATOM 2785 O O . ASN B 1 9 ? 2.642 -30.233 106.660 1.00 43.75 10 ASN B O 1
ATOM 2790 N N . PHE B 1 10 ? 2.058 -32.390 106.906 1.00 39.34 11 PHE B N 1
ATOM 2791 C CA . PHE B 1 10 ? 2.868 -32.601 108.097 1.00 42.07 11 PHE B CA 1
ATOM 2792 C C . PHE B 1 10 ? 4.064 -33.448 107.669 1.00 44.45 11 PHE B C 1
ATOM 2793 O O . PHE B 1 10 ? 4.098 -33.921 106.527 1.00 41.24 11 PHE B O 1
ATOM 2801 N N . PHE B 1 11 ? 5.046 -33.629 108.557 1.00 43.11 12 PHE B N 1
ATOM 2802 C CA . PHE B 1 11 ? 6.300 -34.280 108.165 1.00 40.13 12 PHE B CA 1
ATOM 2803 C C . PHE B 1 11 ? 6.111 -35.652 107.508 1.00 43.38 12 PHE B C 1
ATOM 2804 O O . PHE B 1 11 ? 6.711 -35.926 106.462 1.00 39.72 12 PHE B O 1
ATOM 2812 N N . GLU B 1 12 ? 5.267 -36.496 108.109 1.00 46.13 13 GLU B N 1
ATOM 2813 C CA . GLU B 1 12 ? 5.061 -37.867 107.625 1.00 47.02 13 GLU B CA 1
ATOM 2814 C C . GLU B 1 12 ? 4.299 -37.915 106.295 1.00 42.87 13 GLU B C 1
ATOM 2815 O O . GLU B 1 12 ? 4.227 -38.964 105.641 1.00 43.99 13 GLU B O 1
ATOM 2821 N N . ASP B 1 13 ? 3.743 -36.772 105.904 1.00 43.34 14 ASP B N 1
ATOM 2822 C CA . ASP B 1 13 ? 3.011 -36.656 104.648 1.00 41.94 14 ASP B CA 1
ATOM 2823 C C . ASP B 1 13 ? 3.928 -36.541 103.429 1.00 39.81 14 ASP B C 1
ATOM 2824 O O . ASP B 1 13 ? 3.495 -36.831 102.311 1.00 41.83 14 ASP B O 1
ATOM 2829 N N . PHE B 1 14 ? 5.181 -36.134 103.643 1.00 38.30 15 PHE B N 1
ATOM 2830 C CA . PHE B 1 14 ? 6.124 -35.917 102.542 1.00 41.85 15 PHE B CA 1
ATOM 2831 C C . PHE B 1 14 ? 6.720 -37.218 102.013 1.00 42.87 15 PHE B C 1
ATOM 2832 O O . PHE B 1 14 ? 7.020 -38.126 102.784 1.00 45.08 15 PHE B O 1
ATOM 2840 N N . ARG B 1 15 ? 6.881 -37.302 100.694 1.00 42.72 16 ARG B N 1
ATOM 2841 C CA . ARG B 1 15 ? 7.553 -38.436 100.072 1.00 45.07 16 ARG B CA 1
ATOM 2842 C C . ARG B 1 15 ? 8.750 -37.958 99.276 1.00 42.98 16 ARG B C 1
ATOM 2843 O O . ARG B 1 15 ? 8.643 -37.009 98.497 1.00 44.56 16 ARG B O 1
ATOM 2851 N N . LEU B 1 16 ? 9.888 -38.619 99.471 1.00 40.36 17 LEU B N 1
ATOM 2852 C CA . LEU B 1 16 ? 11.084 -38.309 98.708 1.00 40.32 17 LEU B CA 1
ATOM 2853 C C . LEU B 1 16 ? 10.788 -38.368 97.210 1.00 38.79 17 LEU B C 1
ATOM 2854 O O . LEU B 1 16 ? 10.215 -39.334 96.719 1.00 37.16 17 LEU B O 1
ATOM 2859 N N . GLY B 1 17 ? 11.167 -37.323 96.491 1.00 36.47 18 GLY B N 1
ATOM 2860 C CA . GLY B 1 17 ? 10.948 -37.290 95.054 1.00 39.47 18 GLY B CA 1
ATOM 2861 C C . GLY B 1 17 ? 9.610 -36.719 94.607 1.00 35.27 18 GLY B C 1
ATOM 2862 O O . GLY B 1 17 ? 9.414 -36.497 93.415 1.00 36.51 18 GLY B O 1
ATOM 2863 N N . GLN B 1 18 ? 8.683 -36.477 95.533 1.00 38.02 19 GLN B N 1
ATOM 2864 C CA . GLN B 1 18 ? 7.379 -35.917 95.128 1.00 42.01 19 GLN B CA 1
ATOM 2865 C C . GLN B 1 18 ? 7.499 -34.464 94.672 1.00 37.10 19 GLN B C 1
ATOM 2866 O O . GLN B 1 18 ? 8.236 -33.666 95.267 1.00 37.35 19 GLN B O 1
ATOM 2872 N N . THR B 1 19 ? 6.775 -34.141 93.607 1.00 34.02 20 THR B N 1
ATOM 2873 C CA . THR B 1 19 ? 6.687 -32.780 93.108 1.00 34.05 20 THR B CA 1
ATOM 2874 C C . THR B 1 19 ? 5.333 -32.202 93.488 1.00 39.11 20 THR B C 1
ATOM 2875 O O . THR B 1 19 ? 4.299 -32.833 93.252 1.00 41.24 20 THR B O 1
ATOM 2879 N N . ILE B 1 20 ? 5.347 -31.009 94.080 1.00 32.33 21 ILE B N 1
ATOM 2880 C CA . ILE B 1 20 ? 4.138 -30.304 94.455 1.00 31.29 21 ILE B CA 1
ATOM 2881 C C . ILE B 1 20 ? 3.988 -29.077 93.556 1.00 33.91 21 ILE B C 1
ATOM 2882 O O . ILE B 1 20 ? 4.889 -28.223 93.492 1.00 30.26 21 ILE B O 1
ATOM 2887 N N . VAL B 1 21 ? 2.860 -29.010 92.851 1.00 29.25 22 VAL B N 1
ATOM 2888 C CA . VAL B 1 21 ? 2.509 -27.846 92.044 1.00 28.87 22 VAL B CA 1
ATOM 2889 C C . VAL B 1 21 ? 1.682 -26.903 92.914 1.00 28.08 22 VAL B C 1
ATOM 2890 O O . VAL B 1 21 ? 0.599 -27.257 93.356 1.00 29.82 22 VAL B O 1
ATOM 2894 N N . HIS B 1 22 ? 2.207 -25.731 93.196 1.00 25.80 23 HIS B N 1
ATOM 2895 C CA . HIS B 1 22 ? 1.561 -24.809 94.086 1.00 27.88 23 HIS B CA 1
ATOM 2896 C C . HIS B 1 22 ? 0.461 -24.007 93.474 1.00 24.86 23 HIS B C 1
ATOM 2897 O O . HIS B 1 22 ? 0.476 -23.712 92.302 1.00 26.21 23 HIS B O 1
ATOM 2904 N N . ALA B 1 23 ? -0.481 -23.603 94.289 1.00 25.17 24 ALA B N 1
ATOM 2905 C CA . ALA B 1 23 ? -1.586 -22.782 93.866 1.00 26.41 24 ALA B CA 1
ATOM 2906 C C . ALA B 1 23 ? -1.218 -21.324 93.637 1.00 25.77 24 ALA B C 1
ATOM 2907 O O . ALA B 1 23 ? -0.186 -20.883 94.030 1.00 25.06 24 ALA B O 1
ATOM 2909 N N . THR B 1 24 ? -2.120 -20.588 93.022 1.00 27.82 25 THR B N 1
ATOM 2910 C CA . THR B 1 24 ? -2.009 -19.157 92.898 1.00 21.56 25 THR B CA 1
ATOM 2911 C C . THR B 1 24 ? -0.872 -18.565 92.115 1.00 23.04 25 THR B C 1
ATOM 2912 O O . THR B 1 24 ? -0.081 -17.864 92.634 1.00 27.69 25 THR B O 1
ATOM 2916 N N . PRO B 1 25 ? -0.844 -18.803 90.826 1.00 23.45 26 PRO B N 1
ATOM 2917 C CA . PRO B 1 25 ? 0.103 -18.120 89.974 1.00 26.82 26 PRO B CA 1
ATOM 2918 C C . PRO B 1 25 ? -0.144 -16.627 90.093 1.00 28.49 26 PRO B C 1
ATOM 2919 O O . PRO B 1 25 ? -1.238 -16.222 90.336 1.00 27.56 26 PRO B O 1
ATOM 2923 N N . ARG B 1 26 ? 0.903 -15.832 90.035 1.00 27.07 27 ARG B N 1
ATOM 2924 C CA . ARG B 1 26 ? 0.793 -14.454 90.401 1.00 25.67 27 ARG B CA 1
ATOM 2925 C C . ARG B 1 26 ? 1.337 -13.492 89.385 1.00 26.57 27 ARG B C 1
ATOM 2926 O O . ARG B 1 26 ? 2.499 -13.458 89.164 1.00 28.28 27 ARG B O 1
ATOM 2934 N N . THR B 1 27 ? 0.484 -12.651 88.850 1.00 25.50 28 THR B N 1
ATOM 2935 C CA . THR B 1 27 ? 0.923 -11.581 87.964 1.00 26.71 28 THR B CA 1
ATOM 2936 C C . THR B 1 27 ? 1.488 -10.443 88.814 1.00 26.38 28 THR B C 1
ATOM 2937 O O . THR B 1 27 ? 0.841 -9.980 89.769 1.00 26.53 28 THR B O 1
ATOM 2941 N N . ILE B 1 28 ? 2.712 -10.024 88.491 1.00 23.38 29 ILE B N 1
ATOM 2942 C CA . ILE B 1 28 ? 3.375 -8.962 89.246 1.00 27.97 29 ILE B CA 1
ATOM 2943 C C . ILE B 1 28 ? 3.241 -7.642 88.509 1.00 28.56 29 ILE B C 1
ATOM 2944 O O . ILE B 1 28 ? 3.578 -7.543 87.312 1.00 30.08 29 ILE B O 1
ATOM 2949 N N . THR B 1 29 ? 2.729 -6.635 89.215 1.00 25.72 30 THR B N 1
ATOM 2950 C CA . THR B 1 29 ? 2.438 -5.351 88.575 1.00 26.90 30 THR B CA 1
ATOM 2951 C C . THR B 1 29 ? 3.159 -4.173 89.205 1.00 25.85 30 THR B C 1
ATOM 2952 O O . THR B 1 29 ? 3.793 -4.300 90.268 1.00 28.02 30 THR B O 1
ATOM 2956 N N . GLU B 1 30 ? 3.007 -3.012 88.568 1.00 27.69 31 GLU B N 1
ATOM 2957 C CA . GLU B 1 30 ? 3.520 -1.743 89.100 1.00 26.81 31 GLU B CA 1
ATOM 2958 C C . GLU B 1 30 ? 2.930 -1.467 90.470 1.00 25.35 31 GLU B C 1
ATOM 2959 O O . GLU B 1 30 ? 3.536 -0.756 91.291 1.00 25.74 31 GLU B O 1
ATOM 2965 N N . GLY B 1 31 ? 1.755 -2.038 90.747 1.00 23.71 32 GLY B N 1
ATOM 2966 C CA . GLY B 1 31 ? 1.163 -1.874 92.084 1.00 24.11 32 GLY B CA 1
ATOM 2967 C C . GLY B 1 31 ? 1.999 -2.592 93.137 1.00 24.74 32 GLY B C 1
ATOM 2968 O O . GLY B 1 31 ? 2.225 -2.072 94.240 1.00 26.65 32 GLY B O 1
ATOM 2969 N N . ASP B 1 32 ? 2.469 -3.791 92.795 1.00 22.93 33 ASP B N 1
ATOM 2970 C CA . ASP B 1 32 ? 3.373 -4.547 93.663 1.00 26.98 33 ASP B CA 1
ATOM 2971 C C . ASP B 1 32 ? 4.692 -3.811 93.892 1.00 22.47 33 ASP B C 1
ATOM 2972 O O . ASP B 1 32 ? 5.202 -3.762 95.014 1.00 21.35 33 ASP B O 1
ATOM 2977 N N . VAL B 1 33 ? 5.217 -3.224 92.831 1.00 21.05 34 VAL B N 1
ATOM 2978 C CA . VAL B 1 33 ? 6.469 -2.467 92.897 1.00 22.31 34 VAL B CA 1
ATOM 2979 C C . VAL B 1 33 ? 6.369 -1.311 93.893 1.00 24.09 34 VAL B C 1
ATOM 2980 O O . VAL B 1 33 ? 7.247 -1.145 94.740 1.00 26.17 34 VAL B O 1
ATOM 2984 N N . ALA B 1 34 ? 5.294 -0.523 93.799 1.00 22.65 35 ALA B N 1
ATOM 2985 C CA . ALA B 1 34 ? 5.147 0.636 94.632 1.00 20.36 35 ALA B CA 1
ATOM 2986 C C . ALA B 1 34 ? 4.951 0.213 96.111 1.00 22.19 35 ALA B C 1
ATOM 2987 O O . ALA B 1 34 ? 5.518 0.832 97.008 1.00 25.39 35 ALA B O 1
ATOM 2989 N N . LEU B 1 35 ? 4.174 -0.852 96.343 1.00 20.84 36 LEU B N 1
ATOM 2990 C CA A LEU B 1 35 ? 3.979 -1.389 97.687 0.50 22.62 36 LEU B CA 1
ATOM 2991 C CA B LEU B 1 35 ? 3.980 -1.379 97.690 0.50 22.64 36 LEU B CA 1
ATOM 2992 C C . LEU B 1 35 ? 5.298 -1.839 98.291 1.00 23.81 36 LEU B C 1
ATOM 2993 O O . LEU B 1 35 ? 5.582 -1.548 99.454 1.00 27.87 36 LEU B O 1
ATOM 3002 N N . TYR B 1 36 ? 6.094 -2.555 97.494 1.00 24.09 37 TYR B N 1
ATOM 3003 C CA . TYR B 1 36 ? 7.402 -3.044 97.958 1.00 26.06 37 TYR B CA 1
ATOM 3004 C C . TYR B 1 36 ? 8.302 -1.852 98.340 1.00 24.10 37 TYR B C 1
ATOM 3005 O O . TYR B 1 36 ? 8.922 -1.846 99.407 1.00 25.38 37 TYR B O 1
ATOM 3014 N N . THR B 1 37 ? 8.353 -0.831 97.484 1.00 24.10 38 THR B N 1
ATOM 3015 C CA . THR B 1 37 ? 9.059 0.422 97.850 1.00 23.95 38 THR B CA 1
ATOM 3016 C C . THR B 1 37 ? 8.542 1.020 99.173 1.00 22.37 38 THR B C 1
ATOM 3017 O O . THR B 1 37 ? 9.340 1.458 100.015 1.00 24.79 38 THR B O 1
ATOM 3021 N N . SER B 1 38 ? 7.224 1.037 99.359 1.00 19.97 39 SER B N 1
ATOM 3022 C CA . SER B 1 38 ? 6.633 1.697 100.531 1.00 21.82 39 SER B CA 1
ATOM 3023 C C . SER B 1 38 ? 6.862 0.918 101.814 1.00 22.43 39 SER B C 1
ATOM 3024 O O . SER B 1 38 ? 6.663 1.437 102.925 1.00 24.12 39 SER B O 1
ATOM 3027 N N . LEU B 1 39 ? 7.224 -0.349 101.668 1.00 21.42 40 LEU B N 1
ATOM 3028 C CA . LEU B 1 39 ? 7.376 -1.205 102.834 1.00 21.25 40 LEU B CA 1
ATOM 3029 C C . LEU B 1 39 ? 8.838 -1.296 103.279 1.00 22.56 40 LEU B C 1
ATOM 3030 O O . LEU B 1 39 ? 9.134 -1.502 104.483 1.00 24.36 40 LEU B O 1
ATOM 3035 N N . TYR B 1 40 ? 9.758 -1.146 102.325 1.00 22.31 41 TYR B N 1
ATOM 3036 C CA . TYR B 1 40 ? 11.175 -1.271 102.676 1.00 25.30 41 TYR B CA 1
ATOM 3037 C C . TYR B 1 40 ? 12.021 -0.032 102.419 1.00 27.56 41 TYR B C 1
ATOM 3038 O O . TYR B 1 40 ? 13.095 0.094 102.992 1.00 24.18 41 TYR B O 1
ATOM 3047 N N . GLY B 1 41 ? 11.561 0.867 101.550 1.00 24.46 42 GLY B N 1
ATOM 3048 C CA . GLY B 1 41 ? 12.300 2.096 101.324 1.00 25.18 42 GLY B CA 1
ATOM 3049 C C . GLY B 1 41 ? 13.526 1.889 100.429 1.00 29.65 42 GLY B C 1
ATOM 3050 O O . GLY B 1 41 ? 14.443 2.701 100.442 1.00 31.31 42 GLY B O 1
ATOM 3051 N N . SER B 1 42 ? 13.567 0.802 99.661 1.00 28.66 43 SER B N 1
ATOM 3052 C CA . SER B 1 42 ? 14.770 0.515 98.879 1.00 30.67 43 SER B CA 1
ATOM 3053 C C . SER B 1 42 ? 15.048 1.655 97.887 1.00 29.08 43 SER B C 1
ATOM 3054 O O . SER B 1 42 ? 14.130 2.122 97.214 1.00 29.81 43 SER B O 1
ATOM 3057 N N . ARG B 1 43 ? 16.307 2.099 97.823 1.00 29.07 44 ARG B N 1
ATOM 3058 C CA A ARG B 1 43 ? 16.684 3.217 96.945 0.50 27.21 44 ARG B CA 1
ATOM 3059 C CA B ARG B 1 43 ? 16.718 3.229 96.968 0.50 27.31 44 ARG B CA 1
ATOM 3060 C C . ARG B 1 43 ? 17.579 2.812 95.768 1.00 26.90 44 ARG B C 1
ATOM 3061 O O . ARG B 1 43 ? 18.056 3.671 95.022 1.00 27.22 44 ARG B O 1
ATOM 3076 N N . PHE B 1 44 ? 17.794 1.503 95.587 1.00 26.26 45 PHE B N 1
ATOM 3077 C CA . PHE B 1 44 ? 18.613 1.019 94.467 1.00 27.29 45 PHE B CA 1
ATOM 3078 C C . PHE B 1 44 ? 18.066 1.536 93.151 1.00 25.06 45 PHE B C 1
ATOM 3079 O O . PHE B 1 44 ? 16.871 1.417 92.882 1.00 26.92 45 PHE B O 1
ATOM 3087 N N . ALA B 1 45 ? 18.932 2.151 92.354 1.00 25.02 46 ALA B N 1
ATOM 3088 C CA . ALA B 1 45 ? 18.461 2.915 91.189 1.00 26.45 46 ALA B CA 1
ATOM 3089 C C . ALA B 1 45 ? 17.796 2.051 90.130 1.00 25.91 46 ALA B C 1
ATOM 3090 O O . ALA B 1 45 ? 16.866 2.506 89.447 1.00 26.34 46 ALA B O 1
ATOM 3092 N N . LEU B 1 46 ? 18.276 0.815 90.002 1.00 25.81 47 LEU B N 1
ATOM 3093 C CA . LEU B 1 46 ? 17.824 -0.122 88.960 1.00 26.97 47 LEU B CA 1
ATOM 3094 C C . LEU B 1 46 ? 16.306 -0.374 89.032 1.00 24.26 47 LEU B C 1
ATOM 3095 O O . LEU B 1 46 ? 15.634 -0.396 88.020 1.00 23.61 47 LEU B O 1
ATOM 3100 N N . THR B 1 47 ? 15.770 -0.534 90.242 1.00 24.38 48 THR B N 1
ATOM 3101 C CA . THR B 1 47 ? 14.355 -0.838 90.388 1.00 23.75 48 THR B CA 1
ATOM 3102 C C . THR B 1 47 ? 13.486 0.442 90.461 1.00 27.32 48 THR B C 1
ATOM 3103 O O . THR B 1 47 ? 12.281 0.372 90.206 1.00 24.27 48 THR B O 1
ATOM 3107 N N . SER B 1 48 ? 14.084 1.598 90.797 1.00 27.45 49 SER B N 1
ATOM 3108 C CA . SER B 1 48 ? 13.310 2.850 90.984 1.00 25.38 49 SER B CA 1
ATOM 3109 C C . SER B 1 48 ? 13.063 3.630 89.711 1.00 24.22 49 SER B C 1
ATOM 3110 O O . SER B 1 48 ? 12.131 4.422 89.663 1.00 25.50 49 SER B O 1
ATOM 3113 N N . SER B 1 49 ? 13.875 3.417 88.681 1.00 25.08 50 SER B N 1
ATOM 3114 C CA . SER B 1 49 ? 13.775 4.223 87.496 1.00 23.53 50 SER B CA 1
ATOM 3115 C C . SER B 1 49 ? 13.834 3.412 86.188 1.00 25.05 50 SER B C 1
ATOM 3116 O O . SER B 1 49 ? 14.822 2.725 85.887 1.00 24.59 50 SER B O 1
ATOM 3119 N N . THR B 1 50 ? 12.763 3.490 85.415 1.00 21.85 51 THR B N 1
ATOM 3120 C CA . THR B 1 50 ? 12.761 2.884 84.084 1.00 23.31 51 THR B CA 1
ATOM 3121 C C . THR B 1 50 ? 13.860 3.408 83.164 1.00 27.55 51 THR B C 1
ATOM 3122 O O . THR B 1 50 ? 14.554 2.600 82.529 1.00 32.21 51 THR B O 1
ATOM 3126 N N . PRO B 1 51 ? 14.037 4.753 83.074 1.00 28.20 52 PRO B N 1
ATOM 3127 C CA . PRO B 1 51 ? 15.123 5.176 82.177 1.00 30.51 52 PRO B CA 1
ATOM 3128 C C . PRO B 1 51 ? 16.504 4.692 82.640 1.00 28.35 52 PRO B C 1
ATOM 3129 O O . PRO B 1 51 ? 17.320 4.338 81.802 1.00 28.48 52 PRO B O 1
ATOM 3133 N N . PHE B 1 52 ? 16.751 4.651 83.954 1.00 26.18 53 PHE B N 1
ATOM 3134 C CA . PHE B 1 52 ? 18.008 4.133 84.470 1.00 28.16 53 PHE B CA 1
ATOM 3135 C C . PHE B 1 52 ? 18.199 2.676 84.029 1.00 29.96 53 PHE B C 1
ATOM 3136 O O . PHE B 1 52 ? 19.240 2.337 83.460 1.00 29.68 53 PHE B O 1
ATOM 3144 N N . ALA B 1 53 ? 17.191 1.830 84.271 1.00 26.72 54 ALA B N 1
ATOM 3145 C CA . ALA B 1 53 ? 17.229 0.424 83.842 1.00 25.48 54 ALA B CA 1
ATOM 3146 C C . ALA B 1 53 ? 17.417 0.298 82.320 1.00 28.59 54 ALA B C 1
ATOM 3147 O O . ALA B 1 53 ? 18.227 -0.524 81.848 1.00 26.55 54 ALA B O 1
ATOM 3149 N N . GLN B 1 54 ? 16.714 1.126 81.549 1.00 27.24 55 GLN B N 1
ATOM 3150 C CA . GLN B 1 54 ? 16.873 1.093 80.084 1.00 31.04 55 GLN B CA 1
ATOM 3151 C C . GLN B 1 54 ? 18.272 1.474 79.625 1.00 31.39 55 GLN B C 1
ATOM 3152 O O . GLN B 1 54 ? 18.752 0.982 78.594 1.00 31.37 55 GLN B O 1
ATOM 3158 N N . SER B 1 55 ? 18.941 2.344 80.384 1.00 31.93 56 SER B N 1
ATOM 3159 C CA . SER B 1 55 ? 20.298 2.741 80.003 1.00 37.07 56 SER B CA 1
ATOM 3160 C C . SER B 1 55 ? 21.278 1.563 80.178 1.00 36.66 56 SER B C 1
ATOM 3161 O O . SER B 1 55 ? 22.387 1.583 79.641 1.00 37.02 56 SER B O 1
ATOM 3164 N N . LEU B 1 56 ? 20.852 0.541 80.922 1.00 31.73 57 LEU B N 1
ATOM 3165 C CA . LEU B 1 56 ? 21.642 -0.676 81.100 1.00 30.06 57 LEU B CA 1
ATOM 3166 C C . LEU B 1 56 ? 21.205 -1.788 80.155 1.00 29.48 57 LEU B C 1
ATOM 3167 O O . LEU B 1 56 ? 21.721 -2.904 80.224 1.00 30.78 57 LEU B O 1
ATOM 3172 N N . GLY B 1 57 ? 20.267 -1.479 79.263 1.00 28.88 58 GLY B N 1
ATOM 3173 C CA . GLY B 1 57 ? 19.867 -2.421 78.215 1.00 28.89 58 GLY B CA 1
ATOM 3174 C C . GLY B 1 57 ? 18.657 -3.279 78.565 1.00 28.85 58 GLY B C 1
ATOM 3175 O O . GLY B 1 57 ? 18.302 -4.175 77.803 1.00 31.57 58 GLY B O 1
ATOM 3176 N N . LEU B 1 58 ? 18.044 -3.029 79.721 1.00 27.94 59 LEU B N 1
ATOM 3177 C CA . LEU B 1 58 ? 16.787 -3.685 80.104 1.00 28.89 59 LEU B CA 1
ATOM 3178 C C . LEU B 1 58 ? 15.570 -3.047 79.430 1.00 31.75 59 LEU B C 1
ATOM 3179 O O . LEU B 1 58 ? 15.638 -1.899 78.976 1.00 31.89 59 LEU B O 1
ATOM 3184 N N . GLU B 1 59 ? 14.460 -3.789 79.377 1.00 34.13 60 GLU B N 1
ATOM 3185 C CA . GLU B 1 59 ? 13.218 -3.279 78.763 1.00 33.19 60 GLU B CA 1
ATOM 3186 C C . GLU B 1 59 ? 12.658 -2.118 79.561 1.00 30.73 60 GLU B C 1
ATOM 3187 O O . GLU B 1 59 ? 12.156 -1.157 78.983 1.00 31.76 60 GLU B O 1
ATOM 3193 N N . ARG B 1 60 ? 12.738 -2.220 80.893 1.00 27.60 61 ARG B N 1
ATOM 3194 C CA . ARG B 1 60 ? 12.207 -1.210 81.780 1.00 24.54 61 ARG B CA 1
ATOM 3195 C C . ARG B 1 60 ? 12.722 -1.596 83.167 1.00 23.93 61 ARG B C 1
ATOM 3196 O O . ARG B 1 60 ? 13.472 -2.571 83.299 1.00 25.60 61 ARG B O 1
ATOM 3204 N N . ALA B 1 61 ? 12.365 -0.832 84.191 1.00 22.74 62 ALA B N 1
ATOM 3205 C CA . ALA B 1 61 ? 12.757 -1.199 85.569 1.00 23.13 62 ALA B CA 1
ATOM 3206 C C . ALA B 1 61 ? 12.297 -2.622 85.910 1.00 23.64 62 ALA B C 1
ATOM 3207 O O . ALA B 1 61 ? 11.105 -2.943 85.789 1.00 25.22 62 ALA B O 1
ATOM 3209 N N . PRO B 1 62 ? 13.240 -3.490 86.320 1.00 26.21 63 PRO B N 1
ATOM 3210 C CA . PRO B 1 62 ? 12.866 -4.858 86.682 1.00 25.69 63 PRO B CA 1
ATOM 3211 C C . PRO B 1 62 ? 12.272 -4.940 88.086 1.00 26.07 63 PRO B C 1
ATOM 3212 O O . PRO B 1 62 ? 12.514 -4.052 88.912 1.00 26.61 63 PRO B O 1
ATOM 3216 N N . ILE B 1 63 ? 11.524 -6.013 88.351 1.00 25.70 64 ILE B N 1
ATOM 3217 C CA . ILE B 1 63 ? 11.058 -6.324 89.695 1.00 25.25 64 ILE B CA 1
ATOM 3218 C C . ILE B 1 63 ? 12.275 -6.584 90.605 1.00 23.66 64 ILE B C 1
ATOM 3219 O O . ILE B 1 63 ? 13.195 -7.295 90.214 1.00 27.51 64 ILE B O 1
ATOM 3224 N N . ASP B 1 64 ? 12.285 -6.009 91.814 1.00 24.08 65 ASP B N 1
ATOM 3225 C CA . ASP B 1 64 ? 13.308 -6.306 92.785 1.00 21.37 65 ASP B CA 1
ATOM 3226 C C . ASP B 1 64 ? 13.468 -7.833 92.941 1.00 24.42 65 ASP B C 1
ATOM 3227 O O . ASP B 1 64 ? 12.473 -8.557 93.101 1.00 24.24 65 ASP B O 1
ATOM 3232 N N . SER B 1 65 ? 14.713 -8.322 92.881 1.00 24.34 66 SER B N 1
ATOM 3233 C CA . SER B 1 65 ? 15.002 -9.757 93.055 1.00 27.54 66 SER B CA 1
ATOM 3234 C C . SER B 1 65 ? 14.408 -10.346 94.333 1.00 24.71 66 SER B C 1
ATOM 3235 O O . SER B 1 65 ? 13.991 -11.504 94.354 1.00 25.81 66 SER B O 1
ATOM 3238 N N . LEU B 1 66 ? 14.387 -9.566 95.405 1.00 24.17 67 LEU B N 1
ATOM 3239 C CA . LEU B 1 66 ? 13.824 -10.068 96.664 1.00 23.20 67 LEU B CA 1
ATOM 3240 C C . LEU B 1 66 ? 12.291 -10.086 96.640 1.00 26.31 67 LEU B C 1
ATOM 3241 O O . LEU B 1 66 ? 11.666 -10.973 97.232 1.00 25.70 67 LEU B O 1
ATOM 3246 N N . LEU B 1 67 ? 11.680 -9.143 95.923 1.00 26.74 68 LEU B N 1
ATOM 3247 C CA . LEU B 1 67 ? 10.236 -9.220 95.706 1.00 27.22 68 LEU B CA 1
ATOM 3248 C C . LEU B 1 67 ? 9.901 -10.519 94.936 1.00 26.31 68 LEU B C 1
ATOM 3249 O O . LEU B 1 67 ? 8.970 -11.245 95.311 1.00 26.17 68 LEU B O 1
ATOM 3254 N N . VAL B 1 68 ? 10.676 -10.818 93.892 1.00 23.81 69 VAL B N 1
ATOM 3255 C CA . VAL B 1 68 ? 10.553 -12.093 93.184 1.00 24.90 69 VAL B CA 1
ATOM 3256 C C . VAL B 1 68 ? 10.693 -13.270 94.153 1.00 27.92 69 VAL B C 1
ATOM 3257 O O . VAL B 1 68 ? 9.874 -14.204 94.138 1.00 24.48 69 VAL B O 1
ATOM 3261 N N . PHE B 1 69 ? 11.713 -13.208 95.002 1.00 26.07 70 PHE B N 1
ATOM 3262 C CA . PHE B 1 69 ? 11.975 -14.265 95.964 1.00 25.23 70 PHE B CA 1
ATOM 3263 C C . PHE B 1 69 ? 10.829 -14.498 96.964 1.00 28.41 70 PHE B C 1
ATOM 3264 O O . PHE B 1 69 ? 10.403 -15.653 97.155 1.00 26.10 70 PHE B O 1
ATOM 3272 N N . HIS B 1 70 ? 10.354 -13.424 97.608 1.00 22.63 71 HIS B N 1
ATOM 3273 C CA . HIS B 1 70 ? 9.220 -13.522 98.538 1.00 24.07 71 HIS B CA 1
ATOM 3274 C C . HIS B 1 70 ? 7.928 -14.048 97.948 1.00 23.88 71 HIS B C 1
ATOM 3275 O O . HIS B 1 70 ? 7.197 -14.777 98.603 1.00 26.82 71 HIS B O 1
ATOM 3282 N N . ILE B 1 71 ? 7.646 -13.693 96.697 1.00 23.94 72 ILE B N 1
ATOM 3283 C CA . ILE B 1 71 ? 6.477 -14.216 96.003 1.00 25.04 72 ILE B CA 1
ATOM 3284 C C . ILE B 1 71 ? 6.616 -15.718 95.707 1.00 26.37 72 ILE B C 1
ATOM 3285 O O . ILE B 1 71 ? 5.690 -16.489 96.018 1.00 28.95 72 ILE B O 1
ATOM 3290 N N . VAL B 1 72 ? 7.765 -16.128 95.144 1.00 25.05 73 VAL B N 1
ATOM 3291 C CA . VAL B 1 72 ? 8.051 -17.546 94.870 1.00 25.98 73 VAL B CA 1
ATOM 3292 C C . VAL B 1 72 ? 7.978 -18.346 96.180 1.00 25.75 73 VAL B C 1
ATOM 3293 O O . VAL B 1 72 ? 7.290 -19.384 96.263 1.00 25.62 73 VAL B O 1
ATOM 3297 N N . PHE B 1 73 ? 8.634 -17.835 97.218 1.00 23.73 74 PHE B N 1
ATOM 3298 C CA . PHE B 1 73 ? 8.619 -18.468 98.518 1.00 22.19 74 PHE B CA 1
ATOM 3299 C C . PHE B 1 73 ? 7.195 -18.560 99.052 1.00 24.93 74 PHE B C 1
ATOM 3300 O O . PHE B 1 73 ? 6.777 -19.618 99.529 1.00 29.48 74 PHE B O 1
ATOM 3308 N N . GLY B 1 74 ? 6.467 -17.443 98.997 1.00 26.18 75 GLY B N 1
ATOM 3309 C CA . GLY B 1 74 ? 5.093 -17.362 99.496 1.00 29.30 75 GLY B CA 1
ATOM 3310 C C . GLY B 1 74 ? 4.167 -18.440 98.956 1.00 25.62 75 GLY B C 1
ATOM 3311 O O . GLY B 1 74 ? 3.404 -19.022 99.722 1.00 25.98 75 GLY B O 1
ATOM 3312 N N . LYS B 1 75 ? 4.243 -18.710 97.649 1.00 25.16 76 LYS B N 1
ATOM 3313 C CA . LYS B 1 75 ? 3.447 -19.759 97.021 1.00 27.91 76 LYS B CA 1
ATOM 3314 C C . LYS B 1 75 ? 3.669 -21.143 97.631 1.00 26.96 76 LYS B C 1
ATOM 3315 O O . LYS B 1 75 ? 2.767 -21.994 97.582 1.00 26.52 76 LYS B O 1
ATOM 3321 N N . THR B 1 76 ? 4.865 -21.368 98.172 1.00 26.54 77 THR B N 1
ATOM 3322 C CA . THR B 1 76 ? 5.245 -22.698 98.669 1.00 26.81 77 THR B CA 1
ATOM 3323 C C . THR B 1 76 ? 4.763 -22.904 100.086 1.00 28.81 77 THR B C 1
ATOM 3324 O O . THR B 1 76 ? 4.648 -24.051 100.547 1.00 28.84 77 THR B O 1
ATOM 3328 N N . VAL B 1 77 ? 4.470 -21.795 100.769 1.00 26.45 78 VAL B N 1
ATOM 3329 C CA . VAL B 1 77 ? 4.111 -21.853 102.187 1.00 27.70 78 VAL B CA 1
ATOM 3330 C C . VAL B 1 77 ? 2.926 -22.788 102.505 1.00 29.45 78 VAL B C 1
ATOM 3331 O O . VAL B 1 77 ? 3.047 -23.637 103.408 1.00 31.20 78 VAL B O 1
ATOM 3335 N N . PRO B 1 78 ? 1.794 -22.660 101.776 1.00 28.66 79 PRO B N 1
ATOM 3336 C CA . PRO B 1 78 ? 0.655 -23.532 102.096 1.00 29.15 79 PRO B CA 1
ATOM 3337 C C . PRO B 1 78 ? 0.990 -25.039 102.116 1.00 30.41 79 PRO B C 1
ATOM 3338 O O . PRO B 1 78 ? 0.509 -25.756 102.998 1.00 32.37 79 PRO B O 1
ATOM 3342 N N . ASP B 1 79 ? 1.838 -25.490 101.191 1.00 29.99 80 ASP B N 1
ATOM 3343 C CA . ASP B 1 79 ? 2.158 -26.913 101.037 1.00 31.29 80 ASP B CA 1
ATOM 3344 C C . ASP B 1 79 ? 3.412 -27.382 101.775 1.00 34.03 80 ASP B C 1
ATOM 3345 O O . ASP B 1 79 ? 3.523 -28.558 102.105 1.00 36.36 80 ASP B O 1
ATOM 3350 N N . ILE B 1 80 ? 4.357 -26.477 102.021 1.00 32.76 81 ILE B N 1
ATOM 3351 C CA . ILE B 1 80 ? 5.642 -26.860 102.616 1.00 29.76 81 ILE B CA 1
ATOM 3352 C C . ILE B 1 80 ? 5.764 -26.490 104.074 1.00 30.53 81 ILE B C 1
ATOM 3353 O O . ILE B 1 80 ? 6.180 -27.313 104.883 1.00 32.67 81 ILE B O 1
ATOM 3358 N N . SER B 1 81 ? 5.435 -25.248 104.411 1.00 31.91 82 SER B N 1
ATOM 3359 C CA . SER B 1 81 ? 5.819 -24.738 105.725 1.00 31.64 82 SER B CA 1
ATOM 3360 C C . SER B 1 81 ? 4.661 -24.289 106.599 1.00 31.84 82 SER B C 1
ATOM 3361 O O . SER B 1 81 ? 4.887 -23.743 107.686 1.00 33.13 82 SER B O 1
ATOM 3364 N N . LEU B 1 82 ? 3.428 -24.536 106.153 1.00 31.50 83 LEU B N 1
ATOM 3365 C CA . LEU B 1 82 ? 2.259 -24.249 107.000 1.00 35.16 83 LEU B CA 1
ATOM 3366 C C . LEU B 1 82 ? 2.397 -24.854 108.415 1.00 33.81 83 LEU B C 1
ATOM 3367 O O . LEU B 1 82 ? 2.058 -24.213 109.404 1.00 34.31 83 LEU B O 1
ATOM 3372 N N . ASN B 1 83 ? 2.906 -26.085 108.488 1.00 33.77 84 ASN B N 1
ATOM 3373 C CA . ASN B 1 83 ? 3.074 -26.795 109.756 1.00 36.15 84 ASN B CA 1
ATOM 3374 C C . ASN B 1 83 ? 4.536 -26.856 110.232 1.00 41.58 84 ASN B C 1
ATOM 3375 O O . ASN B 1 83 ? 4.920 -27.736 111.013 1.00 38.36 84 ASN B O 1
ATOM 3380 N N . ALA B 1 84 ? 5.336 -25.901 109.760 1.00 38.31 85 ALA B N 1
ATOM 3381 C CA . ALA B 1 84 ? 6.752 -25.821 110.102 1.00 36.46 85 ALA B CA 1
ATOM 3382 C C . ALA B 1 84 ? 6.996 -25.079 111.412 1.00 39.36 85 ALA B C 1
ATOM 3383 O O . ALA B 1 84 ? 6.274 -24.138 111.753 1.00 38.73 85 ALA B O 1
ATOM 3385 N N . ILE B 1 85 ? 8.022 -25.517 112.138 1.00 42.19 86 ILE B N 1
ATOM 3386 C CA . ILE B 1 85 ? 8.498 -24.827 113.338 1.00 42.07 86 ILE B CA 1
ATOM 3387 C C . ILE B 1 85 ? 9.485 -23.710 112.958 1.00 40.48 86 ILE B C 1
ATOM 3388 O O . ILE B 1 85 ? 9.476 -22.644 113.565 1.00 38.06 86 ILE B O 1
ATOM 3393 N N . ALA B 1 86 ? 10.323 -23.956 111.948 1.00 35.51 87 ALA B N 1
ATOM 3394 C CA . ALA B 1 86 ? 11.297 -22.970 111.491 1.00 37.25 87 ALA B CA 1
ATOM 3395 C C . ALA B 1 86 ? 11.847 -23.327 110.126 1.00 38.22 87 ALA B C 1
ATOM 3396 O O . ALA B 1 86 ? 11.910 -24.506 109.759 1.00 37.65 87 ALA B O 1
ATOM 3398 N N . ASN B 1 87 ? 12.241 -22.301 109.376 1.00 37.21 88 ASN B N 1
ATOM 3399 C CA . ASN B 1 87 ? 13.086 -22.502 108.223 1.00 36.52 88 ASN B CA 1
ATOM 3400 C C . ASN B 1 87 ? 14.520 -22.634 108.702 1.00 35.89 88 ASN B C 1
ATOM 3401 O O . ASN B 1 87 ? 14.997 -21.823 109.494 1.00 37.06 88 ASN B O 1
ATOM 3406 N N . LEU B 1 88 ? 15.211 -23.662 108.233 1.00 33.84 89 LEU B N 1
ATOM 3407 C CA . LEU B 1 88 ? 16.544 -23.942 108.758 1.00 37.23 89 LEU B CA 1
ATOM 3408 C C . LEU B 1 88 ? 17.691 -23.420 107.889 1.00 34.60 89 LEU B C 1
ATOM 3409 O O . LEU B 1 88 ? 18.781 -23.189 108.401 1.00 35.06 89 LEU B O 1
ATOM 3414 N N . GLY B 1 89 ? 17.445 -23.217 106.593 1.00 31.69 90 GLY B N 1
ATOM 3415 C CA . GLY B 1 89 ? 18.467 -22.681 105.704 1.00 32.09 90 GLY B CA 1
ATOM 3416 C C . GLY B 1 89 ? 18.010 -22.578 104.260 1.00 29.38 90 GLY B C 1
ATOM 3417 O O . GLY B 1 89 ? 16.905 -23.014 103.911 1.00 29.15 90 GLY B O 1
ATOM 3418 N N . TYR B 1 90 ? 18.860 -21.973 103.433 1.00 28.36 91 TYR B N 1
ATOM 3419 C CA . TYR B 1 90 ? 18.653 -21.878 101.984 1.00 28.12 91 TYR B CA 1
ATOM 3420 C C . TYR B 1 90 ? 19.990 -22.222 101.372 1.00 31.10 91 TYR B C 1
ATOM 3421 O O . TYR B 1 90 ? 21.034 -22.060 102.031 1.00 32.76 91 TYR B O 1
ATOM 3430 N N . ALA B 1 91 ? 19.962 -22.716 100.133 1.00 27.96 92 ALA B N 1
ATOM 3431 C CA . ALA B 1 91 ? 21.176 -22.947 99.357 1.00 29.37 92 ALA B CA 1
ATOM 3432 C C . ALA B 1 91 ? 20.864 -22.881 97.873 1.00 26.59 92 ALA B C 1
ATOM 3433 O O . ALA B 1 91 ? 19.724 -23.105 97.456 1.00 26.77 92 ALA B O 1
ATOM 3435 N N . GLY B 1 92 ? 21.883 -22.565 97.086 1.00 27.54 93 GLY B N 1
ATOM 3436 C CA . GLY B 1 92 ? 21.779 -22.619 95.634 1.00 26.30 93 GLY B CA 1
ATOM 3437 C C . GLY B 1 92 ? 20.652 -21.769 95.092 1.00 27.04 93 GLY B C 1
ATOM 3438 O O . GLY B 1 92 ? 19.950 -22.188 94.162 1.00 29.23 93 GLY B O 1
ATOM 3439 N N . GLY B 1 93 ? 20.473 -20.578 95.668 1.00 26.43 94 GLY B N 1
ATOM 3440 C CA . GLY B 1 93 ? 19.444 -19.644 95.184 1.00 27.20 94 GLY B CA 1
ATOM 3441 C C . GLY B 1 93 ? 19.904 -18.888 93.951 1.00 26.32 94 GLY B C 1
ATOM 3442 O O . GLY B 1 93 ? 20.592 -17.885 94.073 1.00 29.38 94 GLY B O 1
ATOM 3443 N N . ARG B 1 94 ? 19.538 -19.368 92.765 1.00 25.56 95 ARG B N 1
ATOM 3444 C CA . ARG B 1 94 ? 20.008 -18.786 91.503 1.00 28.56 95 ARG B CA 1
ATOM 3445 C C . ARG B 1 94 ? 18.890 -17.993 90.804 1.00 28.91 95 ARG B C 1
ATOM 3446 O O . ARG B 1 94 ? 17.846 -18.565 90.487 1.00 27.68 95 ARG B O 1
ATOM 3454 N N . PHE B 1 95 ? 19.105 -16.693 90.563 1.00 26.38 96 PHE B N 1
ATOM 3455 C CA . PHE B 1 95 ? 18.152 -15.890 89.779 1.00 25.00 96 PHE B CA 1
ATOM 3456 C C . PHE B 1 95 ? 18.384 -16.122 88.295 1.00 26.15 96 PHE B C 1
ATOM 3457 O O . PHE B 1 95 ? 19.528 -16.199 87.853 1.00 30.40 96 PHE B O 1
ATOM 3465 N N . GLY B 1 96 ? 17.298 -16.286 87.542 1.00 26.14 97 GLY B N 1
ATOM 3466 C CA . GLY B 1 96 ? 17.380 -16.658 86.132 1.00 25.23 97 GLY B CA 1
ATOM 3467 C C . GLY B 1 96 ? 16.940 -15.473 85.305 1.00 29.86 97 GLY B C 1
ATOM 3468 O O . GLY B 1 96 ? 17.535 -14.398 85.393 1.00 30.55 97 GLY B O 1
ATOM 3469 N N . ALA B 1 97 ? 15.890 -15.652 84.508 1.00 29.70 98 ALA B N 1
ATOM 3470 C CA . ALA B 1 97 ? 15.387 -14.555 83.685 1.00 29.90 98 ALA B CA 1
ATOM 3471 C C . ALA B 1 97 ? 14.921 -13.379 84.554 1.00 29.25 98 ALA B C 1
ATOM 3472 O O . ALA B 1 97 ? 14.420 -13.553 85.683 1.00 27.60 98 ALA B O 1
ATOM 3474 N N . VAL B 1 98 ? 15.158 -12.181 84.037 1.00 25.79 99 VAL B N 1
ATOM 3475 C CA . VAL B 1 98 ? 14.630 -10.955 84.615 1.00 28.43 99 VAL B CA 1
ATOM 3476 C C . VAL B 1 98 ? 13.100 -10.997 84.624 1.00 26.55 99 VAL B C 1
ATOM 3477 O O . VAL B 1 98 ? 12.454 -11.475 83.670 1.00 28.31 99 VAL B O 1
ATOM 3481 N N . VAL B 1 99 ? 12.537 -10.497 85.707 1.00 25.19 100 VAL B N 1
ATOM 3482 C CA . VAL B 1 99 ? 11.092 -10.325 85.840 1.00 25.65 100 VAL B CA 1
ATOM 3483 C C . VAL B 1 99 ? 10.704 -8.848 85.676 1.00 25.77 100 VAL B C 1
ATOM 3484 O O . VAL B 1 99 ? 11.331 -7.960 86.271 1.00 27.35 100 VAL B O 1
ATOM 3488 N N . TYR B 1 100 ? 9.669 -8.598 84.876 1.00 22.39 101 TYR B N 1
ATOM 3489 C CA . TYR B 1 100 ? 9.152 -7.255 84.619 1.00 21.29 101 TYR B CA 1
ATOM 3490 C C . TYR B 1 100 ? 7.689 -7.157 85.036 1.00 21.42 101 TYR B C 1
ATOM 3491 O O . TYR B 1 100 ? 6.995 -8.191 85.092 1.00 23.55 101 TYR B O 1
ATOM 3500 N N . PRO B 1 101 ? 7.205 -5.926 85.337 1.00 26.10 102 PRO B N 1
ATOM 3501 C CA . PRO B 1 101 ? 5.765 -5.757 85.579 1.00 25.43 102 PRO B CA 1
ATOM 3502 C C . PRO B 1 101 ? 4.955 -6.406 84.472 1.00 24.10 102 PRO B C 1
ATOM 3503 O O . PRO B 1 101 ? 5.276 -6.234 83.261 1.00 26.24 102 PRO B O 1
ATOM 3507 N N . GLY B 1 102 ? 3.926 -7.162 84.855 1.00 22.84 103 GLY B N 1
ATOM 3508 C CA . GLY B 1 102 ? 3.106 -7.849 83.845 1.00 28.22 103 GLY B CA 1
ATOM 3509 C C . GLY B 1 102 ? 3.439 -9.317 83.704 1.00 28.08 103 GLY B C 1
ATOM 3510 O O . GLY B 1 102 ? 2.667 -10.072 83.115 1.00 34.32 103 GLY B O 1
ATOM 3511 N N . ASP B 1 103 ? 4.599 -9.732 84.216 1.00 28.21 104 ASP B N 1
ATOM 3512 C CA . ASP B 1 103 ? 4.978 -11.150 84.169 1.00 28.86 104 ASP B CA 1
ATOM 3513 C C . ASP B 1 103 ? 4.196 -11.901 85.225 1.00 28.18 104 ASP B C 1
ATOM 3514 O O . ASP B 1 103 ? 3.785 -11.315 86.223 1.00 28.08 104 ASP B O 1
ATOM 3519 N N . THR B 1 104 ? 3.985 -13.194 84.996 1.00 27.22 105 THR B N 1
ATOM 3520 C CA . THR B 1 104 ? 3.228 -14.038 85.917 1.00 28.68 105 THR B CA 1
ATOM 3521 C C . THR B 1 104 ? 4.096 -15.199 86.361 1.00 28.28 105 THR B C 1
ATOM 3522 O O . THR B 1 104 ? 4.647 -15.932 85.526 1.00 28.98 105 THR B O 1
ATOM 3526 N N . LEU B 1 105 ? 4.222 -15.353 87.681 1.00 25.02 106 LEU B N 1
ATOM 3527 C CA . LEU B 1 105 ? 5.040 -16.417 88.249 1.00 28.41 106 LEU B CA 1
ATOM 3528 C C . LEU B 1 105 ? 4.206 -17.556 88.818 1.00 30.99 106 LEU B C 1
ATOM 3529 O O . LEU B 1 105 ? 3.145 -17.344 89.404 1.00 29.92 106 LEU B O 1
ATOM 3534 N N . SER B 1 106 ? 4.689 -18.771 88.609 1.00 35.55 107 SER B N 1
ATOM 3535 C CA . SER B 1 106 ? 4.146 -19.935 89.284 1.00 37.74 107 SER B CA 1
ATOM 3536 C C . SER B 1 106 ? 5.301 -20.800 89.761 1.00 37.98 107 SER B C 1
ATOM 3537 O O . SER B 1 106 ? 6.416 -20.731 89.222 1.00 34.18 107 SER B O 1
ATOM 3540 N N . THR B 1 107 ? 5.025 -21.601 90.783 1.00 36.62 108 THR B N 1
ATOM 3541 C CA . THR B 1 107 ? 6.072 -22.264 91.545 1.00 36.57 108 THR B CA 1
ATOM 3542 C C . THR B 1 107 ? 5.757 -23.743 91.723 1.00 31.41 108 THR B C 1
ATOM 3543 O O . THR B 1 107 ? 4.599 -24.139 91.886 1.00 31.16 108 THR B O 1
ATOM 3547 N N . THR B 1 108 ? 6.794 -24.564 91.651 1.00 30.18 109 THR B N 1
ATOM 3548 C CA . THR B 1 108 ? 6.665 -25.973 91.993 1.00 29.30 109 THR B CA 1
ATOM 3549 C C . THR B 1 108 ? 7.788 -26.291 92.953 1.00 29.88 109 THR B C 1
ATOM 3550 O O . THR B 1 108 ? 8.815 -25.616 92.949 1.00 33.24 109 THR B O 1
ATOM 3554 N N . SER B 1 109 ? 7.588 -27.302 93.784 1.00 28.27 110 SER B N 1
ATOM 3555 C CA . SER B 1 109 ? 8.614 -27.756 94.725 1.00 28.31 110 SER B CA 1
ATOM 3556 C C . SER B 1 109 ? 8.763 -29.261 94.631 1.00 30.81 110 SER B C 1
ATOM 3557 O O . SER B 1 109 ? 7.769 -29.979 94.488 1.00 28.83 110 SER B O 1
ATOM 3560 N N . LYS B 1 110 ? 10.007 -29.729 94.706 1.00 28.84 111 LYS B N 1
ATOM 3561 C CA . LYS B 1 110 ? 10.312 -31.151 94.764 1.00 31.46 111 LYS B CA 1
ATOM 3562 C C . LYS B 1 110 ? 10.980 -31.466 96.094 1.00 32.38 111 LYS B C 1
ATOM 3563 O O . LYS B 1 110 ? 11.888 -30.760 96.499 1.00 30.75 111 LYS B O 1
ATOM 3569 N N . VAL B 1 111 ? 10.527 -32.527 96.760 1.00 32.97 112 VAL B N 1
ATOM 3570 C CA . VAL B 1 111 ? 11.157 -33.012 97.983 1.00 32.05 112 VAL B CA 1
ATOM 3571 C C . VAL B 1 111 ? 12.435 -33.776 97.609 1.00 35.92 112 VAL B C 1
ATOM 3572 O O . VAL B 1 111 ? 12.393 -34.781 96.875 1.00 38.79 112 VAL B O 1
ATOM 3576 N N . ILE B 1 112 ? 13.569 -33.282 98.101 1.00 35.36 113 ILE B N 1
ATOM 3577 C CA . ILE B 1 112 ? 14.881 -33.853 97.771 1.00 37.19 113 ILE B CA 1
ATOM 3578 C C . ILE B 1 112 ? 15.590 -34.380 99.016 1.00 36.12 113 ILE B C 1
ATOM 3579 O O . ILE B 1 112 ? 16.720 -34.852 98.941 1.00 37.72 113 ILE B O 1
ATOM 3584 N N . GLY B 1 113 ? 14.922 -34.294 100.161 1.00 36.23 114 GLY B N 1
ATOM 3585 C CA . GLY B 1 113 ? 15.497 -34.771 101.410 1.00 37.28 114 GLY B CA 1
ATOM 3586 C C . GLY B 1 113 ? 14.483 -34.877 102.527 1.00 36.65 114 GLY B C 1
ATOM 3587 O O . GLY B 1 113 ? 13.530 -34.091 102.586 1.00 36.29 114 GLY B O 1
ATOM 3588 N N . LEU B 1 114 ? 14.684 -35.868 103.394 1.00 37.00 115 LEU B N 1
ATOM 3589 C CA . LEU B 1 114 ? 13.897 -36.048 104.615 1.00 37.16 115 LEU B CA 1
ATOM 3590 C C . LEU B 1 114 ? 14.787 -36.597 105.721 1.00 35.80 115 LEU B C 1
ATOM 3591 O O . LEU B 1 114 ? 15.599 -37.490 105.479 1.00 40.81 115 LEU B O 1
ATOM 3596 N N . ARG B 1 115 ? 14.635 -36.060 106.926 1.00 33.97 116 ARG B N 1
ATOM 3597 C CA . ARG B 1 115 ? 15.287 -36.610 108.120 1.00 40.05 116 ARG B CA 1
ATOM 3598 C C . ARG B 1 115 ? 14.448 -36.326 109.359 1.00 42.09 116 ARG B C 1
ATOM 3599 O O . ARG B 1 115 ? 14.327 -35.174 109.784 1.00 39.99 116 ARG B O 1
ATOM 3607 N N . GLN B 1 116 ? 13.880 -37.382 109.937 1.00 45.33 117 GLN B N 1
ATOM 3608 C CA . GLN B 1 116 ? 13.150 -37.262 111.192 1.00 45.36 117 GLN B CA 1
ATOM 3609 C C . GLN B 1 116 ? 14.126 -36.871 112.292 1.00 46.72 117 GLN B C 1
ATOM 3610 O O . GLN B 1 116 ? 15.236 -37.394 112.349 1.00 51.53 117 GLN B O 1
ATOM 3616 N N . ASN B 1 117 ? 13.715 -35.940 113.148 1.00 47.32 118 ASN B N 1
ATOM 3617 C CA . ASN B 1 117 ? 14.545 -35.515 114.268 1.00 51.36 118 ASN B CA 1
ATOM 3618 C C . ASN B 1 117 ? 14.647 -36.577 115.359 1.00 52.20 118 ASN B C 1
ATOM 3619 O O . ASN B 1 117 ? 13.737 -37.395 115.525 1.00 49.73 118 ASN B O 1
ATOM 3624 N N . LYS B 1 118 ? 15.765 -36.563 116.086 1.00 58.83 119 LYS B N 1
ATOM 3625 C CA . LYS B 1 118 ? 16.056 -37.579 117.106 1.00 54.06 119 LYS B CA 1
ATOM 3626 C C . LYS B 1 118 ? 14.931 -37.778 118.120 1.00 54.52 119 LYS B C 1
ATOM 3627 O O . LYS B 1 118 ? 14.723 -38.890 118.596 1.00 59.20 119 LYS B O 1
ATOM 3633 N N . ASP B 1 119 ? 14.198 -36.709 118.433 1.00 54.69 120 ASP B N 1
ATOM 3634 C CA . ASP B 1 119 ? 13.097 -36.788 119.408 1.00 61.98 120 ASP B CA 1
ATOM 3635 C C . ASP B 1 119 ? 11.770 -37.320 118.828 1.00 58.80 120 ASP B C 1
ATOM 3636 O O . ASP B 1 119 ? 10.817 -37.559 119.570 1.00 59.10 120 ASP B O 1
ATOM 3641 N N . GLY B 1 120 ? 11.712 -37.493 117.509 1.00 59.09 121 GLY B N 1
ATOM 3642 C CA . GLY B 1 120 ? 10.546 -38.087 116.845 1.00 54.91 121 GLY B CA 1
ATOM 3643 C C . GLY B 1 120 ? 9.266 -37.260 116.779 1.00 62.35 121 GLY B C 1
ATOM 3644 O O . GLY B 1 120 ? 8.241 -37.760 116.308 1.00 60.71 121 GLY B O 1
ATOM 3645 N N . LYS B 1 121 ? 9.316 -36.008 117.249 1.00 62.58 122 LYS B N 1
ATOM 3646 C CA . LYS B 1 121 ? 8.153 -35.096 117.238 1.00 52.59 122 LYS B CA 1
ATOM 3647 C C . LYS B 1 121 ? 8.087 -34.283 115.945 1.00 51.41 122 LYS B C 1
ATOM 3648 O O . LYS B 1 121 ? 7.014 -33.823 115.536 1.00 49.71 122 LYS B O 1
ATOM 3654 N N . THR B 1 122 ? 9.249 -34.101 115.319 1.00 48.24 123 THR B N 1
ATOM 3655 C CA . THR B 1 122 ? 9.386 -33.310 114.103 1.00 47.51 123 THR B CA 1
ATOM 3656 C C . THR B 1 122 ? 10.368 -33.956 113.129 1.00 44.94 123 THR B C 1
ATOM 3657 O O . THR B 1 122 ? 11.052 -34.925 113.463 1.00 46.16 123 THR B O 1
ATOM 3661 N N . GLY B 1 123 ? 10.434 -33.394 111.927 1.00 41.29 124 GLY B N 1
ATOM 3662 C CA . GLY B 1 123 ? 11.406 -33.807 110.928 1.00 40.91 124 GLY B CA 1
ATOM 3663 C C . GLY B 1 123 ? 11.819 -32.652 110.038 1.00 41.14 124 GLY B C 1
ATOM 3664 O O . GLY B 1 123 ? 11.144 -31.617 109.976 1.00 40.60 124 GLY B O 1
ATOM 3665 N N . VAL B 1 124 ? 12.934 -32.841 109.345 1.00 37.63 125 VAL B N 1
ATOM 3666 C CA . VAL B 1 124 ? 13.472 -31.843 108.435 1.00 38.41 125 VAL B CA 1
ATOM 3667 C C . VAL B 1 124 ? 13.181 -32.271 106.998 1.00 36.50 125 VAL B C 1
ATOM 3668 O O . VAL B 1 124 ? 13.515 -33.388 106.599 1.00 37.32 125 VAL B O 1
ATOM 3672 N N . VAL B 1 125 ? 12.567 -31.383 106.223 1.00 33.90 126 VAL B N 1
ATOM 3673 C CA . VAL B 1 125 ? 12.302 -31.663 104.806 1.00 35.36 126 VAL B CA 1
ATOM 3674 C C . VAL B 1 125 ? 13.076 -30.677 103.929 1.00 33.70 126 VAL B C 1
ATOM 3675 O O . VAL B 1 125 ? 13.098 -29.473 104.198 1.00 34.72 126 VAL B O 1
ATOM 3679 N N . TYR B 1 126 ? 13.731 -31.206 102.902 1.00 33.71 127 TYR B N 1
ATOM 3680 C CA . TYR B 1 126 ? 14.512 -30.399 101.965 1.00 32.91 127 TYR B CA 1
ATOM 3681 C C . TYR B 1 126 ? 13.708 -30.325 100.703 1.00 32.22 127 TYR B C 1
ATOM 3682 O O . TYR B 1 126 ? 13.262 -31.367 100.194 1.00 31.96 127 TYR B O 1
ATOM 3691 N N . VAL B 1 127 ? 13.511 -29.101 100.201 1.00 31.34 128 VAL B N 1
ATOM 3692 C CA . VAL B 1 127 ? 12.790 -28.903 98.941 1.00 30.12 128 VAL B CA 1
ATOM 3693 C C . VAL B 1 127 ? 13.603 -28.128 97.902 1.00 26.60 128 VAL B C 1
ATOM 3694 O O . VAL B 1 127 ? 14.393 -27.255 98.238 1.00 28.52 128 VAL B O 1
ATOM 3698 N N . HIS B 1 128 ? 13.405 -28.453 96.634 1.00 28.84 129 HIS B N 1
ATOM 3699 C CA . HIS B 1 128 ? 13.928 -27.637 95.564 1.00 28.07 129 HIS B CA 1
ATOM 3700 C C . HIS B 1 128 ? 12.743 -26.923 94.985 1.00 30.73 129 HIS B C 1
ATOM 3701 O O . HIS B 1 128 ? 11.868 -27.562 94.392 1.00 29.23 129 HIS B O 1
ATOM 3708 N N . SER B 1 129 ? 12.675 -25.605 95.175 1.00 28.17 130 SER B N 1
ATOM 3709 C CA . SER B 1 129 ? 11.564 -24.797 94.633 1.00 26.43 130 SER B CA 1
ATOM 3710 C C . SER B 1 129 ? 12.006 -24.028 93.408 1.00 28.13 130 SER B C 1
ATOM 3711 O O . SER B 1 129 ? 13.102 -23.448 93.388 1.00 28.05 130 SER B O 1
ATOM 3714 N N . VAL B 1 130 ? 11.145 -24.023 92.391 1.00 25.83 131 VAL B N 1
ATOM 3715 C CA . VAL B 1 130 ? 11.444 -23.412 91.113 1.00 26.68 131 VAL B CA 1
ATOM 3716 C C . VAL B 1 130 ? 10.285 -22.493 90.721 1.00 28.91 131 VAL B C 1
ATOM 3717 O O . VAL B 1 130 ? 9.126 -22.940 90.639 1.00 31.18 131 VAL B O 1
ATOM 3721 N N . GLY B 1 131 ? 10.596 -21.211 90.503 1.00 23.24 132 GLY B N 1
ATOM 3722 C CA . GLY B 1 131 ? 9.618 -20.253 89.985 1.00 26.50 132 GLY B CA 1
ATOM 3723 C C . GLY B 1 131 ? 9.852 -20.046 88.500 1.00 26.12 132 GLY B C 1
ATOM 3724 O O . GLY B 1 131 ? 10.991 -19.844 88.085 1.00 27.77 132 GLY B O 1
ATOM 3725 N N . VAL B 1 132 ? 8.792 -20.101 87.700 1.00 23.44 133 VAL B N 1
ATOM 3726 C CA . VAL B 1 132 ? 8.906 -19.848 86.255 1.00 25.54 133 VAL B CA 1
ATOM 3727 C C . VAL B 1 132 ? 7.982 -18.696 85.876 1.00 28.23 133 VAL B C 1
ATOM 3728 O O . VAL B 1 132 ? 6.984 -18.430 86.567 1.00 28.89 133 VAL B O 1
ATOM 3732 N N . ASN B 1 133 ? 8.312 -18.001 84.795 1.00 24.86 134 ASN B N 1
ATOM 3733 C CA . ASN B 1 133 ? 7.410 -16.975 84.292 1.00 29.36 134 ASN B CA 1
ATOM 3734 C C . ASN B 1 133 ? 6.420 -17.587 83.281 1.00 31.55 134 ASN B C 1
ATOM 3735 O O . ASN B 1 133 ? 6.413 -18.807 83.062 1.00 31.33 134 ASN B O 1
ATOM 3740 N N . GLN B 1 134 ? 5.600 -16.735 82.672 1.00 30.74 135 GLN B N 1
ATOM 3741 C CA . GLN B 1 134 ? 4.536 -17.157 81.752 1.00 34.15 135 GLN B CA 1
ATOM 3742 C C . GLN B 1 134 ? 5.093 -17.813 80.483 1.00 33.46 135 GLN B C 1
ATOM 3743 O O . GLN B 1 134 ? 4.351 -18.414 79.721 1.00 39.44 135 GLN B O 1
ATOM 3749 N N . TRP B 1 135 ? 6.400 -17.688 80.267 1.00 34.49 136 TRP B N 1
ATOM 3750 C CA . TRP B 1 135 ? 7.067 -18.313 79.120 1.00 37.39 136 TRP B CA 1
ATOM 3751 C C . TRP B 1 135 ? 7.755 -19.593 79.518 1.00 34.57 136 TRP B C 1
ATOM 3752 O O . TRP B 1 135 ? 8.541 -20.144 78.752 1.00 35.80 136 TRP B O 1
ATOM 3763 N N . ASP B 1 136 ? 7.477 -20.062 80.732 1.00 32.81 137 ASP B N 1
ATOM 3764 C CA . ASP B 1 136 ? 8.123 -21.244 81.299 1.00 36.34 137 ASP B CA 1
ATOM 3765 C C . ASP B 1 136 ? 9.632 -21.084 81.485 1.00 32.88 137 ASP B C 1
ATOM 3766 O O . ASP B 1 136 ? 10.329 -22.075 81.631 1.00 37.26 137 ASP B O 1
ATOM 3771 N N . GLU B 1 137 ? 10.132 -19.847 81.485 1.00 30.34 138 GLU B N 1
ATOM 3772 C CA . GLU B 1 137 ? 11.539 -19.593 81.788 1.00 27.24 138 GLU B CA 1
ATOM 3773 C C . GLU B 1 137 ? 11.710 -19.519 83.315 1.00 27.84 138 GLU B C 1
ATOM 3774 O O . GLU B 1 137 ? 10.901 -18.915 84.004 1.00 29.87 138 GLU B O 1
ATOM 3780 N N . VAL B 1 138 ? 12.768 -20.135 83.825 1.00 26.54 139 VAL B N 1
ATOM 3781 C CA . VAL B 1 138 ? 13.077 -20.121 85.261 1.00 28.16 139 VAL B CA 1
ATOM 3782 C C . VAL B 1 138 ? 13.559 -18.717 85.635 1.00 28.59 139 VAL B C 1
ATOM 3783 O O . VAL B 1 138 ? 14.455 -18.175 84.989 1.00 28.21 139 VAL B O 1
ATOM 3787 N N . VAL B 1 139 ? 12.944 -18.121 86.654 1.00 26.14 140 VAL B N 1
ATOM 3788 C CA . VAL B 1 139 ? 13.326 -16.788 87.110 1.00 25.78 140 VAL B CA 1
ATOM 3789 C C . VAL B 1 139 ? 14.035 -16.917 88.445 1.00 23.55 140 VAL B C 1
ATOM 3790 O O . VAL B 1 139 ? 14.766 -16.015 88.863 1.00 26.25 140 VAL B O 1
ATOM 3794 N N . LEU B 1 140 ? 13.843 -18.063 89.084 1.00 23.36 141 LEU B N 1
ATOM 3795 C CA . LEU B 1 140 ? 14.425 -18.320 90.402 1.00 24.65 141 LEU B CA 1
ATOM 3796 C C . LEU B 1 140 ? 14.291 -19.792 90.739 1.00 26.40 141 LEU B C 1
ATOM 3797 O O . LEU B 1 140 ? 13.215 -20.374 90.566 1.00 27.80 141 LEU B O 1
ATOM 3802 N N . GLU B 1 141 ? 15.391 -20.385 91.196 1.00 26.57 142 GLU B N 1
ATOM 3803 C CA . GLU B 1 141 ? 15.366 -21.698 91.842 1.00 27.80 142 GLU B CA 1
ATOM 3804 C C . GLU B 1 141 ? 16.215 -21.637 93.113 1.00 25.92 142 GLU B C 1
ATOM 3805 O O . GLU B 1 141 ? 17.186 -20.891 93.186 1.00 28.32 142 GLU B O 1
ATOM 3811 N N . TYR B 1 142 ? 15.844 -22.411 94.118 1.00 28.20 143 TYR B N 1
ATOM 3812 C CA . TYR B 1 142 ? 16.634 -22.499 95.340 1.00 27.21 143 TYR B CA 1
ATOM 3813 C C . TYR B 1 142 ? 16.267 -23.771 96.088 1.00 28.86 143 TYR B C 1
ATOM 3814 O O . TYR B 1 142 ? 15.249 -24.415 95.785 1.00 27.68 143 TYR B O 1
ATOM 3823 N N . ILE B 1 143 ? 17.098 -24.118 97.069 1.00 27.10 144 ILE B N 1
ATOM 3824 C CA . ILE B 1 143 ? 16.809 -25.188 98.005 1.00 28.41 144 ILE B CA 1
ATOM 3825 C C . ILE B 1 143 ? 16.568 -24.542 99.356 1.00 26.54 144 ILE B C 1
ATOM 3826 O O . ILE B 1 143 ? 17.276 -23.610 99.744 1.00 28.72 144 ILE B O 1
ATOM 3831 N N . ARG B 1 144 ? 15.568 -25.021 100.081 1.00 24.08 145 ARG B N 1
ATOM 3832 C CA . ARG B 1 144 ? 15.444 -24.613 101.478 1.00 25.14 145 ARG B CA 1
ATOM 3833 C C . ARG B 1 144 ? 15.087 -25.826 102.296 1.00 27.22 145 ARG B C 1
ATOM 3834 O O . ARG B 1 144 ? 14.589 -26.819 101.756 1.00 29.25 145 ARG B O 1
ATOM 3842 N N . TRP B 1 145 ? 15.363 -25.775 103.595 1.00 30.36 146 TRP B N 1
ATOM 3843 C CA . TRP B 1 145 ? 14.952 -26.875 104.435 1.00 29.08 146 TRP B CA 1
ATOM 3844 C C . TRP B 1 145 ? 14.336 -26.364 105.686 1.00 32.54 146 TRP B C 1
ATOM 3845 O O . TRP B 1 145 ? 14.672 -25.286 106.174 1.00 28.60 146 TRP B O 1
ATOM 3856 N N . VAL B 1 146 ? 13.377 -27.124 106.180 1.00 32.72 147 VAL B N 1
ATOM 3857 C CA . VAL B 1 146 ? 12.408 -26.595 107.106 1.00 34.31 147 VAL B CA 1
ATOM 3858 C C . VAL B 1 146 ? 12.110 -27.694 108.135 1.00 34.35 147 VAL B C 1
ATOM 3859 O O . VAL B 1 146 ? 12.046 -28.875 107.790 1.00 36.12 147 VAL B O 1
ATOM 3871 N N . VAL B 1 148 ? 9.545 -29.453 110.238 1.00 40.71 149 VAL B N 1
ATOM 3872 C CA . VAL B 1 148 ? 8.079 -29.606 110.171 1.00 40.21 149 VAL B CA 1
ATOM 3873 C C . VAL B 1 148 ? 7.545 -30.549 111.260 1.00 42.14 149 VAL B C 1
ATOM 3874 O O . VAL B 1 148 ? 8.112 -31.625 111.511 1.00 41.64 149 VAL B O 1
ATOM 3878 N N . ARG B 1 149 ? 6.449 -30.141 111.897 1.00 41.92 150 ARG B N 1
ATOM 3879 C CA . ARG B 1 149 ? 5.791 -30.967 112.901 1.00 42.66 150 ARG B CA 1
ATOM 3880 C C . ARG B 1 149 ? 5.301 -32.274 112.280 1.00 44.59 150 ARG B C 1
ATOM 3881 O O . ARG B 1 149 ? 4.872 -32.305 111.119 1.00 43.29 150 ARG B O 1
ATOM 3889 N N . LYS B 1 150 ? 5.299 -33.336 113.066 1.00 44.91 151 LYS B N 1
ATOM 3890 C CA . LYS B 1 150 ? 4.588 -34.546 112.718 1.00 45.23 151 LYS B CA 1
ATOM 3891 C C . LYS B 1 150 ? 3.185 -34.438 113.261 1.00 45.00 151 LYS B C 1
ATOM 3892 O O . LYS B 1 150 ? 2.990 -33.923 114.334 1.00 51.39 151 LYS B O 1
ATOM 3898 N N . ARG B 1 151 ? 2.197 -34.866 112.500 1.00 43.88 152 ARG B N 1
ATOM 3899 C CA . ARG B 1 151 ? 0.845 -34.923 113.018 1.00 49.01 152 ARG B CA 1
ATOM 3900 C C . ARG B 1 151 ? 0.692 -35.981 114.097 1.00 50.06 152 ARG B C 1
ATOM 3901 O O . ARG B 1 151 ? 0.226 -35.717 115.177 1.00 53.58 152 ARG B O 1
ATOM 3909 N N . ASP B 1 152 ? 1.187 -37.160 113.790 1.00 49.61 153 ASP B N 1
ATOM 3910 C CA . ASP B 1 152 ? 1.199 -38.285 114.712 1.00 54.39 153 ASP B CA 1
ATOM 3911 C C . ASP B 1 152 ? 2.636 -38.617 115.130 1.00 56.48 153 ASP B C 1
ATOM 3912 O O . ASP B 1 152 ? 3.402 -39.139 114.315 1.00 57.51 153 ASP B O 1
ATOM 3917 N N . PRO B 1 153 ? 3.001 -38.330 116.401 1.00 59.04 154 PRO B N 1
ATOM 3918 C CA . PRO B 1 153 ? 4.342 -38.674 116.905 1.00 57.42 154 PRO B CA 1
ATOM 3919 C C . PRO B 1 153 ? 4.730 -40.124 116.601 1.00 59.45 154 PRO B C 1
ATOM 3920 O O . PRO B 1 153 ? 5.912 -40.419 116.435 1.00 63.52 154 PRO B O 1
ATOM 3924 N N . ASN B 1 154 ? 3.732 -41.003 116.508 1.00 59.69 155 ASN B N 1
ATOM 3925 C CA . ASN B 1 154 ? 3.947 -42.437 116.290 1.00 61.36 155 ASN B CA 1
ATOM 3926 C C . ASN B 1 154 ? 4.177 -42.890 114.844 1.00 60.73 155 ASN B C 1
ATOM 3927 O O . ASN B 1 154 ? 4.640 -44.011 114.623 1.00 66.02 155 ASN B O 1
ATOM 3932 N N . ALA B 1 155 ? 3.851 -42.044 113.866 1.00 59.25 156 ALA B N 1
ATOM 3933 C CA . ALA B 1 155 ? 4.039 -42.397 112.453 1.00 57.38 156 ALA B CA 1
ATOM 3934 C C . ALA B 1 155 ? 5.471 -42.875 112.199 1.00 57.53 156 ALA B C 1
ATOM 3935 O O . ALA B 1 155 ? 6.411 -42.333 112.790 1.00 56.03 156 ALA B O 1
ATOM 3937 N N . PRO B 1 156 ? 5.642 -43.908 111.342 1.00 61.39 157 PRO B N 1
ATOM 3938 C CA . PRO B 1 156 ? 6.993 -44.385 111.032 1.00 63.66 157 PRO B CA 1
ATOM 3939 C C . PRO B 1 156 ? 7.862 -43.307 110.376 1.00 57.77 157 PRO B C 1
ATOM 3940 O O . PRO B 1 156 ? 7.368 -42.487 109.584 1.00 56.88 157 PRO B O 1
ATOM 3944 N N . ALA B 1 157 ? 9.143 -43.302 110.735 1.00 53.49 158 ALA B N 1
ATOM 3945 C CA . ALA B 1 157 ? 10.116 -42.400 110.136 1.00 51.52 158 ALA B CA 1
ATOM 3946 C C . ALA B 1 157 ? 10.343 -42.801 108.679 1.00 51.23 158 ALA B C 1
ATOM 3947 O O . ALA B 1 157 ? 10.312 -43.993 108.358 1.00 50.07 158 ALA B O 1
ATOM 3949 N N . PRO B 1 158 ? 10.542 -41.808 107.786 1.00 47.61 159 PRO B N 1
ATOM 3950 C CA . PRO B 1 158 ? 11.007 -42.143 106.445 1.00 49.83 159 PRO B CA 1
ATOM 3951 C C . PRO B 1 158 ? 12.483 -42.499 106.524 1.00 49.26 159 PRO B C 1
ATOM 3952 O O . PRO B 1 158 ? 13.132 -42.217 107.536 1.00 50.29 159 PRO B O 1
ATOM 3956 N N . GLU B 1 159 ? 13.010 -43.129 105.481 1.00 52.27 160 GLU B N 1
ATOM 3957 C CA . GLU B 1 159 ? 14.446 -43.315 105.390 1.00 52.85 160 GLU B CA 1
ATOM 3958 C C . GLU B 1 159 ? 15.090 -41.937 105.290 1.00 51.26 160 GLU B C 1
ATOM 3959 O O . GLU B 1 159 ? 14.620 -41.078 104.536 1.00 51.38 160 GLU B O 1
ATOM 3965 N N . THR B 1 160 ? 16.146 -41.718 106.066 1.00 46.31 161 THR B N 1
ATOM 3966 C CA . THR B 1 160 ? 16.868 -40.457 106.009 1.00 43.37 161 THR B CA 1
ATOM 3967 C C . THR B 1 160 ? 17.582 -40.301 104.669 1.00 44.40 161 THR B C 1
ATOM 3968 O O . THR B 1 160 ? 18.391 -41.142 104.295 1.00 46.33 161 THR B O 1
ATOM 3972 N N . VAL B 1 161 ? 17.249 -39.240 103.939 1.00 39.75 162 VAL B N 1
ATOM 3973 C CA . VAL B 1 161 ? 18.012 -38.841 102.761 1.00 39.37 162 VAL B CA 1
ATOM 3974 C C . VAL B 1 161 ? 18.282 -37.349 102.880 1.00 42.48 162 VAL B C 1
ATOM 3975 O O . VAL B 1 161 ? 17.351 -36.544 102.945 1.00 43.45 162 VAL B O 1
ATOM 3979 N N . VAL B 1 162 ? 19.560 -36.994 102.943 1.00 43.31 163 VAL B N 1
ATOM 3980 C CA . VAL B 1 162 ? 19.979 -35.599 103.040 1.00 42.34 163 VAL B CA 1
ATOM 3981 C C . VAL B 1 162 ? 20.783 -35.252 101.784 1.00 44.03 163 VAL B C 1
ATOM 3982 O O . VAL B 1 162 ? 21.794 -35.902 101.504 1.00 49.19 163 VAL B O 1
ATOM 3986 N N . PRO B 1 163 ? 20.333 -34.241 101.015 1.00 40.22 164 PRO B N 1
ATOM 3987 C CA . PRO B 1 163 ? 21.055 -33.948 99.782 1.00 38.08 164 PRO B CA 1
ATOM 3988 C C . PRO B 1 163 ? 22.359 -33.214 100.071 1.00 41.63 164 PRO B C 1
ATOM 3989 O O . PRO B 1 163 ? 22.505 -32.603 101.141 1.00 40.90 164 PRO B O 1
ATOM 3993 N N . ASP B 1 164 ? 23.307 -33.306 99.141 1.00 42.60 165 ASP B N 1
ATOM 3994 C CA . ASP B 1 164 ? 24.479 -32.443 99.162 1.00 45.23 165 ASP B CA 1
ATOM 3995 C C . ASP B 1 164 ? 23.997 -31.031 98.846 1.00 42.55 165 ASP B C 1
ATOM 3996 O O . ASP B 1 164 ? 23.183 -30.845 97.938 1.00 48.23 165 ASP B O 1
ATOM 4001 N N . LEU B 1 165 ? 24.476 -30.051 99.608 1.00 35.28 166 LEU B N 1
ATOM 4002 C CA . LEU B 1 165 ? 24.065 -28.655 99.443 1.00 35.69 166 LEU B CA 1
ATOM 4003 C C . LEU B 1 165 ? 25.241 -27.822 98.948 1.00 34.13 166 LEU B C 1
ATOM 4004 O O . LEU B 1 165 ? 26.330 -27.921 99.501 1.00 36.02 166 LEU B O 1
ATOM 4009 N N . PRO B 1 166 ? 25.047 -27.017 97.888 1.00 33.78 167 PRO B N 1
ATOM 4010 C CA . PRO B 1 166 ? 26.173 -26.205 97.442 1.00 31.81 167 PRO B CA 1
ATOM 4011 C C . PRO B 1 166 ? 26.443 -25.084 98.434 1.00 30.71 167 PRO B C 1
ATOM 4012 O O . PRO B 1 166 ? 25.514 -24.570 99.036 1.00 31.62 167 PRO B O 1
ATOM 4016 N N . ASP B 1 167 ? 27.708 -24.729 98.619 1.00 29.98 168 ASP B N 1
ATOM 4017 C CA . ASP B 1 167 ? 28.074 -23.631 99.503 1.00 31.43 168 ASP B CA 1
ATOM 4018 C C . ASP B 1 167 ? 27.649 -22.280 98.916 1.00 29.03 168 ASP B C 1
ATOM 4019 O O . ASP B 1 167 ? 27.327 -21.350 99.650 1.00 31.02 168 ASP B O 1
ATOM 4024 N N . SER B 1 168 ? 27.652 -22.181 97.589 1.00 28.80 169 SER B N 1
ATOM 4025 C CA . SER B 1 168 ? 27.250 -20.951 96.916 1.00 28.49 169 SER B CA 1
ATOM 4026 C C . SER B 1 168 ? 26.836 -21.283 95.498 1.00 31.41 169 SER B C 1
ATOM 4027 O O . SER B 1 168 ? 27.160 -22.361 94.990 1.00 34.68 169 SER B O 1
ATOM 4030 N N . VAL B 1 169 ? 26.120 -20.360 94.862 1.00 30.02 170 VAL B N 1
ATOM 4031 C CA . VAL B 1 169 ? 25.855 -20.449 93.439 1.00 30.58 170 VAL B CA 1
ATOM 4032 C C . VAL B 1 169 ? 27.161 -20.064 92.739 1.00 30.11 170 VAL B C 1
ATOM 4033 O O . VAL B 1 169 ? 27.674 -18.975 92.972 1.00 31.46 170 VAL B O 1
ATOM 4037 N N . PRO B 1 170 ? 27.722 -20.969 91.906 1.00 29.04 171 PRO B N 1
ATOM 4038 C CA . PRO B 1 170 ? 28.986 -20.663 91.208 1.00 32.16 171 PRO B CA 1
ATOM 4039 C C . PRO B 1 170 ? 28.860 -19.430 90.330 1.00 29.88 171 PRO B C 1
ATOM 4040 O O . PRO B 1 170 ? 27.808 -19.215 89.718 1.00 29.16 171 PRO B O 1
ATOM 4044 N N . VAL B 1 171 ? 29.930 -18.641 90.262 1.00 29.31 172 VAL B N 1
ATOM 4045 C CA . VAL B 1 171 ? 29.953 -17.411 89.471 1.00 31.69 172 VAL B CA 1
ATOM 4046 C C . VAL B 1 171 ? 29.633 -17.701 87.995 1.00 31.80 172 VAL B C 1
ATOM 4047 O O . VAL B 1 171 ? 29.051 -16.867 87.298 1.00 33.65 172 VAL B O 1
ATOM 4051 N N . THR B 1 172 ? 29.982 -18.906 87.546 1.00 29.55 173 THR B N 1
ATOM 4052 C CA . THR B 1 172 ? 29.677 -19.363 86.193 1.00 31.97 173 THR B CA 1
ATOM 4053 C C . THR B 1 172 ? 28.177 -19.599 85.967 1.00 31.93 173 THR B C 1
ATOM 4054 O O . THR B 1 172 ? 27.738 -19.675 84.819 1.00 34.88 173 THR B O 1
ATOM 4058 N N . ASP B 1 173 ? 27.396 -19.697 87.045 1.00 28.94 174 ASP B N 1
ATOM 4059 C CA . ASP B 1 173 ? 25.933 -19.882 86.952 1.00 29.99 174 ASP B CA 1
ATOM 4060 C C . ASP B 1 173 ? 25.112 -18.582 87.076 1.00 29.60 174 ASP B C 1
ATOM 4061 O O . ASP B 1 173 ? 23.878 -18.611 86.962 1.00 32.85 174 ASP B O 1
ATOM 4066 N N . LEU B 1 174 ? 25.775 -17.457 87.325 1.00 26.72 175 LEU B N 1
ATOM 4067 C CA . LEU B 1 174 ? 25.063 -16.185 87.513 1.00 30.50 175 LEU B CA 1
ATOM 4068 C C . LEU B 1 174 ? 24.547 -15.621 86.200 1.00 29.79 175 LEU B C 1
ATOM 4069 O O . LEU B 1 174 ? 25.260 -15.609 85.215 1.00 32.76 175 LEU B O 1
ATOM 4074 N N . THR B 1 175 ? 23.301 -15.157 86.204 1.00 30.00 176 THR B N 1
ATOM 4075 C CA . THR B 1 175 ? 22.748 -14.402 85.092 1.00 33.22 176 THR B CA 1
ATOM 4076 C C . THR B 1 175 ? 23.175 -12.944 85.260 1.00 30.71 176 THR B C 1
ATOM 4077 O O . THR B 1 175 ? 23.084 -12.397 86.356 1.00 32.34 176 THR B O 1
ATOM 4081 N N . VAL B 1 176 ? 23.666 -12.331 84.183 1.00 28.46 177 VAL B N 1
ATOM 4082 C CA . VAL B 1 176 ? 24.082 -10.927 84.224 1.00 31.44 177 VAL B CA 1
ATOM 4083 C C . VAL B 1 176 ? 23.296 -10.260 83.110 1.00 31.34 177 VAL B C 1
ATOM 4084 O O . VAL B 1 176 ? 23.789 -10.151 81.995 1.00 33.23 177 VAL B O 1
ATOM 4088 N N . PRO B 1 177 ? 22.053 -9.838 83.404 1.00 32.72 178 PRO B N 1
ATOM 4089 C CA . PRO B 1 177 ? 21.087 -9.501 82.351 1.00 34.71 178 PRO B CA 1
ATOM 4090 C C . PRO B 1 177 ? 21.172 -8.080 81.817 1.00 35.44 178 PRO B C 1
ATOM 4091 O O . PRO B 1 177 ? 20.396 -7.715 80.934 1.00 37.51 178 PRO B O 1
ATOM 4095 N N . TYR B 1 178 ? 22.082 -7.278 82.354 1.00 34.76 179 TYR B N 1
ATOM 4096 C CA . TYR B 1 178 ? 22.243 -5.910 81.873 1.00 35.51 179 TYR B CA 1
ATOM 4097 C C . TYR B 1 178 ? 23.707 -5.610 81.598 1.00 36.60 179 TYR B C 1
ATOM 4098 O O . TYR B 1 178 ? 24.578 -6.402 81.951 1.00 39.00 179 TYR B O 1
ATOM 4107 N N . THR B 1 179 ? 23.964 -4.477 80.954 1.00 36.46 180 THR B N 1
ATOM 4108 C CA . THR B 1 179 ? 25.310 -4.087 80.546 1.00 34.13 180 THR B CA 1
ATOM 4109 C C . THR B 1 179 ? 25.571 -2.671 81.037 1.00 35.17 180 THR B C 1
AT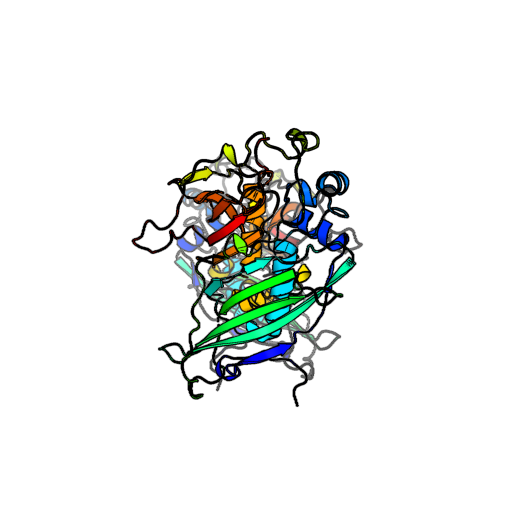OM 4110 O O . THR B 1 179 ? 24.683 -1.816 80.975 1.00 36.68 180 THR B O 1
ATOM 4114 N N . VAL B 1 180 ? 26.783 -2.431 81.527 1.00 33.36 181 VAL B N 1
ATOM 4115 C CA . VAL B 1 180 ? 27.175 -1.111 82.004 1.00 34.82 181 VAL B CA 1
ATOM 4116 C C . VAL B 1 180 ? 28.263 -0.556 81.107 1.00 41.85 181 VAL B C 1
ATOM 4117 O O . VAL B 1 180 ? 29.226 -1.252 80.776 1.00 35.35 181 VAL B O 1
ATOM 4121 N N . SER B 1 181 ? 28.115 0.697 80.705 1.00 44.92 182 SER B N 1
ATOM 4122 C CA . SER B 1 181 ? 29.253 1.392 80.139 1.00 43.46 182 SER B CA 1
ATOM 4123 C C . SER B 1 181 ? 29.482 2.665 80.928 1.00 50.96 182 SER B C 1
ATOM 4124 O O . SER B 1 181 ? 28.525 3.300 81.394 1.00 48.48 182 SER B O 1
ATOM 4127 N N . ALA B 1 182 ? 30.757 3.002 81.109 1.00 58.40 183 ALA B N 1
ATOM 4128 C CA . ALA B 1 182 ? 31.171 4.220 81.793 1.00 58.89 183 ALA B CA 1
ATOM 4129 C C . ALA B 1 182 ? 30.528 5.438 81.149 1.00 56.59 183 ALA B C 1
ATOM 4130 O O . ALA B 1 182 ? 30.111 6.370 81.833 1.00 70.83 183 ALA B O 1
ATOM 4132 N N . ALA B 1 183 ? 30.433 5.406 79.824 1.00 62.12 184 ALA B N 1
ATOM 4133 C CA . ALA B 1 183 ? 29.856 6.499 79.045 1.00 72.00 184 ALA B CA 1
ATOM 4134 C C . ALA B 1 183 ? 28.390 6.760 79.387 1.00 63.31 184 ALA B C 1
ATOM 4135 O O . ALA B 1 183 ? 27.818 7.761 78.968 1.00 71.81 184 ALA B O 1
ATOM 4137 N N . ASN B 1 184 ? 27.798 5.870 80.171 1.00 60.22 185 ASN B N 1
ATOM 4138 C CA . ASN B 1 184 ? 26.355 5.820 80.318 1.00 63.92 185 ASN B CA 1
ATOM 4139 C C . ASN B 1 184 ? 25.905 5.469 81.735 1.00 66.01 185 ASN B C 1
ATOM 4140 O O . ASN B 1 184 ? 24.736 5.137 81.950 1.00 69.12 185 ASN B O 1
ATOM 4145 N N . TYR B 1 185 ? 26.822 5.535 82.699 1.00 47.94 186 TYR B N 1
ATOM 4146 C CA . TYR B 1 185 ? 26.479 5.181 84.079 1.00 37.76 186 TYR B CA 1
ATOM 4147 C C . TYR B 1 185 ? 26.545 6.426 84.947 1.00 38.31 186 TYR B C 1
ATOM 4148 O O . TYR B 1 185 ? 27.629 6.954 85.198 1.00 43.16 186 TYR B O 1
ATOM 4157 N N . ASN B 1 186 ? 25.387 6.913 85.381 1.00 36.43 187 ASN B N 1
ATOM 4158 C CA . ASN B 1 186 ? 25.351 8.096 86.220 1.00 36.92 187 ASN B CA 1
ATOM 4159 C C . ASN B 1 186 ? 25.564 7.757 87.693 1.00 32.85 187 ASN B C 1
ATOM 4160 O O . ASN B 1 186 ? 24.656 7.268 88.371 1.00 30.07 187 ASN B O 1
ATOM 4165 N N . LEU B 1 187 ? 26.772 8.033 88.176 1.00 32.60 188 LEU B N 1
ATOM 4166 C CA . LEU B 1 187 ? 27.154 7.739 89.556 1.00 32.68 188 LEU B CA 1
ATOM 4167 C C . LEU B 1 187 ? 26.340 8.509 90.594 1.00 32.07 188 LEU B C 1
ATOM 4168 O O . LEU B 1 187 ? 25.994 7.967 91.644 1.00 30.30 188 LEU B O 1
ATOM 4173 N N . ALA B 1 188 ? 26.048 9.776 90.302 1.00 32.32 189 ALA B N 1
ATOM 4174 C CA . ALA B 1 188 ? 25.243 10.595 91.200 1.00 32.86 189 ALA B CA 1
ATOM 4175 C C . ALA B 1 188 ? 23.837 10.000 91.301 1.00 27.86 189 ALA B C 1
ATOM 4176 O O . ALA B 1 188 ? 23.304 9.867 92.403 1.00 28.90 189 ALA B O 1
ATOM 4178 N N . HIS B 1 189 ? 23.252 9.613 90.169 1.00 23.51 190 HIS B N 1
ATOM 4179 C CA . HIS B 1 189 ? 21.952 8.925 90.205 1.00 24.81 190 HIS B CA 1
ATOM 4180 C C . HIS B 1 189 ? 22.004 7.611 90.944 1.00 26.18 190 HIS B C 1
ATOM 4181 O O . HIS B 1 189 ? 21.108 7.320 91.746 1.00 27.57 190 HIS B O 1
ATOM 4188 N N . ALA B 1 190 ? 23.051 6.809 90.711 1.00 24.98 191 ALA B N 1
ATOM 4189 C CA . ALA B 1 190 ? 23.162 5.529 91.386 1.00 26.07 191 ALA B CA 1
ATOM 4190 C C . ALA B 1 190 ? 23.285 5.732 92.906 1.00 26.91 191 ALA B C 1
ATOM 4191 O O . ALA B 1 190 ? 22.654 5.021 93.672 1.00 28.06 191 ALA B O 1
ATOM 4193 N N . GLY B 1 191 ? 24.074 6.718 93.326 1.00 27.59 192 GLY B N 1
ATOM 4194 C CA . GLY B 1 191 ? 24.163 7.074 94.744 1.00 28.30 192 GLY B CA 1
ATOM 4195 C C . GLY B 1 191 ? 25.527 6.875 95.390 1.00 29.84 192 GLY B C 1
ATOM 4196 O O . GLY B 1 191 ? 25.678 7.097 96.581 1.00 29.88 192 GLY B O 1
ATOM 4197 N N . SER B 1 192 ? 26.524 6.450 94.621 1.00 29.17 193 SER B N 1
ATOM 4198 C CA . SER B 1 192 ? 27.873 6.267 95.160 1.00 26.85 193 SER B CA 1
ATOM 4199 C C . SER B 1 192 ? 28.919 6.360 94.067 1.00 28.47 193 SER B C 1
ATOM 4200 O O . SER B 1 192 ? 28.650 6.011 92.917 1.00 28.32 193 SER B O 1
ATOM 4203 N N . ASN B 1 193 ? 30.102 6.848 94.436 1.00 31.02 194 ASN B N 1
ATOM 4204 C CA . ASN B 1 193 ? 31.282 6.785 93.572 1.00 32.99 194 ASN B CA 1
ATOM 4205 C C . ASN B 1 193 ? 32.049 5.461 93.695 1.00 32.14 194 ASN B C 1
ATOM 4206 O O . ASN B 1 193 ? 32.883 5.165 92.850 1.00 31.72 194 ASN B O 1
ATOM 4211 N N . TYR B 1 194 ? 31.799 4.692 94.737 1.00 28.97 195 TYR B N 1
ATOM 4212 C CA . TYR B 1 194 ? 32.481 3.433 94.910 1.00 30.64 195 TYR B CA 1
ATOM 4213 C C . TYR B 1 194 ? 31.991 2.350 93.951 1.00 30.28 195 TYR B C 1
ATOM 4214 O O . TYR B 1 194 ? 30.836 2.077 93.864 1.00 31.93 195 TYR B O 1
ATOM 4223 N N . LEU B 1 195 ? 32.913 1.719 93.259 1.00 31.14 196 LEU B N 1
ATOM 4224 C CA . LEU B 1 195 ? 32.593 0.674 92.312 1.00 30.79 196 LEU B CA 1
ATOM 4225 C C . LEU B 1 195 ? 33.225 -0.635 92.734 1.00 28.80 196 LEU B C 1
ATOM 4226 O O . LEU B 1 195 ? 33.805 -0.706 93.760 1.00 27.95 196 LEU B O 1
ATOM 4231 N N . TRP B 1 196 ? 33.103 -1.658 91.922 1.00 30.07 197 TRP B N 1
ATOM 4232 C CA . TRP B 1 196 ? 33.537 -2.977 92.287 1.00 30.72 197 TRP B CA 1
ATOM 4233 C C . TRP B 1 196 ? 35.002 -2.961 92.608 1.00 30.23 197 TRP B C 1
ATOM 4234 O O . TRP B 1 196 ? 35.409 -3.515 93.605 1.00 30.65 197 TRP B O 1
ATOM 4245 N N . ASP B 1 197 ? 35.791 -2.270 91.803 1.00 30.12 198 ASP B N 1
ATOM 4246 C CA . ASP B 1 197 ? 37.229 -2.141 92.029 1.00 30.46 198 ASP B CA 1
ATOM 4247 C C . ASP B 1 197 ? 37.577 -1.591 93.417 1.00 29.52 198 ASP B C 1
ATOM 4248 O O . ASP B 1 197 ? 38.639 -1.894 93.940 1.00 31.57 198 ASP B O 1
ATOM 4253 N N . ASP B 1 198 ? 36.687 -0.807 94.018 1.00 30.00 199 ASP B N 1
ATOM 4254 C CA . ASP B 1 198 ? 37.039 -0.048 95.227 1.00 27.63 199 ASP B CA 1
ATOM 4255 C C . ASP B 1 198 ? 36.739 -0.753 96.534 1.00 27.84 199 ASP B C 1
ATOM 4256 O O . ASP B 1 198 ? 37.194 -0.309 97.589 1.00 31.10 199 ASP B O 1
ATOM 4261 N N . TYR B 1 199 ? 35.982 -1.849 96.467 1.00 32.10 200 TYR B N 1
ATOM 4262 C CA . TYR B 1 199 ? 35.656 -2.628 97.657 1.00 31.13 200 TYR B CA 1
ATOM 4263 C C . TYR B 1 199 ? 36.807 -3.563 98.028 1.00 30.65 200 TYR B C 1
ATOM 4264 O O . TYR B 1 199 ? 37.474 -4.120 97.151 1.00 33.56 200 TYR B O 1
ATOM 4273 N N . GLU B 1 200 ? 37.058 -3.694 99.331 1.00 32.04 201 GLU B N 1
ATOM 4274 C CA . GLU B 1 200 ? 38.159 -4.511 99.845 1.00 32.12 201 GLU B CA 1
ATOM 4275 C C . GLU B 1 200 ? 37.623 -5.786 100.472 1.00 29.18 201 GLU B C 1
ATOM 4276 O O . GLU B 1 200 ? 36.798 -5.734 101.395 1.00 29.53 201 GLU B O 1
ATOM 4282 N N . VAL B 1 201 ? 38.096 -6.930 99.969 1.00 28.04 202 VAL B N 1
ATOM 4283 C CA . VAL B 1 201 ? 37.686 -8.234 100.501 1.00 25.33 202 VAL B CA 1
ATOM 4284 C C . VAL B 1 201 ? 38.014 -8.242 101.991 1.00 25.53 202 VAL B C 1
ATOM 4285 O O . VAL B 1 201 ? 39.118 -7.868 102.384 1.00 27.07 202 VAL B O 1
ATOM 4289 N N . GLY B 1 202 ? 37.051 -8.614 102.825 1.00 25.78 203 GLY B N 1
ATOM 4290 C CA . GLY B 1 202 ? 37.259 -8.584 104.283 1.00 25.90 203 GLY B CA 1
ATOM 4291 C C . GLY B 1 202 ? 36.763 -7.330 104.980 1.00 27.11 203 GLY B C 1
ATOM 4292 O O . GLY B 1 202 ? 36.608 -7.323 106.205 1.00 28.16 203 GLY B O 1
ATOM 4293 N N . GLU B 1 203 ? 36.520 -6.253 104.233 1.00 26.62 204 GLU B N 1
ATOM 4294 C CA . GLU B 1 203 ? 36.086 -5.024 104.897 1.00 30.17 204 GLU B CA 1
ATOM 4295 C C . GLU B 1 203 ? 34.670 -5.154 105.418 1.00 29.33 204 GLU B C 1
ATOM 4296 O O . GLU B 1 203 ? 33.835 -5.863 104.829 1.00 30.95 204 GLU B O 1
ATOM 4302 N N . LYS B 1 204 ? 34.417 -4.485 106.538 1.00 31.09 205 LYS B N 1
ATOM 4303 C CA . LYS B 1 204 ? 33.090 -4.482 107.159 1.00 30.14 205 LYS B CA 1
ATOM 4304 C C . LYS B 1 204 ? 32.459 -3.101 107.017 1.00 25.06 205 LYS B C 1
ATOM 4305 O O . LYS B 1 204 ? 33.150 -2.085 107.104 1.00 30.51 205 LYS B O 1
ATOM 4311 N N . ILE B 1 205 ? 31.153 -3.079 106.765 1.00 26.50 206 ILE B N 1
ATOM 4312 C CA . ILE B 1 205 ? 30.427 -1.845 106.461 1.00 28.78 206 ILE B CA 1
ATOM 4313 C C . ILE B 1 205 ? 29.232 -1.713 107.392 1.00 29.92 206 ILE B C 1
ATOM 4314 O O . ILE B 1 205 ? 28.310 -2.533 107.354 1.00 32.55 206 ILE B O 1
ATOM 4319 N N . ASP B 1 206 ? 29.262 -0.685 108.234 1.00 27.21 207 ASP B N 1
ATOM 4320 C CA . ASP B 1 206 ? 28.157 -0.383 109.131 1.00 29.65 207 ASP B CA 1
ATOM 4321 C C . ASP B 1 206 ? 27.152 0.472 108.368 1.00 28.41 207 ASP B C 1
ATOM 4322 O O . ASP B 1 206 ? 27.471 1.584 107.961 1.00 27.58 207 ASP B O 1
ATOM 4327 N N . HIS B 1 207 ? 25.940 -0.047 108.176 1.00 26.38 208 HIS B N 1
ATOM 4328 C CA . HIS B 1 207 ? 24.924 0.653 107.376 1.00 27.08 208 HIS B CA 1
ATOM 4329 C C . HIS B 1 207 ? 24.210 1.766 108.091 1.00 26.78 208 HIS B C 1
ATOM 4330 O O . HIS B 1 207 ? 23.413 2.485 107.463 1.00 25.89 208 HIS B O 1
ATOM 4337 N N . VAL B 1 208 ? 24.489 1.885 109.400 1.00 24.77 209 VAL B N 1
ATOM 4338 C CA . VAL B 1 208 ? 24.135 3.032 110.262 1.00 28.54 209 VAL B CA 1
ATOM 4339 C C . VAL B 1 208 ? 22.656 3.082 110.676 1.00 27.14 209 VAL B C 1
ATOM 4340 O O . VAL B 1 208 ? 22.335 2.997 111.866 1.00 29.21 209 VAL B O 1
ATOM 4344 N N . ASP B 1 209 ? 21.770 3.190 109.692 1.00 27.01 210 ASP B N 1
ATOM 4345 C CA . ASP B 1 209 ? 20.344 3.420 109.945 1.00 30.18 210 ASP B CA 1
ATOM 4346 C C . ASP B 1 209 ? 19.660 2.239 110.652 1.00 26.34 210 ASP B C 1
ATOM 4347 O O . ASP B 1 209 ? 19.984 1.064 110.415 1.00 26.57 210 ASP B O 1
ATOM 4352 N N . GLY B 1 210 ? 18.700 2.562 111.509 1.00 28.06 211 GLY B N 1
ATOM 4353 C CA . GLY B 1 210 ? 17.834 1.559 112.108 1.00 27.22 211 GLY B CA 1
ATOM 4354 C C . GLY B 1 210 ? 16.374 1.871 111.831 1.00 28.08 211 GLY B C 1
ATOM 4355 O O . GLY B 1 210 ? 15.973 3.044 111.831 1.00 27.30 211 GLY B O 1
ATOM 4356 N N . VAL B 1 211 ? 15.576 0.822 111.605 1.00 27.03 212 VAL B N 1
ATOM 4357 C CA . VAL B 1 211 ? 14.150 0.983 111.301 1.00 23.96 212 VAL B CA 1
ATOM 4358 C C . VAL B 1 211 ? 13.270 0.071 112.149 1.00 24.59 212 VAL B C 1
ATOM 4359 O O . VAL B 1 211 ? 13.535 -1.136 112.306 1.00 27.61 212 VAL B O 1
ATOM 4363 N N . THR B 1 212 ? 12.206 0.652 112.685 1.00 25.02 213 THR B N 1
ATOM 4364 C CA . THR B 1 212 ? 11.332 -0.078 113.581 1.00 27.53 213 THR B CA 1
ATOM 4365 C C . THR B 1 212 ? 10.205 -0.769 112.822 1.00 26.77 213 THR B C 1
ATOM 4366 O O . THR B 1 212 ? 9.602 -0.176 111.931 1.00 28.15 213 THR B O 1
ATOM 4370 N N . ILE B 1 213 ? 9.955 -2.035 113.180 1.00 25.43 214 ILE B N 1
ATOM 4371 C CA . ILE B 1 213 ? 8.912 -2.850 112.563 1.00 25.31 214 ILE B CA 1
ATOM 4372 C C . ILE B 1 213 ? 7.567 -2.555 113.214 1.00 25.57 214 ILE B C 1
ATOM 4373 O O . ILE B 1 213 ? 7.428 -2.570 114.458 1.00 28.91 214 ILE B O 1
ATOM 4378 N N . GLU B 1 214 ? 6.583 -2.265 112.364 1.00 24.65 215 GLU B N 1
ATOM 4379 C CA . GLU B 1 214 ? 5.187 -2.140 112.800 1.00 27.58 215 GLU B CA 1
ATOM 4380 C C . GLU B 1 214 ? 4.425 -3.423 112.433 1.00 26.23 215 GLU B C 1
ATOM 4381 O O . GLU B 1 214 ? 4.761 -4.080 111.441 1.00 28.29 215 GLU B O 1
ATOM 4387 N N . GLU B 1 215 ? 3.419 -3.787 113.230 1.00 26.22 216 GLU B N 1
ATOM 4388 C CA . GLU B 1 215 ? 2.574 -4.965 112.921 1.00 28.86 216 GLU B CA 1
ATOM 4389 C C . GLU B 1 215 ? 1.943 -4.889 111.527 1.00 27.32 216 GLU B C 1
ATOM 4390 O O . GLU B 1 215 ? 2.003 -5.863 110.759 1.00 24.48 216 GLU B O 1
ATOM 4396 N N . ALA B 1 216 ? 1.341 -3.739 111.206 1.00 25.85 217 ALA B N 1
ATOM 4397 C CA . ALA B 1 216 ? 0.639 -3.569 109.929 1.00 25.41 217 ALA B CA 1
ATOM 4398 C C . ALA B 1 216 ? 1.623 -3.707 108.801 1.00 27.03 217 ALA B C 1
ATOM 4399 O O . ALA B 1 216 ? 1.273 -4.154 107.702 1.00 27.60 217 ALA B O 1
ATOM 4401 N N . GLU B 1 217 ? 2.861 -3.300 109.072 1.00 25.67 218 GLU B N 1
ATOM 4402 C CA . GLU B 1 217 ? 3.909 -3.302 108.056 1.00 29.08 218 GLU B CA 1
ATOM 4403 C C . GLU B 1 217 ? 4.312 -4.721 107.626 1.00 24.84 218 GLU B C 1
ATOM 4404 O O . GLU B 1 217 ? 4.271 -5.038 106.432 1.00 26.60 218 GLU B O 1
ATOM 4410 N N . HIS B 1 218 ? 4.685 -5.578 108.580 1.00 25.97 219 HIS B N 1
ATOM 4411 C CA . HIS B 1 218 ? 5.048 -6.963 108.200 1.00 27.54 219 HIS B CA 1
ATOM 4412 C C . HIS B 1 218 ? 3.864 -7.778 107.687 1.00 25.30 219 HIS B C 1
ATOM 4413 O O . HIS B 1 218 ? 3.971 -8.515 106.688 1.00 24.96 219 HIS B O 1
ATOM 4428 N N . GLN B 1 220 ? 1.322 -6.592 106.136 1.00 21.25 221 GLN B N 1
ATOM 4429 C CA . GLN B 1 220 ? 1.038 -6.145 104.757 1.00 20.97 221 GLN B CA 1
ATOM 4430 C C . GLN B 1 220 ? 1.996 -6.712 103.700 1.00 21.95 221 GLN B C 1
ATOM 4431 O O . GLN B 1 220 ? 1.569 -7.062 102.573 1.00 21.83 221 GLN B O 1
ATOM 4437 N N . ALA B 1 221 ? 3.285 -6.786 104.030 1.00 22.04 222 ALA B N 1
ATOM 4438 C CA . ALA B 1 221 ? 4.243 -7.379 103.094 1.00 25.28 222 ALA B CA 1
ATOM 4439 C C . ALA B 1 221 ? 3.921 -8.864 102.948 1.00 22.82 222 ALA B C 1
ATOM 4440 O O . ALA B 1 221 ? 3.902 -9.387 101.842 1.00 23.82 222 ALA B O 1
ATOM 4442 N N . THR B 1 222 ? 3.629 -9.527 104.068 1.00 21.01 223 THR B N 1
ATOM 4443 C CA . THR B 1 222 ? 3.342 -10.980 104.037 1.00 22.25 223 THR B CA 1
ATOM 4444 C C . THR B 1 222 ? 2.103 -11.316 103.164 1.00 24.45 223 THR B C 1
ATOM 4445 O O . THR B 1 222 ? 2.111 -12.311 102.404 1.00 28.32 223 THR B O 1
ATOM 4449 N N . ARG B 1 223 ? 1.068 -10.465 103.232 1.00 22.86 224 ARG B N 1
ATOM 4450 C CA . ARG B 1 223 ? -0.124 -10.604 102.368 1.00 23.98 224 ARG B CA 1
ATOM 4451 C C . ARG B 1 223 ? 0.200 -10.314 100.919 1.00 23.33 224 ARG B C 1
ATOM 4452 O O . ARG B 1 223 ? -0.373 -10.945 99.998 1.00 24.12 224 ARG B O 1
ATOM 4460 N N . LEU B 1 224 ? 1.114 -9.373 100.685 1.00 22.08 225 LEU B N 1
ATOM 4461 C CA . LEU B 1 224 ? 1.517 -9.072 99.291 1.00 25.18 225 LEU B CA 1
ATOM 4462 C C . LEU B 1 224 ? 2.122 -10.321 98.646 1.00 24.73 225 LEU B C 1
ATOM 4463 O O . LEU B 1 224 ? 1.979 -10.573 97.421 1.00 25.00 225 LEU B O 1
ATOM 4468 N N . TYR B 1 225 ? 2.816 -11.096 99.479 1.00 23.47 226 TYR B N 1
ATOM 4469 C CA . TYR B 1 225 ? 3.472 -12.333 99.051 1.00 26.47 226 TYR B CA 1
ATOM 4470 C C . TYR B 1 225 ? 2.494 -13.508 99.043 1.00 28.83 226 TYR B C 1
ATOM 4471 O O . TYR B 1 225 ? 2.870 -14.618 98.629 1.00 26.88 226 TYR B O 1
ATOM 4480 N N . GLN B 1 226 ? 1.253 -13.264 99.495 1.00 23.14 227 GLN B N 1
ATOM 4481 C CA . GLN B 1 226 ? 0.226 -14.323 99.624 1.00 24.77 227 GLN B CA 1
ATOM 4482 C C . GLN B 1 226 ? 0.802 -15.515 100.456 1.00 25.91 227 GLN B C 1
ATOM 4483 O O . GLN B 1 226 ? 0.588 -16.693 100.163 1.00 28.91 227 GLN B O 1
ATOM 4489 N N . ASN B 1 227 ? 1.552 -15.146 101.493 1.00 26.47 228 ASN B N 1
ATOM 4490 C CA . ASN B 1 227 ? 2.192 -16.051 102.439 1.00 26.54 228 ASN B CA 1
ATOM 4491 C C . ASN B 1 227 ? 1.233 -16.177 103.614 1.00 29.02 228 ASN B C 1
ATOM 4492 O O . ASN B 1 227 ? 0.885 -15.181 104.253 1.00 27.37 228 ASN B O 1
ATOM 4497 N N . THR B 1 228 ? 0.793 -17.400 103.890 1.00 29.62 229 THR B N 1
ATOM 4498 C CA . THR B 1 228 ? -0.301 -17.617 104.832 1.00 26.33 229 THR B CA 1
ATOM 4499 C C . THR B 1 228 ? 0.118 -18.146 106.190 1.00 29.05 229 THR B C 1
ATOM 4500 O O . THR B 1 228 ? -0.762 -18.540 106.960 1.00 29.60 229 THR B O 1
ATOM 4504 N N . ALA B 1 229 ? 1.430 -18.206 106.460 1.00 27.80 230 ALA B N 1
ATOM 4505 C CA . ALA B 1 229 ? 1.919 -18.809 107.709 1.00 29.64 230 ALA B CA 1
ATOM 4506 C C . ALA B 1 229 ? 1.289 -18.099 108.902 1.00 28.66 230 ALA B C 1
ATOM 4507 O O . ALA B 1 229 ? 1.300 -16.878 108.993 1.00 28.11 230 ALA B O 1
ATOM 4509 N N . ARG B 1 230 ? 0.732 -18.885 109.806 1.00 29.64 231 ARG B N 1
ATOM 4510 C CA . ARG B 1 230 ? -0.225 -18.377 110.789 1.00 29.58 231 ARG B CA 1
ATOM 4511 C C . ARG B 1 230 ? 0.413 -17.583 111.935 1.00 29.79 231 ARG B C 1
ATOM 4512 O O . ARG B 1 230 ? -0.243 -16.723 112.541 1.00 31.15 231 ARG B O 1
ATOM 4520 N N . VAL B 1 231 ? 1.687 -17.855 112.217 1.00 29.29 232 VAL B N 1
ATOM 4521 C CA . VAL B 1 231 ? 2.416 -17.094 113.239 1.00 26.69 232 VAL B CA 1
ATOM 4522 C C . VAL B 1 231 ? 2.557 -15.603 112.867 1.00 25.17 232 VAL B C 1
ATOM 4523 O O . VAL B 1 231 ? 2.823 -14.797 113.732 1.00 24.87 232 VAL B O 1
ATOM 4527 N N . HIS B 1 232 ? 2.430 -15.238 111.579 1.00 25.81 233 HIS B N 1
ATOM 4528 C CA . HIS B 1 232 ? 2.499 -13.817 111.214 1.00 22.63 233 HIS B CA 1
ATOM 4529 C C . HIS B 1 232 ? 1.236 -13.031 111.526 1.00 27.45 233 HIS B C 1
ATOM 4530 O O . HIS B 1 232 ? 1.277 -11.798 111.669 1.00 28.13 233 HIS B O 1
ATOM 4537 N N . PHE B 1 233 ? 0.104 -13.720 111.637 1.00 22.40 234 PHE B N 1
ATOM 4538 C CA . PHE B 1 233 ? -1.189 -13.041 111.541 1.00 25.34 234 PHE B CA 1
ATOM 4539 C C . PHE B 1 233 ? -2.077 -13.053 112.770 1.00 26.35 234 PHE B C 1
ATOM 4540 O O . PHE B 1 233 ? -2.885 -12.132 112.953 1.00 28.35 234 PHE B O 1
ATOM 4548 N N . ASN B 1 234 ? -1.940 -14.090 113.599 1.00 25.32 235 ASN B N 1
ATOM 4549 C CA . ASN B 1 234 ? -2.961 -14.430 114.570 1.00 25.10 235 ASN B CA 1
ATOM 4550 C C . ASN B 1 234 ? -2.523 -14.116 115.983 1.00 26.15 235 ASN B C 1
ATOM 4551 O O . ASN B 1 234 ? -1.872 -14.935 116.652 1.00 28.43 235 ASN B O 1
ATOM 4556 N N . LEU B 1 235 ? -2.912 -12.939 116.448 1.00 27.08 236 LEU B N 1
ATOM 4557 C CA . LEU B 1 235 ? -2.576 -12.529 117.819 1.00 27.81 236 LEU B CA 1
ATOM 4558 C C . LEU B 1 235 ? -3.335 -13.356 118.845 1.00 27.25 236 LEU B C 1
ATOM 4559 O O . LEU B 1 235 ? -2.787 -13.706 119.890 1.00 30.66 236 LEU B O 1
ATOM 4564 N N . HIS B 1 236 ? -4.588 -13.687 118.535 1.00 26.45 237 HIS B N 1
ATOM 4565 C CA . HIS B 1 236 ? -5.420 -14.507 119.426 1.00 28.26 237 HIS B CA 1
ATOM 4566 C C . HIS B 1 236 ? -4.709 -15.791 119.781 1.00 28.59 237 HIS B C 1
ATOM 4567 O O . HIS B 1 236 ? -4.698 -16.202 120.946 1.00 30.58 237 HIS B O 1
ATOM 4574 N N . VAL B 1 237 ? -4.064 -16.415 118.797 1.00 25.04 238 VAL B N 1
ATOM 4575 C CA . VAL B 1 237 ? -3.269 -17.625 119.059 1.00 29.57 238 VAL B CA 1
ATOM 4576 C C . VAL B 1 237 ? -1.887 -17.283 119.618 1.00 29.58 238 VAL B C 1
ATOM 4577 O O . VAL B 1 237 ? -1.504 -17.770 120.684 1.00 32.52 238 VAL B O 1
ATOM 4581 N N . GLU B 1 238 ? -1.152 -16.420 118.919 1.00 27.78 239 GLU B N 1
ATOM 4582 C CA . GLU B 1 238 ? 0.249 -16.171 119.265 1.00 31.11 239 GLU B CA 1
ATOM 4583 C C . GLU B 1 238 ? 0.449 -15.567 120.658 1.00 34.05 239 GLU B C 1
ATOM 4584 O O . GLU B 1 238 ? 1.506 -15.763 121.247 1.00 36.51 239 GLU B O 1
ATOM 4590 N N . ARG B 1 239 ? -0.567 -14.863 121.179 1.00 31.97 240 ARG B N 1
ATOM 4591 C CA . ARG B 1 239 ? -0.481 -14.220 122.505 1.00 36.11 240 ARG B CA 1
ATOM 4592 C C . ARG B 1 239 ? -0.383 -15.254 123.598 1.00 40.33 240 ARG B C 1
ATOM 4593 O O . ARG B 1 239 ? 0.134 -14.978 124.681 1.00 47.86 240 ARG B O 1
ATOM 4601 N N . GLU B 1 240 ? -0.866 -16.458 123.311 1.00 41.98 241 GLU B N 1
ATOM 4602 C CA . GLU B 1 240 ? -0.735 -17.570 124.253 1.00 49.55 241 GLU B CA 1
ATOM 4603 C C . GLU B 1 240 ? 0.583 -18.307 124.047 1.00 51.18 241 GLU B C 1
ATOM 4604 O O . GLU B 1 240 ? 0.971 -19.098 124.890 1.00 57.42 241 GLU B O 1
ATOM 4610 N N . GLY B 1 241 ? 1.263 -18.047 122.932 1.00 49.03 242 GLY B N 1
ATOM 4611 C CA . GLY B 1 241 ? 2.503 -18.756 122.585 1.00 50.02 242 GLY B CA 1
ATOM 4612 C C . GLY B 1 241 ? 3.712 -18.396 123.441 1.00 59.75 242 GLY B C 1
ATOM 4613 O O . GLY B 1 241 ? 3.578 -17.729 124.482 1.00 57.57 242 GLY B O 1
ATOM 4614 N N . ARG B 1 242 ? 4.896 -18.837 123.003 1.00 55.69 243 ARG B N 1
ATOM 4615 C CA . ARG B 1 242 ? 6.152 -18.620 123.758 1.00 72.16 243 ARG B CA 1
ATOM 4616 C C . ARG B 1 242 ? 6.430 -17.126 123.974 1.00 69.01 243 ARG B C 1
ATOM 4617 O O . ARG B 1 242 ? 6.577 -16.637 125.130 1.00 67.71 243 ARG B O 1
ATOM 4625 N N . PHE B 1 243 ? 6.472 -16.432 122.833 1.00 69.55 244 PHE B N 1
ATOM 4626 C CA . PHE B 1 243 ? 6.873 -15.046 122.739 1.00 54.82 244 PHE B CA 1
ATOM 4627 C C . PHE B 1 243 ? 5.706 -14.116 123.039 1.00 50.44 244 PHE B C 1
ATOM 4628 O O . PHE B 1 243 ? 5.912 -12.933 123.351 1.00 54.20 244 PHE B O 1
ATOM 4636 N N . GLY B 1 244 ? 4.486 -14.651 122.945 1.00 48.15 245 GLY B N 1
ATOM 4637 C CA . GLY B 1 244 ? 3.273 -13.888 123.243 1.00 43.43 245 GLY B CA 1
ATOM 4638 C C . GLY B 1 244 ? 2.959 -12.859 122.176 1.00 43.63 245 GLY B C 1
ATOM 4639 O O . GLY B 1 244 ? 2.184 -11.916 122.404 1.00 45.42 245 GLY B O 1
ATOM 4640 N N . ARG B 1 245 ? 3.564 -13.031 121.006 1.00 33.92 246 ARG B N 1
ATOM 4641 C CA . ARG B 1 245 ? 3.363 -12.070 119.927 1.00 35.89 246 ARG B CA 1
ATOM 4642 C C . ARG B 1 245 ? 3.591 -12.714 118.578 1.00 28.89 246 ARG B C 1
ATOM 4643 O O . ARG B 1 245 ? 4.248 -13.755 118.464 1.00 31.63 246 ARG B O 1
ATOM 4651 N N . ARG B 1 246 ? 3.014 -12.097 117.560 1.00 27.25 247 ARG B N 1
ATOM 4652 C CA . ARG B 1 246 ? 3.210 -12.533 116.195 1.00 28.47 247 ARG B CA 1
ATOM 4653 C C . ARG B 1 246 ? 4.675 -12.403 115.808 1.00 29.91 247 ARG B C 1
ATOM 4654 O O . ARG B 1 246 ? 5.350 -11.445 116.182 1.00 29.48 247 ARG B O 1
ATOM 4662 N N . ILE B 1 247 ? 5.164 -13.395 115.079 1.00 30.29 248 ILE B N 1
ATOM 4663 C CA . ILE B 1 247 ? 6.542 -13.419 114.625 1.00 27.84 248 ILE B CA 1
ATOM 4664 C C . ILE B 1 247 ? 6.595 -12.809 113.217 1.00 27.44 248 ILE B C 1
ATOM 4665 O O . ILE B 1 247 ? 5.738 -13.099 112.365 1.00 26.55 248 ILE B O 1
ATOM 4670 N N . VAL B 1 248 ? 7.583 -11.945 112.990 1.00 29.13 249 VAL B N 1
ATOM 4671 C CA . VAL B 1 248 ? 7.783 -11.311 111.671 1.00 30.48 249 VAL B CA 1
ATOM 4672 C C . VAL B 1 248 ? 8.368 -12.311 110.658 1.00 28.15 249 VAL B C 1
ATOM 4673 O O . VAL B 1 248 ? 9.338 -13.020 110.956 1.00 30.96 249 VAL B O 1
ATOM 4677 N N . TYR B 1 249 ? 7.775 -12.369 109.468 1.00 27.42 250 TYR B N 1
ATOM 4678 C CA . TYR B 1 249 ? 8.307 -13.166 108.372 1.00 24.83 250 TYR B CA 1
ATOM 4679 C C . TYR B 1 249 ? 9.803 -12.915 108.216 1.00 26.83 250 TYR B C 1
ATOM 4680 O O . TYR B 1 249 ? 10.247 -11.765 108.027 1.00 28.05 250 TYR B O 1
ATOM 4689 N N . GLY B 1 250 ? 10.587 -13.989 108.300 1.00 24.56 251 GLY B N 1
ATOM 4690 C CA . GLY B 1 250 ? 12.054 -13.881 108.194 1.00 29.04 251 GLY B CA 1
ATOM 4691 C C . GLY B 1 250 ? 12.500 -13.104 106.958 1.00 26.06 251 GLY B C 1
ATOM 4692 O O . GLY B 1 250 ? 13.443 -12.298 107.011 1.00 23.53 251 GLY B O 1
ATOM 4693 N N . GLY B 1 251 ? 11.823 -13.338 105.837 1.00 26.52 252 GLY B N 1
ATOM 4694 C CA . GLY B 1 251 ? 12.146 -12.645 104.590 1.00 26.71 252 GLY B CA 1
ATOM 4695 C C . GLY B 1 251 ? 11.926 -11.132 104.634 1.00 27.38 252 GLY B C 1
ATOM 4696 O O . GLY B 1 251 ? 12.537 -10.378 103.857 1.00 26.53 252 GLY B O 1
ATOM 4697 N N . HIS B 1 252 ? 11.040 -10.688 105.523 1.00 26.54 253 HIS B N 1
ATOM 4698 C CA . HIS B 1 252 ? 10.861 -9.260 105.789 1.00 28.46 253 HIS B CA 1
ATOM 4699 C C . HIS B 1 252 ? 12.156 -8.668 106.292 1.00 25.09 253 HIS B C 1
ATOM 4700 O O . HIS B 1 252 ? 12.526 -7.555 105.905 1.00 23.22 253 HIS B O 1
ATOM 4707 N N . ILE B 1 253 ? 12.859 -9.403 107.149 1.00 25.57 254 ILE B N 1
ATOM 4708 C CA . ILE B 1 253 ? 14.156 -8.941 107.692 1.00 24.73 254 ILE B CA 1
ATOM 4709 C C . ILE B 1 253 ? 15.209 -8.886 106.588 1.00 25.54 254 ILE B C 1
ATOM 4710 O O . ILE B 1 253 ? 16.032 -7.954 106.532 1.00 25.41 254 ILE B O 1
ATOM 4715 N N . ILE B 1 254 ? 15.160 -9.863 105.689 1.00 23.61 255 ILE B N 1
ATOM 4716 C CA . ILE B 1 254 ? 16.078 -9.884 104.553 1.00 25.52 255 ILE B CA 1
ATOM 4717 C C . ILE B 1 254 ? 15.868 -8.623 103.718 1.00 25.50 255 ILE B C 1
ATOM 4718 O O . ILE B 1 254 ? 16.832 -7.955 103.305 1.00 24.43 255 ILE B O 1
ATOM 4723 N N . SER B 1 255 ? 14.610 -8.279 103.478 1.00 22.88 256 SER B N 1
ATOM 4724 C CA . SER B 1 255 ? 14.319 -7.117 102.634 1.00 24.82 256 SER B CA 1
ATOM 4725 C C . SER B 1 255 ? 14.647 -5.775 103.299 1.00 21.10 256 SER B C 1
ATOM 4726 O O . SER B 1 255 ? 15.060 -4.834 102.642 1.00 22.85 256 SER B O 1
ATOM 4729 N N . LEU B 1 256 ? 14.434 -5.675 104.608 1.00 19.48 257 LEU B N 1
ATOM 4730 C CA . LEU B 1 256 ? 14.887 -4.513 105.332 1.00 20.55 257 LEU B CA 1
ATOM 4731 C C . LEU B 1 256 ? 16.435 -4.361 105.267 1.00 24.41 257 LEU B C 1
ATOM 4732 O O . LEU B 1 256 ? 16.945 -3.260 105.010 1.00 25.65 257 LEU B O 1
ATOM 4737 N N . ALA B 1 257 ? 17.164 -5.458 105.521 1.00 24.94 258 ALA B N 1
ATOM 4738 C CA . ALA B 1 257 ? 18.638 -5.457 105.500 1.00 24.30 258 ALA B CA 1
ATOM 4739 C C . ALA B 1 257 ? 19.186 -5.023 104.154 1.00 24.25 258 ALA B C 1
ATOM 4740 O O . ALA B 1 257 ? 20.104 -4.207 104.081 1.00 26.77 258 ALA B O 1
ATOM 4742 N N . ARG B 1 258 ? 18.622 -5.574 103.088 1.00 21.57 259 ARG B N 1
ATOM 4743 C CA . ARG B 1 258 ? 19.000 -5.190 101.735 1.00 22.37 259 ARG B CA 1
ATOM 4744 C C . ARG B 1 258 ? 18.778 -3.685 101.518 1.00 24.66 259 ARG B C 1
ATOM 4745 O O . ARG B 1 258 ? 19.681 -2.985 101.041 1.00 26.95 259 ARG B O 1
ATOM 4753 N N . SER B 1 259 ? 17.593 -3.184 101.892 1.00 26.65 260 SER B N 1
ATOM 4754 C CA . SER B 1 259 ? 17.299 -1.760 101.786 1.00 25.66 260 SER B CA 1
ATOM 4755 C C . SER B 1 259 ? 18.323 -0.912 102.566 1.00 26.75 260 SER B C 1
ATOM 4756 O O . SER B 1 259 ? 18.905 0.008 102.013 1.00 28.44 260 SER B O 1
ATOM 4759 N N . LEU B 1 260 ? 18.559 -1.247 103.836 1.00 26.59 261 LEU B N 1
ATOM 4760 C CA . LEU B 1 260 ? 19.541 -0.546 104.665 1.00 25.60 261 LEU B CA 1
ATOM 4761 C C . LEU B 1 260 ? 20.952 -0.571 104.071 1.00 27.29 261 LEU B C 1
ATOM 4762 O O . LEU B 1 260 ? 21.703 0.408 104.179 1.00 29.64 261 LEU B O 1
ATOM 4767 N N . SER B 1 261 ? 21.318 -1.690 103.445 1.00 26.33 262 SER B N 1
ATOM 4768 C CA . SER B 1 261 ? 22.643 -1.821 102.843 1.00 26.41 262 SER B CA 1
ATOM 4769 C C . SER B 1 261 ? 22.910 -0.795 101.732 1.00 27.15 262 SER B C 1
ATOM 4770 O O . SER B 1 261 ? 24.071 -0.594 101.362 1.00 25.12 262 SER B O 1
ATOM 4773 N N . PHE B 1 262 ? 21.856 -0.161 101.199 1.00 26.92 263 PHE B N 1
ATOM 4774 C CA . PHE B 1 262 ? 22.039 0.906 100.190 1.00 24.99 263 PHE B CA 1
ATOM 4775 C C . PHE B 1 262 ? 23.065 1.928 100.685 1.00 24.25 263 PHE B C 1
ATOM 4776 O O . PHE B 1 262 ? 23.850 2.467 99.895 1.00 26.86 263 PHE B O 1
ATOM 4784 N N . ASN B 1 263 ? 23.038 2.195 101.993 1.00 23.72 264 ASN B N 1
ATOM 4785 C CA . ASN B 1 263 ? 24.036 3.036 102.632 1.00 27.92 264 ASN B CA 1
ATOM 4786 C C . ASN B 1 263 ? 25.338 2.259 102.792 1.00 25.29 264 ASN B C 1
ATOM 4787 O O . ASN B 1 263 ? 25.590 1.657 103.837 1.00 25.53 264 ASN B O 1
ATOM 4792 N N . GLY B 1 264 ? 26.135 2.243 101.725 1.00 24.11 265 GLY B N 1
ATOM 4793 C CA . GLY B 1 264 ? 27.434 1.577 101.724 1.00 28.32 265 GLY B CA 1
ATOM 4794 C C . GLY B 1 264 ? 27.602 0.599 100.571 1.00 30.48 265 GLY B C 1
ATOM 4795 O O . GLY B 1 264 ? 28.731 0.228 100.228 1.00 27.27 265 GLY B O 1
ATOM 4796 N N . LEU B 1 265 ? 26.485 0.173 99.982 1.00 26.86 266 LEU B N 1
ATOM 4797 C CA . LEU B 1 265 ? 26.519 -0.757 98.856 1.00 25.85 266 LEU B CA 1
ATOM 4798 C C . LEU B 1 265 ? 25.620 -0.282 97.718 1.00 24.97 266 LEU B C 1
ATOM 4799 O O . LEU B 1 265 ? 25.040 -1.103 97.007 1.00 26.10 266 LEU B O 1
ATOM 4804 N N . ALA B 1 266 ? 25.522 1.039 97.542 1.00 22.54 267 ALA B N 1
ATOM 4805 C CA . ALA B 1 266 ? 24.586 1.625 96.580 1.00 26.91 267 ALA B CA 1
ATOM 4806 C C . ALA B 1 266 ? 24.750 1.084 95.156 1.00 26.51 267 ALA B C 1
ATOM 4807 O O . ALA B 1 266 ? 23.760 0.940 94.427 1.00 26.61 267 ALA B O 1
ATOM 4809 N N . ASN B 1 267 ? 25.981 0.780 94.746 1.00 25.56 268 ASN B N 1
ATOM 4810 C CA . ASN B 1 267 ? 26.186 0.278 93.368 1.00 23.39 268 ASN B CA 1
ATOM 4811 C C . ASN B 1 267 ? 26.030 -1.238 93.218 1.00 25.41 268 ASN B C 1
ATOM 4812 O O . ASN B 1 267 ? 26.218 -1.782 92.111 1.00 24.85 268 ASN B O 1
ATOM 4817 N N . ALA B 1 268 ? 25.695 -1.922 94.325 1.00 24.26 269 ALA B N 1
ATOM 4818 C CA . ALA B 1 268 ? 25.302 -3.332 94.267 1.00 26.23 269 ALA B CA 1
ATOM 4819 C C . ALA B 1 268 ? 23.894 -3.392 93.678 1.00 26.41 269 ALA B C 1
ATOM 4820 O O . ALA B 1 268 ? 22.905 -3.546 94.412 1.00 27.98 269 ALA B O 1
ATOM 4822 N N . LEU B 1 269 ? 23.822 -3.272 92.352 1.00 24.89 270 LEU B N 1
ATOM 4823 C CA . LEU B 1 269 ? 22.571 -2.960 91.660 1.00 27.16 270 LEU B CA 1
ATOM 4824 C C . LEU B 1 269 ? 21.484 -4.015 91.791 1.00 31.45 270 LEU B C 1
ATOM 4825 O O . LEU B 1 269 ? 20.289 -3.680 91.796 1.00 32.39 270 LEU B O 1
ATOM 4830 N N . SER B 1 270 ? 21.889 -5.282 91.880 1.00 30.46 271 SER B N 1
ATOM 4831 C CA . SER B 1 270 ? 20.921 -6.370 92.027 1.00 29.72 271 SER B CA 1
ATOM 4832 C C . SER B 1 270 ? 21.566 -7.552 92.702 1.00 29.08 271 SER B C 1
ATOM 4833 O O . SER B 1 270 ? 22.801 -7.698 92.678 1.00 30.39 271 SER B O 1
ATOM 4836 N N . ILE B 1 271 ? 20.719 -8.388 93.297 1.00 25.44 272 ILE B N 1
ATOM 4837 C CA . ILE B 1 271 ? 21.140 -9.662 93.859 1.00 28.13 272 ILE B CA 1
ATOM 4838 C C . ILE B 1 271 ? 21.001 -10.747 92.803 1.00 28.00 272 ILE B C 1
ATOM 4839 O O . ILE B 1 271 ? 19.906 -10.953 92.262 1.00 28.66 272 ILE B O 1
ATOM 4844 N N . ALA B 1 272 ? 22.109 -11.435 92.523 1.00 26.93 273 ALA B N 1
ATOM 4845 C CA . ALA B 1 272 ? 22.135 -12.480 91.504 1.00 26.73 273 ALA B CA 1
ATOM 4846 C C . ALA B 1 272 ? 22.047 -13.888 92.088 1.00 27.72 273 ALA B C 1
ATOM 4847 O O . ALA B 1 272 ? 21.727 -14.840 91.368 1.00 27.15 273 ALA B O 1
ATOM 4849 N N . ALA B 1 273 ? 22.335 -14.030 93.385 1.00 25.86 274 ALA B N 1
ATOM 4850 C CA . ALA B 1 273 ? 22.234 -15.323 94.038 1.00 24.92 274 ALA B CA 1
ATOM 4851 C C . ALA B 1 273 ? 22.100 -15.173 95.534 1.00 24.99 274 ALA B C 1
ATOM 4852 O O . ALA B 1 273 ? 22.603 -14.193 96.116 1.00 29.35 274 ALA B O 1
ATOM 4854 N N . ILE B 1 274 ? 21.427 -16.148 96.148 1.00 25.80 275 ILE B N 1
ATOM 4855 C CA . ILE B 1 274 ? 21.417 -16.320 97.610 1.00 25.42 275 ILE B CA 1
ATOM 4856 C C . ILE B 1 274 ? 22.178 -17.611 97.919 1.00 27.01 275 ILE B C 1
ATOM 4857 O O . ILE B 1 274 ? 21.818 -18.680 97.420 1.00 28.47 275 ILE B O 1
ATOM 4862 N N . ASN B 1 275 ? 23.225 -17.505 98.734 1.00 27.62 276 ASN B N 1
ATOM 4863 C CA . ASN B 1 275 ? 24.089 -18.649 99.034 1.00 27.83 276 ASN B CA 1
ATOM 4864 C C . ASN B 1 275 ? 23.682 -19.341 100.329 1.00 29.41 276 ASN B C 1
ATOM 4865 O O . ASN B 1 275 ? 23.727 -20.572 100.435 1.00 30.49 276 ASN B O 1
ATOM 4870 N N . SER B 1 276 ? 23.288 -18.554 101.320 1.00 29.21 277 SER B N 1
ATOM 4871 C CA . SER B 1 276 ? 22.750 -19.122 102.556 1.00 31.40 277 SER B CA 1
ATOM 4872 C C . SER B 1 276 ? 22.060 -18.043 103.366 1.00 32.54 277 SER B C 1
ATOM 4873 O O . SER B 1 276 ? 22.284 -16.852 103.135 1.00 30.89 277 SER B O 1
ATOM 4876 N N . GLY B 1 277 ? 21.215 -18.468 104.304 1.00 32.45 278 GLY B N 1
ATOM 4877 C CA . GLY B 1 277 ? 20.424 -17.554 105.106 1.00 29.24 278 GLY B CA 1
ATOM 4878 C C . GLY B 1 277 ? 19.989 -18.261 106.365 1.00 28.69 278 GLY B C 1
ATOM 4879 O O . GLY B 1 277 ? 19.443 -19.368 106.310 1.00 36.39 278 GLY B O 1
ATOM 4880 N N . ARG B 1 278 ? 20.259 -17.638 107.503 1.00 27.50 279 ARG B N 1
ATOM 4881 C CA . ARG B 1 278 ? 19.804 -18.154 108.788 1.00 31.65 279 ARG B CA 1
ATOM 4882 C C . ARG B 1 278 ? 19.038 -17.057 109.508 1.00 31.38 279 ARG B C 1
ATOM 4883 O O . ARG B 1 278 ? 19.559 -15.949 109.712 1.00 32.61 279 ARG B O 1
ATOM 4891 N N . HIS B 1 279 ? 17.788 -17.361 109.849 1.00 27.59 280 HIS B N 1
ATOM 4892 C CA . HIS B 1 279 ? 16.985 -16.500 110.708 1.00 30.05 280 HIS B CA 1
ATOM 4893 C C . HIS B 1 279 ? 17.327 -16.909 112.106 1.00 31.95 280 HIS B C 1
ATOM 4894 O O . HIS B 1 279 ? 16.688 -17.784 112.688 1.00 34.42 280 HIS B O 1
ATOM 4901 N N . THR B 1 280 ? 18.373 -16.285 112.636 1.00 30.13 281 THR B N 1
ATOM 4902 C CA . THR B 1 280 ? 19.057 -16.768 113.844 1.00 30.64 281 THR B CA 1
ATOM 4903 C C . THR B 1 280 ? 18.283 -16.522 115.136 1.00 33.24 281 THR B C 1
ATOM 4904 O O . THR B 1 280 ? 18.444 -17.254 116.118 1.00 32.32 281 THR B O 1
ATOM 4908 N N . ASN B 1 281 ? 17.467 -15.476 115.156 1.00 32.70 282 ASN B N 1
ATOM 4909 C CA . ASN B 1 281 ? 16.557 -15.216 116.279 1.00 35.47 282 ASN B CA 1
ATOM 4910 C C . ASN B 1 281 ? 15.283 -14.619 115.710 1.00 33.96 282 ASN B C 1
ATOM 4911 O O . ASN B 1 281 ? 15.325 -14.035 114.636 1.00 34.75 282 ASN B O 1
ATOM 4916 N N . PRO B 1 282 ? 14.141 -14.789 116.405 1.00 33.87 283 PRO B N 1
ATOM 4917 C CA . PRO B 1 282 ? 12.911 -14.209 115.865 1.00 33.42 283 PRO B CA 1
ATOM 4918 C C . PRO B 1 282 ? 12.894 -12.689 116.017 1.00 32.91 283 PRO B C 1
ATOM 4919 O O . PRO B 1 282 ? 13.529 -12.144 116.920 1.00 33.34 283 PRO B O 1
ATOM 4923 N N . SER B 1 283 ? 12.173 -12.034 115.119 1.00 32.33 284 SER B N 1
ATOM 4924 C CA . SER B 1 283 ? 11.976 -10.592 115.114 1.00 28.31 284 SER B CA 1
ATOM 4925 C C . SER B 1 283 ? 10.495 -10.280 115.328 1.00 30.61 284 SER B C 1
ATOM 4926 O O . SER B 1 283 ? 9.617 -11.061 114.936 1.00 28.98 284 SER B O 1
ATOM 4929 N N . PHE B 1 284 ? 10.221 -9.122 115.913 1.00 30.06 285 PHE B N 1
ATOM 4930 C CA . PHE B 1 284 ? 8.877 -8.798 116.377 1.00 29.59 285 PHE B CA 1
ATOM 4931 C C . PHE B 1 284 ? 8.595 -7.349 116.089 1.00 29.12 285 PHE B C 1
ATOM 4932 O O . PHE B 1 284 ? 9.529 -6.555 116.042 1.00 27.88 285 PHE B O 1
ATOM 4940 N N . ALA B 1 285 ? 7.315 -7.001 115.896 1.00 25.98 286 ALA B N 1
ATOM 4941 C CA . ALA B 1 285 ? 6.934 -5.591 115.816 1.00 29.09 286 ALA B CA 1
ATOM 4942 C C . ALA B 1 285 ? 7.422 -4.903 117.082 1.00 27.94 286 ALA B C 1
ATOM 4943 O O . ALA B 1 285 ? 7.368 -5.484 118.189 1.00 29.90 286 ALA B O 1
ATOM 4945 N N . GLY B 1 286 ? 7.944 -3.691 116.917 1.00 26.57 287 GLY B N 1
ATOM 4946 C CA . GLY B 1 286 ? 8.604 -3.002 118.025 1.00 27.97 287 GLY B CA 1
ATOM 4947 C C . GLY B 1 286 ? 10.123 -3.132 118.037 1.00 27.64 287 GLY B C 1
ATOM 4948 O O . GLY B 1 286 ? 10.802 -2.314 118.652 1.00 31.49 287 GLY B O 1
ATOM 4949 N N . ASP B 1 287 ? 10.669 -4.161 117.383 1.00 28.63 288 ASP B N 1
ATOM 4950 C CA . ASP B 1 287 ? 12.125 -4.267 117.229 1.00 29.74 288 ASP B CA 1
ATOM 4951 C C . ASP B 1 287 ? 12.639 -3.254 116.209 1.00 29.65 288 ASP B C 1
ATOM 4952 O O . ASP B 1 287 ? 11.981 -2.985 115.207 1.00 30.91 288 ASP B O 1
ATOM 4957 N N . THR B 1 288 ? 13.824 -2.704 116.458 1.00 29.82 289 THR B N 1
ATOM 4958 C CA . THR B 1 288 ? 14.474 -1.824 115.486 1.00 31.79 289 THR B CA 1
ATOM 4959 C C . THR B 1 288 ? 15.621 -2.574 114.816 1.00 28.27 289 THR B C 1
ATOM 4960 O O . THR B 1 288 ? 16.554 -3.013 115.485 1.00 29.37 289 THR B O 1
ATOM 4964 N N . ILE B 1 289 ? 15.538 -2.698 113.488 1.00 26.78 290 ILE B N 1
ATOM 4965 C CA . ILE B 1 289 ? 16.487 -3.491 112.712 1.00 26.99 290 ILE B CA 1
ATOM 4966 C C . ILE B 1 289 ? 17.623 -2.611 112.209 1.00 29.66 290 ILE B C 1
ATOM 4967 O O . ILE B 1 289 ? 17.377 -1.575 111.563 1.00 28.10 290 ILE B O 1
ATOM 4972 N N . TYR B 1 290 ? 18.853 -3.033 112.512 1.00 27.26 291 TYR B N 1
ATOM 4973 C CA . TYR B 1 290 ? 20.077 -2.464 111.935 1.00 29.19 291 TYR B CA 1
ATOM 4974 C C . TYR B 1 290 ? 20.787 -3.533 111.116 1.00 30.48 291 TYR B C 1
ATOM 4975 O O . TYR B 1 290 ? 20.497 -4.727 111.252 1.00 27.69 291 TYR B O 1
ATOM 4984 N N . ALA B 1 291 ? 21.734 -3.111 110.282 1.00 28.10 292 ALA B N 1
ATOM 4985 C CA . ALA B 1 291 ? 22.474 -4.045 109.449 1.00 27.76 292 ALA B CA 1
ATOM 4986 C C . ALA B 1 291 ? 23.932 -3.632 109.283 1.00 26.14 292 ALA B C 1
ATOM 4987 O O . ALA B 1 291 ? 24.272 -2.442 109.301 1.00 25.32 292 ALA B O 1
ATOM 4989 N N . TRP B 1 292 ? 24.792 -4.633 109.159 1.00 24.92 293 TRP B N 1
ATOM 4990 C CA . TRP B 1 292 ? 26.161 -4.413 108.699 1.00 28.90 293 TRP B CA 1
ATOM 4991 C C . TRP B 1 292 ? 26.527 -5.482 107.705 1.00 29.00 293 TRP B C 1
ATOM 4992 O O . TRP B 1 292 ? 25.924 -6.551 107.697 1.00 29.39 293 TRP B O 1
ATOM 5003 N N . SER B 1 293 ? 27.494 -5.202 106.840 1.00 24.89 294 SER B N 1
ATOM 5004 C CA . SER B 1 293 ? 27.906 -6.178 105.832 1.00 27.89 294 SER B CA 1
ATOM 5005 C C . SER B 1 293 ? 29.409 -6.409 105.790 1.00 30.81 294 SER B C 1
ATOM 5006 O O . SER B 1 293 ? 30.194 -5.517 106.126 1.00 28.90 294 SER B O 1
ATOM 5009 N N . GLU B 1 294 ? 29.793 -7.612 105.363 1.00 27.15 295 GLU B N 1
ATOM 5010 C CA . GLU B 1 294 ? 31.199 -7.944 105.113 1.00 28.70 295 GLU B CA 1
ATOM 5011 C C . GLU B 1 294 ? 31.356 -8.321 103.655 1.00 28.82 295 GLU B C 1
ATOM 5012 O O . GLU B 1 294 ? 30.487 -9.021 103.114 1.00 27.46 295 GLU B O 1
ATOM 5018 N N . ILE B 1 295 ? 32.436 -7.865 103.009 1.00 25.55 296 ILE B N 1
ATOM 5019 C CA . ILE B 1 295 ? 32.747 -8.362 101.670 1.00 27.29 296 ILE B CA 1
ATOM 5020 C C . ILE B 1 295 ? 33.507 -9.689 101.850 1.00 28.79 296 ILE B C 1
ATOM 5021 O O . ILE B 1 295 ? 34.709 -9.686 102.192 1.00 29.14 296 ILE B O 1
ATOM 5026 N N . LEU B 1 296 ? 32.805 -10.814 101.653 1.00 22.36 297 LEU B N 1
ATOM 5027 C CA . LEU B 1 296 ? 33.405 -12.148 101.834 1.00 25.90 297 LEU B CA 1
ATOM 5028 C C . LEU B 1 296 ? 34.377 -12.464 100.725 1.00 26.74 297 LEU B C 1
ATOM 5029 O O . LEU B 1 296 ? 35.403 -13.118 100.941 1.00 30.38 297 LEU B O 1
ATOM 5034 N N . ALA B 1 297 ? 34.061 -11.981 99.532 1.00 24.76 298 ALA B N 1
ATOM 5035 C CA . ALA B 1 297 ? 34.827 -12.350 98.353 1.00 25.72 298 ALA B CA 1
ATOM 5036 C C . ALA B 1 297 ? 34.499 -11.430 97.214 1.00 27.86 298 ALA B C 1
ATOM 5037 O O . ALA B 1 297 ? 33.416 -10.825 97.177 1.00 25.59 298 ALA B O 1
ATOM 5039 N N . LYS B 1 298 ? 35.429 -11.345 96.269 1.00 25.52 299 LYS B N 1
ATOM 5040 C CA . LYS B 1 298 ? 35.244 -10.558 95.066 1.00 29.66 299 LYS B CA 1
ATOM 5041 C C . LYS B 1 298 ? 35.612 -11.452 93.892 1.00 32.70 299 LYS B C 1
ATOM 5042 O O . LYS B 1 298 ? 36.668 -12.105 93.919 1.00 32.26 299 LYS B O 1
ATOM 5056 N N . ALA B 1 300 ? 35.568 -12.129 89.458 1.00 25.92 301 ALA B N 1
ATOM 5057 C CA . ALA B 1 300 ? 35.355 -11.666 88.101 1.00 27.80 301 ALA B CA 1
ATOM 5058 C C . ALA B 1 300 ? 34.205 -12.470 87.503 1.00 30.48 301 ALA B C 1
ATOM 5059 O O . ALA B 1 300 ? 33.986 -13.623 87.888 1.00 31.11 301 ALA B O 1
ATOM 5061 N N . ILE B 1 301 ? 33.477 -11.862 86.566 1.00 32.59 302 ILE B N 1
ATOM 5062 C CA . ILE B 1 301 ? 32.434 -12.562 85.824 1.00 31.02 302 ILE B CA 1
ATOM 5063 C C . ILE B 1 301 ? 33.046 -13.036 84.515 1.00 34.94 302 ILE B C 1
ATOM 5064 O O . ILE B 1 301 ? 33.560 -12.213 83.749 1.00 33.99 302 ILE B O 1
ATOM 5069 N N . PRO B 1 302 ? 32.995 -14.363 84.252 1.00 35.73 303 PRO B N 1
ATOM 5070 C CA . PRO B 1 302 ? 33.568 -14.920 83.035 1.00 34.97 303 PRO B CA 1
ATOM 5071 C C . PRO B 1 302 ? 33.038 -14.199 81.806 1.00 38.91 303 PRO B C 1
ATOM 5072 O O . PRO B 1 302 ? 31.824 -14.048 81.667 1.00 34.13 303 PRO B O 1
ATOM 5076 N N . GLY B 1 303 ? 33.942 -13.728 80.951 1.00 38.62 304 GLY B N 1
ATOM 5077 C CA . GLY B 1 303 ? 33.573 -13.089 79.686 1.00 36.21 304 GLY B CA 1
ATOM 5078 C C . GLY B 1 303 ? 33.155 -11.624 79.768 1.00 42.50 304 GLY B C 1
ATOM 5079 O O . GLY B 1 303 ? 32.787 -11.035 78.741 1.00 44.27 304 GLY B O 1
ATOM 5080 N N . ARG B 1 304 ? 33.213 -11.036 80.973 1.00 40.77 305 ARG B N 1
ATOM 5081 C CA . ARG B 1 304 ? 32.759 -9.649 81.222 1.00 45.73 305 ARG B CA 1
ATOM 5082 C C . ARG B 1 304 ? 33.784 -8.840 82.019 1.00 39.74 305 ARG B C 1
ATOM 5083 O O . ARG B 1 304 ? 34.367 -9.346 82.980 1.00 39.32 305 ARG B O 1
ATOM 5091 N N . THR B 1 305 ? 33.965 -7.572 81.650 1.00 36.63 306 THR B N 1
ATOM 5092 C CA . THR B 1 305 ? 34.783 -6.649 82.449 1.00 36.81 306 THR B CA 1
ATOM 5093 C C . THR B 1 305 ? 34.022 -5.394 82.887 1.00 33.81 306 THR B C 1
ATOM 5094 O O . THR B 1 305 ? 34.589 -4.541 83.564 1.00 37.65 306 THR B O 1
ATOM 5098 N N . ASP B 1 306 ? 32.745 -5.286 82.510 1.00 34.43 307 ASP B N 1
ATOM 5099 C CA . ASP B 1 306 ? 31.920 -4.097 82.814 1.00 32.92 307 ASP B CA 1
ATOM 5100 C C . ASP B 1 306 ? 31.230 -4.190 84.188 1.00 32.65 307 ASP B C 1
ATOM 5101 O O . ASP B 1 306 ? 30.853 -3.166 84.784 1.00 29.57 307 ASP B O 1
ATOM 5106 N N . ILE B 1 307 ? 31.081 -5.430 84.662 1.00 29.96 308 ILE B N 1
ATOM 5107 C CA . ILE B 1 307 ? 30.354 -5.784 85.874 1.00 28.16 308 ILE B CA 1
ATOM 5108 C C . ILE B 1 307 ? 31.130 -6.917 86.542 1.00 30.18 308 ILE B C 1
ATOM 5109 O O . ILE B 1 307 ? 31.654 -7.799 85.862 1.00 32.83 308 ILE B O 1
ATOM 5114 N N . GLY B 1 308 ? 31.210 -6.869 87.873 1.00 29.72 309 GLY B N 1
ATOM 5115 C CA . GLY B 1 308 ? 31.850 -7.910 88.666 1.00 27.97 309 GLY B CA 1
ATOM 5116 C C . GLY B 1 308 ? 30.898 -8.390 89.742 1.00 28.72 309 GLY B C 1
ATOM 5117 O O . GLY B 1 308 ? 29.819 -7.823 89.909 1.00 28.26 309 GLY B O 1
ATOM 5118 N N . ALA B 1 309 ? 31.294 -9.432 90.471 1.00 25.59 310 ALA B N 1
ATOM 5119 C CA . ALA B 1 309 ? 30.461 -9.974 91.517 1.00 25.37 310 ALA B CA 1
ATOM 5120 C C . ALA B 1 309 ? 31.110 -9.771 92.869 1.00 25.37 310 ALA B C 1
ATOM 5121 O O . ALA B 1 309 ? 32.337 -9.834 92.999 1.00 27.72 310 ALA B O 1
ATOM 5123 N N . LEU B 1 310 ? 30.291 -9.519 93.878 1.00 25.27 311 LEU B N 1
ATOM 5124 C CA . LEU B 1 310 ? 30.778 -9.551 95.252 1.00 23.26 311 LEU B CA 1
ATOM 5125 C C . LEU B 1 310 ? 29.940 -10.522 96.054 1.00 27.70 311 LEU B C 1
ATOM 5126 O O . LEU B 1 310 ? 28.702 -10.523 95.958 1.00 27.32 311 LEU B O 1
ATOM 5131 N N . ARG B 1 311 ? 30.612 -11.361 96.832 1.00 29.80 312 ARG B N 1
ATOM 5132 C CA . ARG B 1 311 ? 29.919 -12.208 97.787 1.00 27.45 312 ARG B CA 1
ATOM 5133 C C . ARG B 1 311 ? 29.862 -11.421 99.073 1.00 29.91 312 ARG B C 1
ATOM 5134 O O . ARG B 1 311 ? 30.900 -10.998 99.584 1.00 28.15 312 ARG B O 1
ATOM 5142 N N . VAL B 1 312 ? 28.647 -11.211 99.576 1.00 28.55 313 VAL B N 1
ATOM 5143 C CA . VAL B 1 312 ? 28.412 -10.336 100.719 1.00 25.12 313 VAL B CA 1
ATOM 5144 C C . VAL B 1 312 ? 27.733 -11.112 101.835 1.00 26.06 313 VAL B C 1
ATOM 5145 O O . VAL B 1 312 ? 26.815 -11.898 101.571 1.00 28.10 313 VAL B O 1
ATOM 5149 N N . ARG B 1 313 ? 28.189 -10.909 103.074 1.00 25.13 314 ARG B N 1
ATOM 5150 C CA . ARG B 1 313 ? 27.396 -11.296 104.234 1.00 27.82 314 ARG B CA 1
ATOM 5151 C C . ARG B 1 313 ? 26.761 -10.039 104.800 1.00 30.31 314 ARG B C 1
ATOM 5152 O O . ARG B 1 313 ? 27.464 -9.084 105.123 1.00 28.59 314 ARG B O 1
ATOM 5160 N N . THR B 1 314 ? 25.435 -10.031 104.911 1.00 29.04 315 THR B N 1
ATOM 5161 C CA . THR B 1 314 ? 24.761 -8.971 105.647 1.00 27.10 315 THR B CA 1
ATOM 5162 C C . THR B 1 314 ? 24.124 -9.575 106.880 1.00 25.10 315 THR B C 1
ATOM 5163 O O . THR B 1 314 ? 23.371 -10.549 106.791 1.00 29.81 315 THR B O 1
ATOM 5167 N N . VAL B 1 315 ? 24.454 -8.999 108.024 1.00 24.60 316 VAL B N 1
ATOM 5168 C CA . VAL B 1 315 ? 23.956 -9.439 109.321 1.00 26.40 316 VAL B CA 1
ATOM 5169 C C . VAL B 1 315 ? 22.983 -8.380 109.836 1.00 28.54 316 VAL B C 1
ATOM 5170 O O . VAL B 1 315 ? 23.339 -7.201 109.905 1.00 26.51 316 VAL B O 1
ATOM 5174 N N . ALA B 1 316 ? 21.758 -8.782 110.183 1.00 29.05 317 ALA B N 1
ATOM 5175 C CA . ALA B 1 316 ? 20.805 -7.842 110.796 1.00 25.74 317 ALA B CA 1
ATOM 5176 C C . ALA B 1 316 ? 20.735 -8.085 112.295 1.00 25.69 317 ALA B C 1
ATOM 5177 O O . ALA B 1 316 ? 20.761 -9.234 112.755 1.00 27.49 317 ALA B O 1
ATOM 5179 N N . THR B 1 317 ? 20.655 -7.001 113.047 1.00 22.78 318 THR B N 1
ATOM 5180 C CA . THR B 1 317 ? 20.584 -7.089 114.507 1.00 26.12 318 THR B CA 1
ATOM 5181 C C . THR B 1 317 ? 19.352 -6.306 114.925 1.00 29.30 318 THR B C 1
ATOM 5182 O O . THR B 1 317 ? 18.854 -5.454 114.181 1.00 29.62 318 THR B O 1
ATOM 5186 N N . LYS B 1 318 ? 18.840 -6.601 116.101 1.00 29.58 319 LYS B N 1
ATOM 5187 C CA . LYS B 1 318 ? 17.784 -5.778 116.630 1.00 30.91 319 LYS B CA 1
ATOM 5188 C C . LYS B 1 318 ? 18.352 -4.929 117.748 1.00 32.55 319 LYS B C 1
ATOM 5189 O O . LYS B 1 318 ? 19.136 -5.418 118.563 1.00 32.55 319 LYS B O 1
ATOM 5195 N N . ASP B 1 319 ? 17.976 -3.652 117.747 1.00 26.78 320 ASP B N 1
ATOM 5196 C CA . ASP B 1 319 ? 18.261 -2.744 118.847 1.00 33.67 320 ASP B CA 1
ATOM 5197 C C . ASP B 1 319 ? 19.766 -2.686 119.172 1.00 36.35 320 ASP B C 1
ATOM 5198 O O . ASP B 1 319 ? 20.155 -2.725 120.334 1.00 37.30 320 ASP B O 1
ATOM 5203 N N . ARG B 1 320 ? 20.558 -2.654 118.095 1.00 34.98 321 ARG B N 1
ATOM 5204 C CA A ARG B 1 320 ? 22.003 -2.386 118.111 0.50 43.28 321 ARG B CA 1
ATOM 5205 C CA B ARG B 1 320 ? 22.007 -2.387 118.107 0.50 43.59 321 ARG B CA 1
ATOM 5206 C C . ARG B 1 320 ? 22.677 -2.520 119.475 1.00 49.08 321 ARG B C 1
ATOM 5207 O O . ARG B 1 320 ? 22.628 -1.587 120.286 1.00 53.04 321 ARG B O 1
ATOM 5222 N N . PRO B 1 321 ? 23.325 -3.678 119.738 1.00 58.30 322 PRO B N 1
ATOM 5223 C CA . PRO B 1 321 ? 24.130 -3.746 120.966 1.00 68.05 322 PRO B CA 1
ATOM 5224 C C . PRO B 1 321 ? 25.381 -2.867 120.832 1.00 64.14 322 PRO B C 1
ATOM 5225 O O . PRO B 1 321 ? 25.726 -2.438 119.7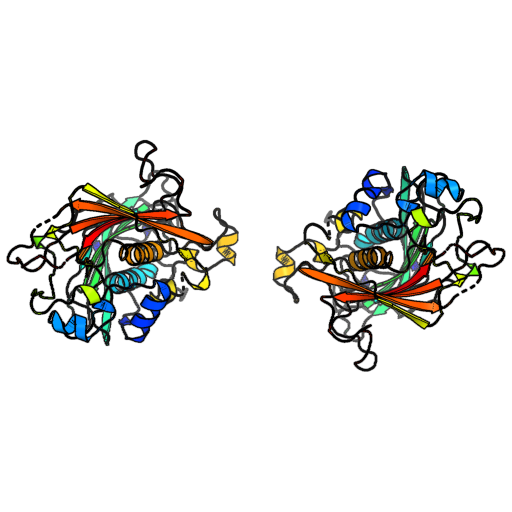24 1.00 69.17 322 PRO B O 1
ATOM 5229 N N . CYS B 1 322 ? 26.046 -2.605 121.952 1.00 71.34 323 CYS B N 1
ATOM 5230 C CA . CYS B 1 322 ? 27.118 -1.608 121.995 1.00 85.35 323 CYS B CA 1
ATOM 5231 C C . CYS B 1 322 ? 28.395 -1.967 121.221 1.00 75.63 323 CYS B C 1
ATOM 5232 O O . CYS B 1 322 ? 29.031 -1.085 120.639 1.00 86.38 323 CYS B O 1
ATOM 5235 N N . HIS B 1 323 ? 28.751 -3.251 121.202 1.00 83.47 324 HIS B N 1
ATOM 5236 C CA . HIS B 1 323 ? 29.905 -3.738 120.433 1.00 83.21 324 HIS B CA 1
ATOM 5237 C C . HIS B 1 323 ? 29.605 -3.799 118.954 1.00 74.50 324 HIS B C 1
ATOM 5238 O O . HIS B 1 323 ? 28.569 -4.336 118.540 1.00 70.38 324 HIS B O 1
ATOM 5245 N N . ASP B 1 324 ? 30.504 -3.245 118.144 1.00 57.53 325 ASP B N 1
ATOM 5246 C CA . ASP B 1 324 ? 30.312 -3.194 116.690 1.00 65.23 325 ASP B CA 1
ATOM 5247 C C . ASP B 1 324 ? 30.371 -4.566 116.006 1.00 50.13 325 ASP B C 1
ATOM 5248 O O . ASP B 1 324 ? 30.977 -5.512 116.522 1.00 49.96 325 ASP B O 1
ATOM 5253 N N . PHE B 1 325 ? 29.716 -4.650 114.849 1.00 45.35 326 PHE B N 1
ATOM 5254 C CA . PHE B 1 325 ? 29.628 -5.872 114.042 1.00 43.15 326 PHE B CA 1
ATOM 5255 C C . PHE B 1 325 ? 29.370 -7.146 114.863 1.00 42.41 326 PHE B C 1
ATOM 5256 O O . PHE B 1 325 ? 30.165 -8.085 114.804 1.00 43.24 326 PHE B O 1
ATOM 5264 N N . PRO B 1 326 ? 28.245 -7.184 115.620 1.00 45.96 327 PRO B N 1
ATOM 5265 C CA . PRO B 1 326 ? 27.946 -8.386 116.411 1.00 46.49 327 PRO B CA 1
ATOM 5266 C C . PRO B 1 326 ? 27.756 -9.601 115.494 1.00 41.72 327 PRO B C 1
ATOM 5267 O O . PRO B 1 326 ? 27.240 -9.460 114.375 1.00 37.96 327 PRO B O 1
ATOM 5271 N N . TYR B 1 327 ? 28.192 -10.779 115.935 1.00 36.29 328 TYR B N 1
ATOM 5272 C CA . TYR B 1 327 ? 28.079 -11.943 115.057 1.00 42.97 328 TYR B CA 1
ATOM 5273 C C . TYR B 1 327 ? 27.973 -13.214 115.881 1.00 44.53 328 TYR B C 1
ATOM 5274 O O . TYR B 1 327 ? 26.909 -13.523 116.420 1.00 47.00 328 TYR B O 1
ATOM 5283 N N . ARG B 1 328 ? 29.063 -13.939 115.977 1.00 44.41 329 ARG B N 1
ATOM 5284 C CA . ARG B 1 328 ? 29.112 -15.087 116.837 1.00 49.98 329 ARG B CA 1
ATOM 5285 C C . ARG B 1 328 ? 30.180 -14.836 117.864 1.00 70.54 329 ARG B C 1
ATOM 5286 O O . ARG B 1 328 ? 31.304 -14.578 117.509 1.00 66.07 329 ARG B O 1
ATOM 5294 N N . ASP B 1 329 ? 29.846 -14.908 119.137 1.00 81.08 330 ASP B N 1
ATOM 5295 C CA . ASP B 1 329 ? 30.888 -14.918 120.140 1.00 86.58 330 ASP B CA 1
ATOM 5296 C C . ASP B 1 329 ? 30.787 -16.220 120.869 1.00 94.94 330 ASP B C 1
ATOM 5297 O O . ASP B 1 329 ? 31.659 -17.054 120.783 1.00 95.93 330 ASP B O 1
ATOM 5302 N N . ALA B 1 330 ? 29.640 -16.447 121.473 1.00 88.59 331 ALA B N 1
ATOM 5303 C CA . ALA B 1 330 ? 29.473 -17.665 122.194 1.00 89.05 331 ALA B CA 1
ATOM 5304 C C . ALA B 1 330 ? 29.868 -18.604 121.099 1.00 93.97 331 ALA B C 1
ATOM 5305 O O . ALA B 1 330 ? 29.455 -18.464 119.965 1.00 79.03 331 ALA B O 1
ATOM 5307 N N . GLU B 1 331 ? 30.688 -19.584 121.412 1.00 105.62 332 GLU B N 1
ATOM 5308 C CA . GLU B 1 331 ? 31.606 -20.042 120.423 1.00 92.35 332 GLU B CA 1
ATOM 5309 C C . GLU B 1 331 ? 30.860 -20.819 119.385 1.00 78.95 332 GLU B C 1
ATOM 5310 O O . GLU B 1 331 ? 30.590 -22.014 119.509 1.00 74.25 332 GLU B O 1
ATOM 5316 N N . GLY B 1 332 ? 30.580 -20.069 118.325 1.00 74.89 333 GLY B N 1
ATOM 5317 C CA . GLY B 1 332 ? 29.751 -20.497 117.232 1.00 69.41 333 GLY B CA 1
ATOM 5318 C C . GLY B 1 332 ? 28.309 -20.160 117.472 1.00 61.23 333 GLY B C 1
ATOM 5319 O O . GLY B 1 332 ? 27.488 -20.314 116.586 1.00 58.88 333 GLY B O 1
ATOM 5320 N N . ASN B 1 333 ? 28.002 -19.669 118.657 1.00 57.88 334 ASN B N 1
ATOM 5321 C CA . ASN B 1 333 ? 26.647 -19.259 118.939 1.00 59.53 334 ASN B CA 1
ATOM 5322 C C . ASN B 1 333 ? 26.453 -17.803 118.619 1.00 50.15 334 ASN B C 1
ATOM 5323 O O . ASN B 1 333 ? 27.263 -16.987 118.967 1.00 52.01 334 ASN B O 1
ATOM 5328 N N . TYR B 1 334 ? 25.365 -17.492 117.945 1.00 45.23 335 TYR B N 1
ATOM 5329 C CA . TYR B 1 334 ? 25.090 -16.130 117.568 1.00 41.31 335 TYR B CA 1
ATOM 5330 C C . TYR B 1 334 ? 24.786 -15.256 118.743 1.00 39.43 335 TYR B C 1
ATOM 5331 O O . TYR B 1 334 ? 24.092 -15.649 119.629 1.00 42.47 335 TYR B O 1
ATOM 5340 N N . ASP B 1 335 ? 25.295 -14.042 118.701 1.00 44.63 336 ASP B N 1
ATOM 5341 C CA . ASP B 1 335 ? 24.899 -12.975 119.607 1.00 42.25 336 ASP B CA 1
ATOM 5342 C C . ASP B 1 335 ? 23.371 -12.918 119.645 1.00 41.52 336 ASP B C 1
ATOM 5343 O O . ASP B 1 335 ? 22.725 -12.965 118.584 1.00 41.95 336 ASP B O 1
ATOM 5348 N N . PRO B 1 336 ? 22.785 -12.818 120.857 1.00 38.78 337 PRO B N 1
ATOM 5349 C CA . PRO B 1 336 ? 21.326 -12.812 121.005 1.00 37.38 337 PRO B CA 1
ATOM 5350 C C . PRO B 1 336 ? 20.641 -11.685 120.239 1.00 39.35 337 PRO B C 1
ATOM 5351 O O . PRO B 1 336 ? 19.430 -11.760 120.006 1.00 45.41 337 PRO B O 1
ATOM 5355 N N . ALA B 1 337 ? 21.408 -10.665 119.847 1.00 34.67 338 ALA B N 1
ATOM 5356 C CA . ALA B 1 337 ? 20.872 -9.521 119.107 1.00 33.55 338 ALA B CA 1
ATOM 5357 C C . ALA B 1 337 ? 20.840 -9.745 117.597 1.00 31.44 338 ALA B C 1
ATOM 5358 O O . ALA B 1 337 ? 20.130 -9.023 116.880 1.00 31.27 338 ALA B O 1
ATOM 5360 N N . VAL B 1 338 ? 21.588 -10.736 117.106 1.00 28.58 339 VAL B N 1
ATOM 5361 C CA . VAL B 1 338 ? 21.599 -11.044 115.664 1.00 27.95 339 VAL B CA 1
ATOM 5362 C C . VAL B 1 338 ? 20.330 -11.825 115.294 1.00 30.97 339 VAL B C 1
ATOM 5363 O O . VAL B 1 338 ? 20.011 -12.844 115.933 1.00 33.02 339 VAL B O 1
ATOM 5367 N N . VAL B 1 339 ? 19.619 -11.349 114.264 1.00 28.30 340 VAL B N 1
ATOM 5368 C CA . VAL B 1 339 ? 18.372 -11.981 113.813 1.00 25.41 340 VAL B CA 1
ATOM 5369 C C . VAL B 1 339 ? 18.492 -12.581 112.422 1.00 25.54 340 VAL B C 1
ATOM 5370 O O . VAL B 1 339 ? 17.704 -13.452 112.052 1.00 30.94 340 VAL B O 1
ATOM 5374 N N . LEU B 1 340 ? 19.486 -12.129 111.661 1.00 23.60 341 LEU B N 1
ATOM 5375 C CA . LEU B 1 340 ? 19.667 -12.604 110.286 1.00 23.58 341 LEU B CA 1
ATOM 5376 C C . LEU B 1 340 ? 21.152 -12.703 109.958 1.00 26.41 341 LEU B C 1
ATOM 5377 O O . LEU B 1 340 ? 21.918 -11.776 110.238 1.00 30.09 341 LEU B O 1
ATOM 5382 N N . ASP B 1 341 ? 21.556 -13.838 109.392 1.00 28.35 342 ASP B N 1
ATOM 5383 C CA . ASP B 1 341 ? 22.875 -13.994 108.792 1.00 27.33 342 ASP B CA 1
ATOM 5384 C C . ASP B 1 341 ? 22.622 -14.356 107.327 1.00 27.30 342 ASP B C 1
ATOM 5385 O O . ASP B 1 341 ? 22.213 -15.471 107.020 1.00 29.84 342 ASP B O 1
ATOM 5390 N N . PHE B 1 342 ? 22.858 -13.411 106.429 1.00 24.58 343 PHE B N 1
ATOM 5391 C CA . PHE B 1 342 ? 22.433 -13.541 105.043 1.00 26.78 343 PHE B CA 1
ATOM 5392 C C . PHE B 1 342 ? 23.638 -13.454 104.102 1.00 29.62 343 PHE B C 1
ATOM 5393 O O . PHE B 1 342 ? 24.366 -12.467 104.128 1.00 31.37 343 PHE B O 1
ATOM 5401 N N . ASP B 1 343 ? 23.842 -14.484 103.275 1.00 25.14 344 ASP B N 1
ATOM 5402 C CA . ASP B 1 343 ? 25.061 -14.643 102.484 1.00 25.19 344 ASP B CA 1
ATOM 5403 C C . ASP B 1 343 ? 24.603 -14.740 101.045 1.00 25.82 344 ASP B C 1
ATOM 5404 O O . ASP B 1 343 ? 23.903 -15.680 100.669 1.00 28.69 344 ASP B O 1
ATOM 5409 N N . TYR B 1 344 ? 24.986 -13.759 100.245 1.00 23.81 345 TYR B N 1
ATOM 5410 C CA . TYR B 1 344 ? 24.455 -13.628 98.894 1.00 23.10 345 TYR B CA 1
ATOM 5411 C C . TYR B 1 344 ? 25.486 -12.999 97.992 1.00 25.50 345 TYR B C 1
ATOM 5412 O O . TYR B 1 344 ? 26.564 -12.591 98.447 1.00 28.18 345 TYR B O 1
ATOM 5421 N N . THR B 1 345 ? 25.156 -12.929 96.708 1.00 25.48 346 THR B N 1
ATOM 5422 C CA . THR B 1 345 ? 26.069 -12.444 95.695 1.00 27.84 346 THR B CA 1
ATOM 5423 C C . THR B 1 345 ? 25.379 -11.331 94.913 1.00 28.68 346 THR B C 1
ATOM 5424 O O . THR B 1 345 ? 24.254 -11.515 94.404 1.00 30.58 346 THR B O 1
ATOM 5428 N N . VAL B 1 346 ? 26.046 -10.178 94.853 1.00 26.33 347 VAL B N 1
ATOM 5429 C CA . VAL B 1 346 ? 25.542 -9.000 94.136 1.00 27.15 347 VAL B CA 1
ATOM 5430 C C . VAL B 1 346 ? 26.349 -8.761 92.869 1.00 28.10 347 VAL B C 1
ATOM 5431 O O . VAL B 1 346 ? 27.493 -9.211 92.752 1.00 30.62 347 VAL B O 1
ATOM 5435 N N . LEU B 1 347 ? 25.748 -8.059 91.919 1.00 25.62 348 LEU B N 1
ATOM 5436 C CA . LEU B 1 347 ? 26.461 -7.588 90.746 1.00 27.31 348 LEU B CA 1
ATOM 5437 C C . LEU B 1 347 ? 26.743 -6.106 90.952 1.00 27.99 348 LEU B C 1
ATOM 5438 O O . LEU B 1 347 ? 25.883 -5.380 91.462 1.00 29.55 348 LEU B O 1
ATOM 5451 N N . PRO B 1 349 ? 28.817 -2.619 88.935 1.00 29.92 350 PRO B N 1
ATOM 5452 C CA . PRO B 1 349 ? 29.577 -2.141 87.785 1.00 28.42 350 PRO B CA 1
ATOM 5453 C C . PRO B 1 349 ? 31.050 -2.014 88.138 1.00 28.34 350 PRO B C 1
ATOM 5454 O O . PRO B 1 349 ? 31.402 -1.724 89.302 1.00 29.69 350 PRO B O 1
ATOM 5458 N N . ARG B 1 350 ? 31.892 -2.250 87.144 1.00 26.95 351 ARG B N 1
ATOM 5459 C CA . ARG B 1 350 ? 33.352 -2.100 87.284 1.00 33.88 351 ARG B CA 1
ATOM 5460 C C . ARG B 1 350 ? 33.855 -0.801 86.660 1.00 38.90 351 ARG B C 1
ATOM 5461 O O . ARG B 1 350 ? 33.235 -0.282 85.724 1.00 38.28 351 ARG B O 1
ATOM 5469 N N . ARG B 1 351 ? 34.979 -0.287 87.163 1.00 30.87 352 ARG B N 1
ATOM 5470 C CA . ARG B 1 351 ? 35.574 0.917 86.579 1.00 38.14 352 ARG B CA 1
ATOM 5471 C C . ARG B 1 351 ? 36.028 0.648 85.144 1.00 42.82 352 ARG B C 1
ATOM 5472 O O . ARG B 1 351 ? 36.573 -0.415 84.847 1.00 42.98 352 ARG B O 1
ATOM 5480 N N . GLY B 1 352 ? 35.776 1.607 84.259 1.00 50.68 353 GLY B N 1
ATOM 5481 C CA . GLY B 1 352 ? 36.179 1.497 82.866 1.00 55.02 353 GLY B CA 1
ATOM 5482 C C . GLY B 1 352 ? 37.452 2.271 82.604 1.00 60.62 353 GLY B C 1
ATOM 5483 O O . GLY B 1 352 ? 38.525 1.686 82.493 1.00 69.85 353 GLY B O 1
#

Radius of gyration: 37.03 Å; Cα contacts (8 Å, |Δi|>4): 1605; chains: 2; bounding box: 83×76×92 Å

Solvent-accessible surface area: 30108 Å² total

Nearest PDB structures (foldseek):
  4e3e-assembly1_A  TM=1.003E+00  e=1.304E-73  Chloroflexus aurantiacus J-10-fl
  8hgn-assembly1_A  TM=9.567E-01  e=8.751E-51  Methylorubrum extorquens CM4
  2bi0-assembly1_A  TM=7.984E-01  e=1.078E-22  Mycobacterium tuberculosis H37Rv
  4ffu-assembly1_D  TM=8.411E-01  e=3.855E-09  Sinorhizobium meliloti 1021
  6jql-assembly1_C  TM=8.319E-01  e=2.150E-07  Escherichia coli K-12

InterPro domains:
  IPR016790 Thiol ester hydratase, Rv0216, predicted [PIRSF021494] (3-349)
  IPR029069 HotDog domain superfamily [SSF54637] (4-153)
  IPR029069 HotDog domain superfamily [SSF54637] (190-352)
  IPR048274 Mesaconyl-CoA hydratase [PF19315] (6-318)
  IPR052342 Mesaconyl-CoA Hydratase/Beta-methylmalyl-CoA Dehydratase [PTHR43664] (1-352)

Secondary structure (DSSP, 8-state):
---S-----GGG--TT-EEE-S--EE--HHHHHHHHHHH----HHHH-HHHHHHTT-SSPPPPHHHHHHHHHHHHHHHHTTT-S---EEEEEEE-S---TT-EEEEEEEEEEEEE-TTSSBEEEEEEEEEE-TTS-EEEEEEEE--B-SSTTSPPPPPB-----SS--GGG--------GGG--HHHHT-S--GGG--TT-EEE----EEPPTTT--HHHHTT---GGGT-HHHHTTSSS-S----HHHHHHHHHHHHHHHHTT---EEEEEEEE--S---TTPEEEEEEEEEE---TT-SS---EEEEEEEEES--SSSS---TBTTBPPTTEEEEEEEEE-----/---S-----GGG--TT-EEE-S--EE--HHHHHHHHHHH----HHHH-HHHHHHTT-SSPPPPHHHHHHHHHHHHHHHHTTT-S---EEEEEEE-S---TT-EEEEEEEEEEEEE-TTSSBEEEEEEEEEE-TTS-EEEEEEEE--B-SSTTSPPPPPB-----SS--GGG--------GGG--HHHHT-S--GGG--TT-EEE----EEPPTTT--HHHHTT---GGGT-HHHHTTSSSSSPPPPHHHHHHHHHHHHHHHHTT---EEEEEEEE--S---TT-EEEEEEEEEE---TT-SS---EEEEEEEEES--SSSS--B-STTPBPTTEEEEEEEEE-----

Organism: Chloroflexus aurantiacus (strain ATCC 29366 / DSM 635 / J-10-fl) (NCBI:txid324602)

Sequence (694 aa):
SAKTNPGNFFEDFRLGQTIVHATPRTITEGDVALYTSLYGSRFALTSSTPFAQSLGLERAPIDSLLVFHIVFGKTVPDISLNAIANLGYAGGRFGAVVYPGDTLSTTSKVIGLRQNKDGKTGVVYVHSVGVNQWDEVVLEYIRWVVRKRDPNAPAPETVVPDLPDSVPVTDLTVPYTVSAANYNLAHAGSNYLWDDYEVGEKIDHVDGVTIEEAEHQATRLYQNTARVHFNLHVEREGRFGRRIVYGGHIISLARSLSFNGLANALSIAAINSGRHTNPSFAGDTIYAWSEILAKAIPGRTDIGALRVRTVATKDRRPCHDFPYRDAEGNYDPAVVLDFDYTVLPRRGSAKTNPGNFFEDFRLGQTIVHATPRTITEGDVALLYTSLYGSRRFALTSSTPFAQSLGLERAPIDSLLVFHIVFGKTVPDISLNAIANLGYAGGRFGAVVYPGDTLSTTSKVIGLRQNKDGKTGVVYVHSVGVNQWDEVVLEYIRWVVRKRDPNAPAPETVVPDLPDSVPVTDLTVPYTVSAANYNLAHAGSNYLWDDYEVGEKIDHVDGVTIEEAEHQATRLYQNTARVHFNLHVEREGRFGRRIVYGGHIISLARSLSFNGLANALSIAAINSGRHTNPSFAGDTIYAWSEILAKAIPGRTDIGALRVRTVATKDRRPCHDFPYRDAEGNYDPAVVLDFDYTVLPRRG

CATH classification: 3.10.129.10

B-factor: mean 36.34, std 15.43, range [17.2, 500.0]

GO terms:
  GO:0043427 carbon fixation by 3-hydroxypropionate cycle (P, IDA)
  GO:0009436 glyoxylate catabolic process (P, IDA)
  GO:0016833 oxo-acid-lyase activity (F, IDA)